Protein 2PV3 (pdb70)

Secondary structure (DSSP, 8-state):
---EEEEETTEEEEHHHHHHHHHHHHHHHHTSS-----HHHHHHHHHHHHHHHHHHHHHHHHTT----HHHHHHHHHHHHHHTT--HHHHHHHHTTTT--STTTHHHHHHHHHHHHHHHHHHHTT----HHHHHHHHHHHHHT--SS--EEEEEEEEE--SS--HHHHHHHHHHHHHHHHHH---HHHHHHTT--STTTTTTSEEEEE-TTTSBHHHHHHHTT--TT-EEEEEEETTEEEEEEE-----HHHHHHHHHHHHHHHHHHHHHHHHHHHTS-EEE--/---EEEEESSSEEEHHHHHHHHHHHHHHIIIII-----HHHHHHHHHHHHHHHHHHHHHHHHS-----HHHHHHHHHHHHHTTT--HHHHHHHHHHHT--HHHHHHHHHHHHHHHHHHHHHHHHH----HHHHHHHHHHHGGG--SS-EEEE--EEEE--SS--HHHHHHHHHHHHHHHHHHT---HHHHHHH--SSGGGGTS--EEEETTTSBHHHHTTTTT--TT-EEEEEE-SSEEEEEEEEE---HHHHHHHHHHHHHHHHHHHHHHHHHTTSS-EEE--/--HHHHHTT-

GO terms:
  GO:0050821 protein stabilization (P, IMP)
  GO:0005515 protein binding (F, IPI)
  GO:0030288 outer membrane-bounded periplasmic space (C, IDA)
  GO:0003755 peptidyl-prolyl cis-trans isomerase activity (F, IDA)
  GO:0043165 Gram-negative-bacterium-type cell outer membrane assembly (P, IGI)
  GO:0043165 Gram-negative-bacterium-type cell outer membrane assembly (P, IMP)
  GO:0006457 protein folding (P, IMP)

B-factor: mean 177.12, std 55.41, range [26.23, 265.48]

Structure (mmCIF, N/CA/C/O backbone):
data_2PV3
#
_entry.id   2PV3
#
_cell.length_a   148.33
_cell.length_b   148.33
_cell.length_c   188.68
_cell.angle_alpha   90.000
_cell.angle_beta   90.000
_cell.angle_gamma   120.000
#
_symmetry.space_group_name_H-M   'P 32 2 1'
#
loop_
_entity.id
_entity.type
_entity.pdbx_description
1 polymer 'Chaperone surA'
2 polymer C-peptide
#
loop_
_atom_site.group_PDB
_atom_site.id
_atom_site.type_symbol
_atom_site.label_atom_id
_atom_site.label_alt_id
_atom_site.label_comp_id
_atom_site.label_asym_id
_atom_site.label_entity_id
_atom_site.label_seq_id
_atom_site.pdbx_PDB_ins_code
_atom_site.Cartn_x
_atom_site.Cartn_y
_atom_site.Cartn_z
_atom_site.occupancy
_atom_site.B_iso_or_equiv
_atom_site.auth_seq_id
_atom_site.auth_comp_id
_atom_site.auth_asym_id
_atom_site.auth_atom_id
_atom_site.pdbx_PDB_model_num
ATOM 1 N N . VAL A 1 5 ? 127.213 77.858 -10.032 1.00 114.52 25 VAL A N 1
ATOM 2 C CA . VAL A 1 5 ? 125.815 78.240 -9.635 1.00 114.52 25 VAL A CA 1
ATOM 3 C C . VAL A 1 5 ? 124.904 77.065 -10.012 1.00 114.52 25 VAL A C 1
ATOM 4 O O . VAL A 1 5 ? 124.564 76.882 -11.185 1.00 149.53 25 VAL A O 1
ATOM 8 N N . ASP A 1 6 ? 124.562 76.228 -9.027 1.00 121.24 26 ASP A N 1
ATOM 9 C CA . ASP A 1 6 ? 123.509 75.217 -9.210 1.00 121.24 26 ASP A CA 1
ATOM 10 C C . ASP A 1 6 ? 122.197 75.923 -8.996 1.00 121.24 26 ASP A C 1
ATOM 11 O O . ASP A 1 6 ? 121.591 75.828 -7.930 1.00 121.24 26 ASP A O 1
ATOM 16 N N . LYS A 1 7 ? 121.786 76.663 -10.022 1.00 120.23 27 LYS A N 1
ATOM 17 C CA . LYS A 1 7 ? 120.631 77.514 -9.917 1.00 120.23 27 LYS A CA 1
ATOM 18 C C . LYS A 1 7 ? 119.544 76.629 -9.405 1.00 120.23 27 LYS A C 1
ATOM 19 O O . LYS A 1 7 ? 119.372 75.519 -9.896 1.00 120.23 27 LYS A O 1
ATOM 25 N N . VAL A 1 8 ? 118.834 77.115 -8.398 1.00 110.59 28 VAL A N 1
ATOM 26 C CA . VAL A 1 8 ? 117.824 76.337 -7.711 1.00 110.59 28 VAL A CA 1
ATOM 27 C C . VAL A 1 8 ? 116.426 76.716 -8.191 1.00 110.59 28 VAL A C 1
ATOM 28 O O . VAL A 1 8 ? 116.000 77.861 -8.070 1.00 110.59 28 VAL A O 1
ATOM 32 N N . ALA A 1 9 ? 115.729 75.736 -8.757 1.00 119.82 29 ALA A N 1
ATOM 33 C CA . ALA A 1 9 ? 114.374 75.927 -9.221 1.00 119.82 29 ALA A CA 1
ATOM 34 C C . ALA A 1 9 ? 113.476 76.036 -8.011 1.00 119.82 29 ALA A C 1
ATOM 35 O O . ALA A 1 9 ? 112.587 76.892 -7.968 1.00 119.82 29 ALA A O 1
ATOM 37 N N . ALA A 1 10 ? 113.713 75.171 -7.025 1.00 89.48 30 ALA A N 1
ATOM 38 C CA . ALA A 1 10 ? 112.971 75.242 -5.759 1.00 89.48 30 ALA A CA 1
ATOM 39 C C . ALA A 1 10 ? 113.512 74.377 -4.589 1.00 89.48 30 ALA A C 1
ATOM 40 O O . ALA A 1 10 ? 114.437 73.554 -4.726 1.00 89.48 30 ALA A O 1
ATOM 42 N N . VAL A 1 11 ? 112.892 74.587 -3.434 1.00 132.91 31 VAL A N 1
ATOM 43 C CA . VAL A 1 11 ? 113.307 73.960 -2.205 1.00 132.91 31 VAL A CA 1
ATOM 44 C C . VAL A 1 11 ? 112.184 73.072 -1.737 1.00 132.91 31 VAL A C 1
ATOM 45 O O . VAL A 1 11 ? 111.050 73.537 -1.599 1.00 132.91 31 VAL A O 1
ATOM 49 N N . VAL A 1 12 ? 112.487 71.800 -1.496 1.00 108.91 32 VAL A N 1
ATOM 50 C CA . VAL A 1 12 ? 111.495 70.895 -0.947 1.00 108.91 32 VAL A CA 1
ATOM 51 C C . VAL A 1 12 ? 112.052 70.348 0.352 1.00 108.91 32 VAL A C 1
ATOM 52 O O . VAL A 1 12 ? 113.107 69.714 0.371 1.00 108.91 32 VAL A O 1
ATOM 56 N N . ASN A 1 13 ? 111.335 70.627 1.437 1.00 135.92 33 ASN A N 1
ATOM 57 C CA . ASN A 1 13 ? 111.748 70.221 2.777 1.00 135.92 33 ASN A CA 1
ATOM 58 C C . ASN A 1 13 ? 113.266 70.397 2.929 1.00 135.92 33 ASN A C 1
ATOM 59 O O . ASN A 1 13 ? 113.759 71.4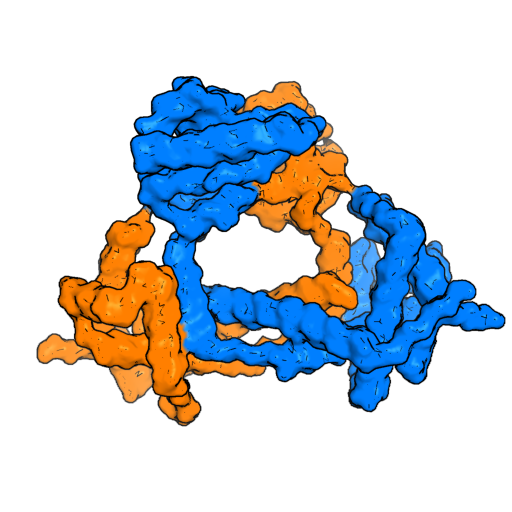91 2.667 1.00 135.92 33 ASN A O 1
ATOM 64 N N . ASN A 1 14 ? 114.013 69.357 3.309 1.00 124.16 34 ASN A N 1
ATOM 65 C CA . ASN A 1 14 ? 115.444 69.518 3.538 1.00 124.16 34 ASN A CA 1
ATOM 66 C C . ASN A 1 14 ? 116.242 69.096 2.298 1.00 124.16 34 ASN A C 1
ATOM 67 O O . ASN A 1 14 ? 117.176 68.288 2.384 1.00 124.16 34 ASN A O 1
ATOM 72 N N . GLY A 1 15 ? 115.864 69.685 1.152 1.00 114.37 35 GLY A N 1
ATOM 73 C CA . GLY A 1 15 ? 116.529 69.471 -0.152 1.00 114.37 35 GLY A CA 1
ATOM 74 C C . GLY A 1 15 ? 115.974 70.384 -1.251 1.00 114.37 35 GLY A C 1
ATOM 75 O O . GLY A 1 15 ? 115.131 71.258 -0.981 1.00 114.37 35 GLY A O 1
ATOM 76 N N . VAL A 1 16 ? 116.430 70.171 -2.492 1.00 107.04 36 VAL A N 1
ATOM 77 C CA . VAL A 1 16 ? 116.099 71.082 -3.609 1.00 107.04 36 VAL A CA 1
ATOM 78 C C . VAL A 1 16 ? 115.841 70.479 -4.977 1.00 107.04 36 VAL A C 1
ATOM 79 O O . VAL A 1 16 ? 116.340 69.413 -5.325 1.00 107.04 36 VAL A O 1
ATOM 83 N N . VAL A 1 17 ? 115.107 71.248 -5.770 1.00 96.74 37 VAL A N 1
ATOM 84 C CA . VAL A 1 17 ? 114.957 71.028 -7.204 1.00 96.74 37 VAL A CA 1
ATOM 85 C C . VAL A 1 17 ? 115.816 72.055 -7.969 1.00 96.74 37 VAL A C 1
ATOM 86 O O . VAL A 1 17 ? 115.649 73.277 -7.778 1.00 96.74 37 VAL A O 1
ATOM 90 N N . LEU A 1 18 ? 116.687 71.585 -8.859 1.00 136.41 38 LEU A N 1
ATOM 91 C CA . LEU A 1 18 ? 117.542 72.494 -9.624 1.00 136.41 38 LEU A CA 1
ATOM 92 C C . LEU A 1 18 ? 116.893 72.886 -10.943 1.00 136.41 38 LEU A C 1
ATOM 93 O O . LEU A 1 18 ? 115.883 72.314 -11.337 1.00 136.41 38 LEU A O 1
ATOM 98 N N . GLU A 1 19 ? 117.458 73.886 -11.608 1.00 126.94 39 GLU A N 1
ATOM 99 C CA . GLU A 1 19 ? 117.056 74.209 -12.964 1.00 126.94 39 GLU A CA 1
ATOM 100 C C . GLU A 1 19 ? 117.565 73.109 -13.871 1.00 126.94 39 GLU A C 1
ATOM 101 O O . GLU A 1 19 ? 116.871 72.697 -14.795 1.00 126.94 39 GLU A O 1
ATOM 107 N N . SER A 1 20 ? 118.779 72.633 -13.600 1.00 121.70 40 SER A N 1
ATOM 108 C CA . SER A 1 20 ? 119.282 71.386 -14.188 1.00 121.70 40 SER A CA 1
ATOM 109 C C . SER A 1 20 ? 118.196 70.278 -14.251 1.00 121.70 40 SER A C 1
ATOM 110 O O . SER A 1 20 ? 117.886 69.747 -15.327 1.00 121.70 40 SER A O 1
ATOM 113 N N . ASP A 1 21 ? 117.623 69.958 -13.089 1.00 130.37 41 ASP A N 1
ATOM 114 C CA . ASP A 1 21 ? 116.575 68.936 -12.949 1.00 130.37 41 ASP A CA 1
ATOM 115 C C . ASP A 1 21 ? 115.416 69.251 -13.870 1.00 130.37 41 ASP A C 1
ATOM 116 O O . ASP A 1 21 ? 115.005 68.419 -14.673 1.00 130.37 41 ASP A O 1
ATOM 121 N N . VAL A 1 22 ? 114.896 70.464 -13.749 1.00 76.77 42 VAL A N 1
ATOM 122 C CA . VAL A 1 22 ? 113.812 70.903 -14.608 1.00 76.77 42 VAL A CA 1
ATOM 123 C C . VAL A 1 22 ? 114.223 71.018 -16.077 1.00 76.77 42 VAL A C 1
ATOM 124 O O . VAL A 1 22 ? 113.707 70.283 -16.911 1.00 76.77 42 VAL A O 1
ATOM 128 N N . ASP A 1 23 ? 115.113 71.944 -16.414 1.00 185.73 43 ASP A N 1
ATOM 129 C CA . ASP A 1 23 ? 115.444 72.176 -17.823 1.00 185.73 43 ASP A CA 1
ATOM 130 C C . ASP A 1 23 ? 115.770 70.868 -18.562 1.00 185.73 43 ASP A C 1
ATOM 131 O O . ASP A 1 23 ? 115.588 70.782 -19.777 1.00 185.73 43 ASP A O 1
ATOM 136 N N . GLY A 1 24 ? 116.228 69.858 -17.817 1.00 138.55 44 GLY A N 1
ATOM 137 C CA . GLY A 1 24 ? 116.415 68.494 -18.336 1.00 138.55 44 GLY A CA 1
ATOM 138 C C . GLY A 1 24 ? 115.151 67.750 -18.761 1.00 138.55 44 GLY A C 1
ATOM 139 O O . GLY A 1 24 ? 114.848 67.664 -19.954 1.00 138.55 44 GLY A O 1
ATOM 140 N N . LEU A 1 25 ? 114.415 67.194 -17.802 1.00 142.81 45 LEU A N 1
ATOM 141 C CA . LEU A 1 25 ? 113.204 66.440 -18.142 1.00 142.81 45 LEU A CA 1
ATOM 142 C C . LEU A 1 25 ? 112.280 67.266 -19.036 1.00 142.81 45 LEU A C 1
ATOM 143 O O . LEU A 1 25 ? 111.727 66.746 -20.004 1.00 142.81 45 LEU A O 1
ATOM 148 N N . MET A 1 26 ? 112.122 68.547 -18.696 1.00 94.42 46 MET A N 1
ATOM 149 C CA . MET A 1 26 ? 111.379 69.520 -19.501 1.00 94.42 46 MET A CA 1
ATOM 150 C C . MET A 1 26 ? 111.621 69.326 -21.001 1.00 94.42 46 MET A C 1
ATOM 151 O O . MET A 1 26 ? 110.715 69.576 -21.803 1.00 94.42 46 MET A O 1
ATOM 156 N N . GLN A 1 27 ? 112.833 68.899 -21.384 1.00 142.27 47 GLN A N 1
ATOM 157 C CA . GLN A 1 27 ? 113.120 68.549 -22.780 1.00 142.27 47 GLN A CA 1
ATOM 158 C C . GLN A 1 27 ? 112.602 67.153 -23.120 1.00 142.27 47 GLN A C 1
ATOM 159 O O . GLN A 1 27 ? 111.778 67.007 -24.019 1.00 142.27 47 GLN A O 1
ATOM 165 N N . SER A 1 28 ? 113.062 66.133 -22.393 1.00 151.11 48 SER A N 1
ATOM 166 C CA . SER A 1 28 ? 112.650 64.742 -22.660 1.00 151.11 48 SER A CA 1
ATOM 167 C C . SER A 1 28 ? 111.141 64.616 -22.840 1.00 151.11 48 SER A C 1
ATOM 168 O O . SER A 1 28 ? 110.670 63.687 -23.478 1.00 151.11 48 SER A O 1
ATOM 171 N N . VAL A 1 29 ? 110.396 65.538 -22.241 1.00 139.59 49 VAL A N 1
ATOM 172 C CA . VAL A 1 29 ? 108.967 65.674 -22.481 1.00 139.59 49 VAL A CA 1
ATOM 173 C C . VAL A 1 29 ? 108.662 66.048 -23.917 1.00 139.59 49 VAL A C 1
ATOM 174 O O . VAL A 1 29 ? 108.040 65.271 -24.627 1.00 139.59 49 VAL A O 1
ATOM 178 N N . LYS A 1 30 ? 109.072 67.249 -24.331 1.00 132.45 50 LYS A N 1
ATOM 179 C CA . LYS A 1 30 ? 108.744 67.768 -25.668 1.00 132.45 50 LYS A CA 1
ATOM 180 C C . LYS A 1 30 ? 109.236 66.828 -26.783 1.00 132.45 50 LYS A C 1
ATOM 181 O O . LYS A 1 30 ? 108.659 66.793 -27.882 1.00 132.45 50 LYS A O 1
ATOM 187 N N . LEU A 1 31 ? 110.310 66.090 -26.485 1.00 125.92 51 LEU A N 1
ATOM 188 C CA . LEU A 1 31 ? 110.797 65.001 -27.327 1.00 125.92 51 LEU A CA 1
ATOM 189 C C . LEU A 1 31 ? 109.790 63.841 -27.338 1.00 125.92 51 LEU A C 1
ATOM 190 O O . LEU A 1 31 ? 109.062 63.682 -28.322 1.00 125.92 51 LEU A O 1
ATOM 195 N N . ASN A 1 32 ? 109.722 63.061 -26.245 1.00 158.17 52 ASN A N 1
ATOM 196 C CA . ASN A 1 32 ? 108.800 61.907 -26.134 1.00 158.17 52 ASN A CA 1
ATOM 197 C C . ASN A 1 32 ? 107.316 62.285 -26.228 1.00 158.17 52 ASN A C 1
ATOM 198 O O . ASN A 1 32 ? 106.458 61.483 -25.865 1.00 158.17 52 ASN A O 1
ATOM 203 N N . ALA A 1 33 ? 107.034 63.507 -26.693 1.00 163.18 53 ALA A N 1
ATOM 204 C CA . ALA A 1 33 ? 105.683 63.995 -26.977 1.00 163.18 53 ALA A CA 1
ATOM 205 C C . ALA A 1 33 ? 105.490 64.192 -28.481 1.00 163.18 53 ALA A C 1
ATOM 206 O O . ALA A 1 33 ? 104.520 63.699 -29.055 1.00 163.18 53 ALA A O 1
ATOM 208 N N . ALA A 1 34 ? 106.410 64.922 -29.110 1.00 158.68 54 ALA A N 1
ATOM 209 C CA . ALA A 1 34 ? 106.435 65.060 -30.570 1.00 158.68 54 ALA A CA 1
ATOM 210 C C . ALA A 1 34 ? 107.039 63.822 -31.260 1.00 158.68 54 ALA A C 1
ATOM 211 O O . ALA A 1 34 ? 107.033 63.722 -32.487 1.00 158.68 54 ALA A O 1
ATOM 213 N N . GLN A 1 35 ? 107.574 62.899 -30.462 1.00 136.71 55 GLN A N 1
ATOM 214 C CA . GLN A 1 35 ? 108.044 61.595 -30.937 1.00 136.71 55 GLN A CA 1
ATOM 215 C C . GLN A 1 35 ? 106.895 60.579 -30.926 1.00 136.71 55 GLN A C 1
ATOM 216 O O . GLN A 1 35 ? 107.045 59.464 -31.424 1.00 136.71 55 GLN A O 1
ATOM 222 N N . ALA A 1 36 ? 105.760 60.960 -30.336 1.00 166.90 56 ALA A N 1
ATOM 223 C CA . ALA A 1 36 ? 104.529 60.166 -30.398 1.00 166.90 56 ALA A CA 1
ATOM 224 C C . ALA A 1 36 ? 103.289 61.054 -30.615 1.00 166.90 56 ALA A C 1
ATOM 225 O O . ALA A 1 36 ? 102.209 60.743 -30.117 1.00 166.90 56 ALA A O 1
ATOM 227 N N . ARG A 1 37 ? 103.468 62.168 -31.336 1.00 158.91 57 ARG A N 1
ATOM 228 C CA . ARG A 1 37 ? 102.375 62.996 -31.912 1.00 158.91 57 ARG A CA 1
ATOM 229 C C . ARG A 1 37 ? 101.601 63.980 -30.991 1.00 158.91 57 ARG A C 1
ATOM 230 O O . ARG A 1 37 ? 101.166 65.034 -31.469 1.00 158.91 57 ARG A O 1
ATOM 238 N N . GLN A 1 38 ? 101.432 63.661 -29.702 1.00 179.58 58 GLN A N 1
ATOM 239 C CA . GLN A 1 38 ? 100.551 64.456 -28.812 1.00 179.58 58 GLN A CA 1
ATOM 240 C C . GLN A 1 38 ? 101.149 65.819 -28.436 1.00 179.58 58 GLN A C 1
ATOM 241 O O . GLN A 1 38 ? 102.237 65.891 -27.867 1.00 179.58 58 GLN A O 1
ATOM 247 N N . GLN A 1 39 ? 100.403 66.885 -28.742 1.00 214.66 59 GLN A N 1
ATOM 248 C CA . GLN A 1 39 ? 100.833 68.268 -28.503 1.00 214.66 59 GLN A CA 1
ATOM 249 C C . GLN A 1 39 ? 100.798 68.595 -27.007 1.00 214.66 59 GLN A C 1
ATOM 250 O O . GLN A 1 39 ? 100.245 67.825 -26.218 1.00 214.66 59 GLN A O 1
ATOM 256 N N . LEU A 1 40 ? 101.370 69.742 -26.631 1.00 166.37 60 LEU A N 1
ATOM 257 C CA . LEU A 1 40 ? 101.661 70.060 -25.221 1.00 166.37 60 LEU A CA 1
ATOM 258 C C . LEU A 1 40 ? 101.051 71.376 -24.734 1.00 166.37 60 LEU A C 1
ATOM 259 O O . LEU A 1 40 ? 100.676 72.223 -25.545 1.00 166.37 60 LEU A O 1
ATOM 264 N N . PRO A 1 41 ? 100.952 71.549 -23.399 1.00 186.53 61 PRO A N 1
ATOM 265 C CA . PRO A 1 41 ? 100.455 72.804 -22.839 1.00 186.53 61 PRO A CA 1
ATOM 266 C C . PRO A 1 41 ? 101.349 74.007 -23.157 1.00 186.53 61 PRO A C 1
ATOM 267 O O . PRO A 1 41 ? 102.305 73.890 -23.934 1.00 186.53 61 PRO A O 1
ATOM 271 N N . ASP A 1 42 ? 101.028 75.153 -22.558 1.00 234.12 62 ASP A N 1
ATOM 272 C CA . ASP A 1 42 ? 101.858 76.347 -22.678 1.00 234.12 62 ASP A CA 1
ATOM 273 C C . ASP A 1 42 ? 103.218 76.048 -22.079 1.00 234.12 62 ASP A C 1
ATOM 274 O O . ASP A 1 42 ? 103.300 75.500 -20.984 1.00 234.12 62 ASP A O 1
ATOM 279 N N . ASP A 1 43 ? 104.281 76.419 -22.786 1.00 214.80 63 ASP A N 1
ATOM 280 C CA . ASP A 1 43 ? 105.638 76.274 -22.260 1.00 214.80 63 ASP A CA 1
ATOM 281 C C . ASP A 1 43 ? 105.741 76.908 -20.877 1.00 214.80 63 ASP A C 1
ATOM 282 O O . ASP A 1 43 ? 106.611 76.543 -20.094 1.00 214.80 63 ASP A O 1
ATOM 287 N N . ALA A 1 44 ? 104.851 77.861 -20.595 1.00 211.38 64 ALA A N 1
ATOM 288 C CA . ALA A 1 44 ? 104.731 78.484 -19.277 1.00 211.38 64 ALA A CA 1
ATOM 289 C C . ALA A 1 44 ? 104.185 77.523 -18.221 1.00 211.38 64 ALA A C 1
ATOM 290 O O . ALA A 1 44 ? 104.826 77.291 -17.196 1.00 211.38 64 ALA A O 1
ATOM 292 N N . THR A 1 45 ? 102.996 76.979 -18.465 1.00 176.57 65 THR A N 1
ATOM 293 C CA . THR A 1 45 ? 102.354 76.062 -17.511 1.00 176.57 65 THR A CA 1
ATOM 294 C C . THR A 1 45 ? 102.985 74.666 -17.523 1.00 176.57 65 THR A C 1
ATOM 295 O O . THR A 1 45 ? 103.093 74.034 -16.474 1.00 176.57 65 THR A O 1
ATOM 299 N N . LEU A 1 46 ? 103.379 74.190 -18.709 1.00 121.16 66 LEU A N 1
ATOM 300 C CA . LEU A 1 46 ? 104.159 72.942 -18.863 1.00 121.16 66 LEU A CA 1
ATOM 301 C C . LEU A 1 46 ? 105.326 72.904 -17.873 1.00 121.16 66 LEU A C 1
ATOM 302 O O . LEU A 1 46 ? 105.580 71.895 -17.202 1.00 121.16 66 LEU A O 1
ATOM 307 N N . ARG A 1 47 ? 106.020 74.027 -17.771 1.00 143.11 67 ARG A N 1
ATOM 308 C CA . ARG A 1 47 ? 107.030 74.185 -16.749 1.00 143.11 67 ARG A CA 1
ATOM 309 C C . ARG A 1 47 ? 106.368 73.933 -15.404 1.00 143.11 67 ARG A C 1
ATOM 310 O O . ARG A 1 47 ? 106.720 72.974 -14.709 1.00 143.11 67 ARG A O 1
ATOM 318 N N . HIS A 1 48 ? 105.370 74.759 -15.080 1.00 140.18 68 HIS A N 1
ATOM 319 C CA . HIS A 1 48 ? 104.667 74.680 -13.789 1.00 140.18 68 HIS A CA 1
ATOM 320 C C . HIS A 1 48 ? 104.290 73.243 -13.421 1.00 140.18 68 HIS A C 1
ATOM 321 O O . HIS A 1 48 ? 104.339 72.856 -12.245 1.00 140.18 68 HIS A O 1
ATOM 328 N N . GLN A 1 49 ? 103.915 72.465 -14.439 1.00 128.09 69 GLN A N 1
ATOM 329 C CA . GLN A 1 49 ? 103.612 71.053 -14.263 1.00 128.09 69 GLN A CA 1
ATOM 330 C C . GLN A 1 49 ? 104.890 70.315 -13.911 1.00 128.09 69 GLN A C 1
ATOM 331 O O . GLN A 1 49 ? 105.015 69.792 -12.805 1.00 128.09 69 GLN A O 1
ATOM 337 N N . ILE A 1 50 ? 105.860 70.333 -14.820 1.00 92.47 70 ILE A N 1
ATOM 338 C CA . ILE A 1 50 ? 107.153 69.681 -14.572 1.00 92.47 70 ILE A CA 1
ATOM 339 C C . ILE A 1 50 ? 107.743 70.063 -13.201 1.00 92.47 70 ILE A C 1
ATOM 340 O O . ILE A 1 50 ? 108.496 69.278 -12.569 1.00 92.47 70 ILE A O 1
ATOM 345 N N . MET A 1 51 ? 107.410 71.278 -12.755 1.00 111.80 71 MET A N 1
ATOM 346 C CA . MET A 1 51 ? 107.763 71.733 -11.413 1.00 111.80 71 MET A CA 1
ATOM 347 C C . MET A 1 51 ? 107.086 70.816 -10.373 1.00 111.80 71 MET A C 1
ATOM 348 O O . MET A 1 51 ? 107.785 70.057 -9.666 1.00 111.80 71 MET A O 1
ATOM 353 N N . GLU A 1 52 ? 105.743 70.859 -10.327 1.00 122.78 72 GLU A N 1
ATOM 354 C CA . GLU A 1 52 ? 104.939 70.073 -9.368 1.00 122.78 72 GLU A CA 1
ATOM 355 C C . GLU A 1 52 ? 105.452 68.641 -9.287 1.00 122.78 72 GLU A C 1
ATOM 356 O O . GLU A 1 52 ? 105.649 68.089 -8.193 1.00 122.78 72 GLU A O 1
ATOM 362 N N . ARG A 1 53 ? 105.671 68.069 -10.472 1.00 104.31 73 ARG A N 1
ATOM 363 C CA . ARG A 1 53 ? 106.246 66.748 -10.631 1.00 104.31 73 ARG A CA 1
ATOM 364 C C . ARG A 1 53 ? 107.531 66.660 -9.822 1.00 104.31 73 ARG A C 1
ATOM 365 O O . ARG A 1 53 ? 107.636 65.876 -8.873 1.00 104.31 73 ARG A O 1
ATOM 373 N N . LEU A 1 54 ? 108.490 67.509 -10.173 1.00 115.55 74 LEU A N 1
ATOM 374 C CA . LEU A 1 54 ? 109.837 67.432 -9.617 1.00 115.55 74 LEU A CA 1
ATOM 375 C C . LEU A 1 54 ? 109.899 67.671 -8.127 1.00 115.55 74 LEU A C 1
ATOM 376 O O . LEU A 1 54 ? 110.746 67.103 -7.422 1.00 115.55 74 LEU A O 1
ATOM 381 N N . ILE A 1 55 ? 108.998 68.530 -7.668 1.00 108.17 75 ILE A N 1
ATOM 382 C CA . ILE A 1 55 ? 108.853 68.817 -6.252 1.00 108.17 75 ILE A CA 1
ATOM 383 C C . ILE A 1 55 ? 108.467 67.532 -5.532 1.00 108.17 75 ILE A C 1
ATOM 384 O O . ILE A 1 55 ? 109.151 67.091 -4.586 1.00 108.17 75 ILE A O 1
ATOM 389 N N . MET A 1 56 ? 107.362 66.947 -6.005 1.00 103.55 76 MET A N 1
ATOM 390 C CA . MET A 1 56 ? 106.794 65.762 -5.394 1.00 103.55 76 MET A CA 1
ATOM 391 C C . MET A 1 56 ? 107.864 64.693 -5.335 1.00 103.55 76 MET A C 1
ATOM 392 O O . MET A 1 56 ? 108.196 64.202 -4.260 1.00 103.55 76 MET A O 1
ATOM 397 N N . ASP A 1 57 ? 108.440 64.376 -6.495 1.00 98.45 77 ASP A N 1
ATOM 398 C CA . ASP A 1 57 ? 109.521 63.397 -6.579 1.00 98.45 77 ASP A CA 1
ATOM 399 C C . ASP A 1 57 ? 110.488 63.600 -5.427 1.00 98.45 77 ASP A C 1
ATOM 400 O O . ASP A 1 57 ? 111.035 62.645 -4.892 1.00 98.45 77 ASP A O 1
ATOM 405 N N . GLN A 1 58 ? 110.699 64.859 -5.052 1.00 128.19 78 GLN A N 1
ATOM 406 C CA . GLN A 1 58 ? 111.581 65.159 -3.948 1.00 128.19 78 GLN A CA 1
ATOM 407 C C . GLN A 1 58 ? 110.971 64.685 -2.630 1.00 128.19 78 GLN A C 1
ATOM 408 O O . GLN A 1 58 ? 111.517 63.772 -1.988 1.00 128.19 78 GLN A O 1
ATOM 414 N N . ILE A 1 59 ? 109.830 65.273 -2.250 1.00 92.30 79 ILE A N 1
ATOM 415 C CA . ILE A 1 59 ? 109.211 64.982 -0.942 1.00 92.30 79 ILE A CA 1
ATOM 416 C C . ILE A 1 59 ? 109.361 63.509 -0.617 1.00 92.30 79 ILE A C 1
ATOM 417 O O . ILE A 1 59 ? 109.888 63.128 0.437 1.00 92.30 79 ILE A O 1
ATOM 422 N N . ILE A 1 60 ? 108.893 62.710 -1.579 1.00 113.08 80 ILE A N 1
ATOM 423 C CA . ILE A 1 60 ? 108.628 61.293 -1.408 1.00 113.08 80 ILE A CA 1
ATOM 424 C C . ILE A 1 60 ? 109.944 60.537 -1.584 1.00 113.08 80 ILE A C 1
ATOM 425 O O . ILE A 1 60 ? 110.135 59.452 -1.068 1.00 113.08 80 ILE A O 1
ATOM 430 N N . LEU A 1 61 ? 110.862 61.152 -2.304 1.00 101.85 81 LEU A N 1
ATOM 431 C CA . LEU A 1 61 ? 112.201 60.621 -2.463 1.00 101.85 81 LEU A CA 1
ATOM 432 C C . LEU A 1 61 ? 113.042 60.864 -1.208 1.00 101.85 81 LEU A C 1
ATOM 433 O O . LEU A 1 61 ? 113.945 60.060 -0.875 1.00 101.85 81 LEU A O 1
ATOM 438 N N . GLN A 1 62 ? 112.753 61.982 -0.530 1.00 119.43 82 GLN A N 1
ATOM 439 C CA . GLN A 1 62 ? 113.317 62.251 0.794 1.00 119.43 82 GLN A CA 1
ATOM 440 C C . GLN A 1 62 ? 112.716 61.247 1.783 1.00 119.43 82 GLN A C 1
ATOM 441 O O . GLN A 1 62 ? 113.450 60.501 2.454 1.00 119.43 82 GLN A O 1
ATOM 447 N N . MET A 1 63 ? 111.378 61.219 1.841 1.00 116.43 83 MET A N 1
ATOM 448 C CA . MET A 1 63 ? 110.629 60.200 2.597 1.00 116.43 83 MET A CA 1
ATOM 449 C C . MET A 1 63 ? 111.317 58.857 2.451 1.00 116.43 83 MET A C 1
ATOM 450 O O . MET A 1 63 ? 111.456 58.109 3.411 1.00 116.43 83 MET A O 1
ATOM 455 N N . GLY A 1 64 ? 111.748 58.575 1.225 1.00 119.58 84 GLY A N 1
ATOM 456 C CA . GLY A 1 64 ? 112.558 57.408 0.928 1.00 119.58 84 GLY A CA 1
ATOM 457 C C . GLY A 1 64 ? 113.865 57.409 1.680 1.00 119.58 84 GLY A C 1
ATOM 458 O O . GLY A 1 64 ? 114.137 56.489 2.435 1.00 119.58 84 GLY A O 1
ATOM 459 N N . GLN A 1 65 ? 114.676 58.441 1.476 1.00 181.01 85 GLN A N 1
ATOM 460 C CA . GLN A 1 65 ? 115.941 58.556 2.190 1.00 181.01 85 GLN A CA 1
ATOM 461 C C . GLN A 1 65 ? 115.743 58.388 3.700 1.00 181.01 85 GLN A C 1
ATOM 462 O O . GLN A 1 65 ? 116.580 57.779 4.360 1.00 181.01 85 GLN A O 1
ATOM 468 N N . LYS A 1 66 ? 114.632 58.914 4.225 1.00 196.10 86 LYS A N 1
ATOM 469 C CA . LYS A 1 66 ? 114.322 58.865 5.661 1.00 196.10 86 LYS A CA 1
ATOM 470 C C . LYS A 1 66 ? 114.092 57.446 6.160 1.00 196.10 86 LYS A C 1
ATOM 471 O O . LYS A 1 66 ? 114.675 57.035 7.160 1.00 196.10 86 LYS A O 1
ATOM 477 N N . MET A 1 67 ? 113.223 56.716 5.467 1.00 169.71 87 MET A N 1
ATOM 478 C CA . MET A 1 67 ? 112.958 55.306 5.766 1.00 169.71 87 MET A CA 1
ATOM 479 C C . MET A 1 67 ? 114.110 54.510 5.155 1.00 169.71 87 MET A C 1
ATOM 480 O O . MET A 1 67 ? 114.832 55.027 4.307 1.00 169.71 87 MET A O 1
ATOM 485 N N . GLY A 1 68 ? 114.314 53.268 5.573 1.00 186.04 88 GLY A N 1
ATOM 486 C CA . GLY A 1 68 ? 115.503 52.528 5.133 1.00 186.04 88 GLY A CA 1
ATOM 487 C C . GLY A 1 68 ? 115.442 51.975 3.715 1.00 186.04 88 GLY A C 1
ATOM 488 O O . GLY A 1 68 ? 115.747 50.800 3.507 1.00 265.48 88 GLY A O 1
ATOM 489 N N . VAL A 1 69 ? 115.081 52.809 2.735 1.00 123.46 89 VAL A N 1
ATOM 490 C CA . VAL A 1 69 ? 114.775 52.327 1.365 1.00 123.46 89 VAL A CA 1
ATOM 491 C C . VAL A 1 69 ? 115.994 52.336 0.460 1.00 123.46 89 VAL A C 1
ATOM 492 O O . VAL A 1 69 ? 116.373 53.383 -0.077 1.00 155.40 89 VAL A O 1
ATOM 496 N N . LYS A 1 70 ? 116.607 51.171 0.295 1.00 148.52 90 LYS A N 1
ATOM 497 C CA . LYS A 1 70 ? 117.554 50.967 -0.783 1.00 148.52 90 LYS A CA 1
ATOM 498 C C . LYS A 1 70 ? 116.833 50.145 -1.833 1.00 148.52 90 LYS A C 1
ATOM 499 O O . LYS A 1 70 ? 115.712 49.681 -1.604 1.00 148.52 90 LYS A O 1
ATOM 505 N N . ILE A 1 71 ? 117.464 50.007 -2.993 1.00 124.47 91 ILE A N 1
ATOM 506 C CA . ILE A 1 71 ? 116.966 49.146 -4.065 1.00 124.47 91 ILE A CA 1
ATOM 507 C C . ILE A 1 71 ? 118.116 48.296 -4.546 1.00 124.47 91 ILE A C 1
ATOM 508 O O . ILE A 1 71 ? 119.150 48.839 -4.921 1.00 124.47 91 ILE A O 1
ATOM 513 N N . SER A 1 72 ? 117.947 46.977 -4.546 1.00 157.22 92 SER A N 1
ATOM 514 C CA . SER A 1 72 ? 119.090 46.098 -4.777 1.00 157.22 92 SER A CA 1
ATOM 515 C C . SER A 1 72 ? 119.683 46.314 -6.167 1.00 157.22 92 SER A C 1
ATOM 516 O O . SER A 1 72 ? 119.047 46.877 -7.066 1.00 157.22 92 SER A O 1
ATOM 519 N N . ASP A 1 73 ? 120.923 45.870 -6.318 1.00 175.46 93 ASP A N 1
ATOM 520 C CA . ASP A 1 73 ? 121.701 46.144 -7.517 1.00 175.46 93 ASP A CA 1
ATOM 521 C C . ASP A 1 73 ? 121.154 45.284 -8.652 1.00 175.46 93 ASP A C 1
ATOM 522 O O . ASP A 1 73 ? 120.758 45.808 -9.699 1.00 175.46 93 ASP A O 1
ATOM 527 N N . GLU A 1 74 ? 121.114 43.969 -8.408 1.00 197.51 94 GLU A N 1
ATOM 528 C CA . GLU A 1 74 ? 120.488 42.983 -9.308 1.00 197.51 94 GLU A CA 1
ATOM 529 C C . GLU A 1 74 ? 119.136 43.465 -9.802 1.00 197.51 94 GLU A C 1
ATOM 530 O O . GLU A 1 74 ? 118.747 43.225 -10.948 1.00 197.51 94 GLU A O 1
ATOM 536 N N . GLN A 1 75 ? 118.438 44.157 -8.910 1.00 140.37 95 GLN A N 1
ATOM 537 C CA . GLN A 1 75 ? 117.094 44.629 -9.147 1.00 140.37 95 GLN A CA 1
ATOM 538 C C . GLN A 1 75 ? 117.092 45.762 -10.166 1.00 140.37 95 GLN A C 1
ATOM 539 O O . GLN A 1 75 ? 116.509 45.635 -11.244 1.00 140.37 95 GLN A O 1
ATOM 545 N N . LEU A 1 76 ? 117.766 46.861 -9.837 1.00 157.18 96 LEU A N 1
ATOM 546 C CA . LEU A 1 76 ? 117.929 47.958 -10.787 1.00 157.18 96 LEU A CA 1
ATOM 547 C C . LEU A 1 76 ? 118.491 47.409 -12.099 1.00 157.18 96 LEU A C 1
ATOM 548 O O . LEU A 1 76 ? 117.948 47.691 -13.166 1.00 157.18 96 LEU A O 1
ATOM 553 N N . ASP A 1 77 ? 119.563 46.612 -12.003 1.00 152.10 97 ASP A N 1
ATOM 554 C CA . ASP A 1 77 ? 120.173 45.947 -13.168 1.00 152.10 97 ASP A CA 1
ATOM 555 C C . ASP A 1 77 ? 119.122 45.325 -14.094 1.00 152.10 97 ASP A C 1
ATOM 556 O O . ASP A 1 77 ? 119.026 45.674 -15.284 1.00 152.10 97 ASP A O 1
ATOM 561 N N . GLN A 1 78 ? 118.335 44.403 -13.543 1.00 135.81 98 GLN A N 1
ATOM 562 C CA . GLN A 1 78 ? 117.271 43.767 -14.311 1.00 135.81 98 GLN A CA 1
ATOM 563 C C . GLN A 1 78 ? 116.432 44.867 -14.952 1.00 135.81 98 GLN A C 1
ATOM 564 O O . GLN A 1 78 ? 116.239 44.898 -16.169 1.00 135.81 98 GLN A O 1
ATOM 570 N N . ALA A 1 79 ? 116.000 45.800 -14.112 1.00 112.34 99 ALA A N 1
ATOM 571 C CA . ALA A 1 79 ? 115.004 46.794 -14.488 1.00 112.34 99 ALA A CA 1
ATOM 572 C C . ALA A 1 79 ? 115.329 47.509 -15.791 1.00 112.34 99 ALA A C 1
ATOM 573 O O . ALA A 1 79 ? 114.432 47.756 -16.600 1.00 112.34 99 ALA A O 1
ATOM 575 N N . ILE A 1 80 ? 116.607 47.840 -15.985 1.00 131.13 100 ILE A N 1
ATOM 576 C CA . ILE A 1 80 ? 117.032 48.654 -17.144 1.00 131.13 100 ILE A CA 1
ATOM 577 C C . ILE A 1 80 ? 117.007 47.802 -18.408 1.00 131.13 100 ILE A C 1
ATOM 578 O O . ILE A 1 80 ? 116.354 48.141 -19.412 1.00 131.13 100 ILE A O 1
ATOM 583 N N . ALA A 1 81 ? 117.653 46.647 -18.293 1.00 164.30 101 ALA A N 1
ATOM 584 C CA . ALA A 1 81 ? 117.819 45.711 -19.387 1.00 164.30 101 ALA A CA 1
ATOM 585 C C . ALA A 1 81 ? 116.471 45.340 -20.011 1.00 164.30 101 ALA A C 1
ATOM 586 O O . ALA A 1 81 ? 116.389 45.005 -21.201 1.00 164.30 101 ALA A O 1
ATOM 588 N N . ASN A 1 82 ? 115.426 45.418 -19.187 1.00 130.06 102 ASN A N 1
ATOM 589 C CA . ASN A 1 82 ? 114.059 45.100 -19.586 1.00 130.06 102 ASN A CA 1
ATOM 590 C C . ASN A 1 82 ? 113.322 46.253 -20.296 1.00 130.06 102 ASN A C 1
ATOM 591 O O . ASN A 1 82 ? 112.305 46.016 -20.950 1.00 130.06 102 ASN A O 1
ATOM 596 N N . ILE A 1 83 ? 113.791 47.494 -20.154 1.00 181.38 103 ILE A N 1
ATOM 597 C CA . ILE A 1 83 ? 113.244 48.574 -20.990 1.00 181.38 103 ILE A CA 1
ATOM 598 C C . ILE A 1 83 ? 114.190 48.802 -22.159 1.00 181.38 103 ILE A C 1
ATOM 599 O O . ILE A 1 83 ? 113.805 49.348 -23.197 1.00 181.38 103 ILE A O 1
ATOM 604 N N . ALA A 1 84 ? 115.439 48.391 -21.974 1.00 169.89 104 ALA A N 1
ATOM 605 C CA . ALA A 1 84 ? 116.366 48.277 -23.081 1.00 169.89 104 ALA A CA 1
ATOM 606 C C . ALA A 1 84 ? 115.682 47.458 -24.163 1.00 169.89 104 ALA A C 1
ATOM 607 O O . ALA A 1 84 ? 115.327 47.986 -25.225 1.00 169.89 104 ALA A O 1
ATOM 609 N N . LYS A 1 85 ? 115.464 46.178 -23.862 1.00 133.46 105 LYS A N 1
ATOM 610 C CA . LYS A 1 85 ? 114.719 45.312 -24.738 1.00 133.46 105 LYS A CA 1
ATOM 611 C C . LYS A 1 85 ? 113.433 46.011 -25.164 1.00 133.46 105 LYS A C 1
ATOM 612 O O . LYS A 1 85 ? 113.240 46.238 -26.341 1.00 133.46 105 LYS A O 1
ATOM 618 N N . GLN A 1 86 ? 112.592 46.417 -24.219 1.00 156.64 106 GLN A N 1
ATOM 619 C CA . GLN A 1 86 ? 111.236 46.918 -24.553 1.00 156.64 106 GLN A CA 1
ATOM 620 C C . GLN A 1 86 ? 111.086 47.893 -25.750 1.00 156.64 106 GLN A C 1
ATOM 621 O O . GLN A 1 86 ? 110.217 47.684 -26.606 1.00 156.64 106 GLN A O 1
ATOM 627 N N . ASN A 1 87 ? 111.895 48.955 -25.797 1.00 179.96 107 ASN A N 1
ATOM 628 C CA . ASN A 1 87 ? 111.802 49.950 -26.881 1.00 179.96 107 ASN A CA 1
ATOM 629 C C . ASN A 1 87 ? 112.652 49.582 -28.108 1.00 179.96 107 ASN A C 1
ATOM 630 O O . ASN A 1 87 ? 112.849 50.396 -29.014 1.00 179.96 107 ASN A O 1
ATOM 635 N N . ASN A 1 88 ? 113.141 48.342 -28.115 1.00 234.30 108 ASN A N 1
ATOM 636 C CA . ASN A 1 88 ? 113.795 47.719 -29.262 1.00 234.30 108 ASN A CA 1
ATOM 637 C C . ASN A 1 88 ? 115.283 48.017 -29.289 1.00 234.30 108 ASN A C 1
ATOM 638 O O . ASN A 1 88 ? 115.816 48.451 -30.307 1.00 234.30 108 ASN A O 1
ATOM 643 N N . MET A 1 89 ? 115.954 47.773 -28.165 1.00 119.64 109 MET A N 1
ATOM 644 C CA . MET A 1 89 ? 117.376 48.120 -28.024 1.00 119.64 109 MET A CA 1
ATOM 645 C C . MET A 1 89 ? 118.193 46.960 -27.417 1.00 119.64 109 MET A C 1
ATOM 646 O O . MET A 1 89 ? 117.790 45.815 -27.586 1.00 119.64 109 MET A O 1
ATOM 651 N N . THR A 1 90 ? 119.333 47.230 -26.766 1.00 138.49 110 THR A N 1
ATOM 652 C CA . THR A 1 90 ? 120.178 46.160 -26.176 1.00 138.49 110 THR A CA 1
ATOM 653 C C . THR A 1 90 ? 121.223 46.622 -25.133 1.00 138.49 110 THR A C 1
ATOM 654 O O . THR A 1 90 ? 121.452 47.827 -24.946 1.00 138.49 110 THR A O 1
ATOM 658 N N . LEU A 1 91 ? 121.860 45.631 -24.497 1.00 264.60 111 LEU A N 1
ATOM 659 C CA . LEU A 1 91 ? 122.694 45.799 -23.290 1.00 264.60 111 LEU A CA 1
ATOM 660 C C . LEU A 1 91 ? 123.732 46.934 -23.356 1.00 264.60 111 LEU A C 1
ATOM 661 O O . LEU A 1 91 ? 123.458 48.039 -22.886 1.00 264.60 111 LEU A O 1
ATOM 666 N N . ASP A 1 92 ? 124.913 46.665 -23.915 1.00 232.65 112 ASP A N 1
ATOM 667 C CA . ASP A 1 92 ? 125.977 47.673 -24.005 1.00 232.65 112 ASP A CA 1
ATOM 668 C C . ASP A 1 92 ? 125.595 48.736 -25.017 1.00 232.65 112 ASP A C 1
ATOM 669 O O . ASP A 1 92 ? 125.927 49.906 -24.856 1.00 232.65 112 ASP A O 1
ATOM 674 N N . GLN A 1 93 ? 124.899 48.302 -26.064 1.00 137.18 113 GLN A N 1
ATOM 675 C CA . GLN A 1 93 ? 124.435 49.174 -27.133 1.00 137.18 113 GLN A CA 1
ATOM 676 C C . GLN A 1 93 ? 123.461 50.235 -26.630 1.00 137.18 113 GLN A C 1
ATOM 677 O O . GLN A 1 93 ? 123.353 51.300 -27.236 1.00 223.17 113 GLN A O 1
ATOM 683 N N . MET A 1 94 ? 122.747 49.952 -25.539 1.00 258.82 114 MET A N 1
ATOM 684 C CA . MET A 1 94 ? 121.954 50.982 -24.873 1.00 258.82 114 MET A CA 1
ATOM 685 C C . MET A 1 94 ? 122.873 52.162 -24.578 1.00 258.82 114 MET A C 1
ATOM 686 O O . MET A 1 94 ? 122.617 53.273 -25.046 1.00 258.82 114 MET A O 1
ATOM 691 N N . ARG A 1 95 ? 123.956 51.907 -23.835 1.00 206.78 115 ARG A N 1
ATOM 692 C CA . ARG A 1 95 ? 124.897 52.967 -23.433 1.00 206.78 115 ARG A CA 1
ATOM 693 C C . ARG A 1 95 ? 125.056 53.998 -24.544 1.00 206.78 115 ARG A C 1
ATOM 694 O O . ARG A 1 95 ? 124.689 55.159 -24.382 1.00 206.78 115 ARG A O 1
ATOM 702 N N . SER A 1 96 ? 125.538 53.544 -25.694 1.00 265.48 116 SER A N 1
ATOM 703 C CA . SER A 1 96 ? 125.863 54.437 -26.798 1.00 265.48 116 SER A CA 1
ATOM 704 C C . SER A 1 96 ? 124.647 54.923 -27.610 1.00 265.48 116 SER A C 1
ATOM 705 O O . SER A 1 96 ? 124.783 55.200 -28.799 1.00 265.48 116 SER A O 1
ATOM 708 N N . ARG A 1 97 ? 123.474 55.036 -26.982 1.00 174.26 117 ARG A N 1
ATOM 709 C CA . ARG A 1 97 ? 122.290 55.631 -27.646 1.00 174.26 117 ARG A CA 1
ATOM 710 C C . ARG A 1 97 ? 121.726 56.858 -26.932 1.00 174.26 117 ARG A C 1
ATOM 711 O O . ARG A 1 97 ? 121.097 57.714 -27.555 1.00 216.37 117 ARG A O 1
ATOM 719 N N . LEU A 1 98 ? 121.904 56.900 -25.618 1.00 264.79 118 LEU A N 1
ATOM 720 C CA . LEU A 1 98 ? 121.620 58.091 -24.840 1.00 264.79 118 LEU A CA 1
ATOM 721 C C . LEU A 1 98 ? 122.938 58.792 -24.519 1.00 264.79 118 LEU A C 1
ATOM 722 O O . LEU A 1 98 ? 122.990 60.021 -24.482 1.00 264.79 118 LEU A O 1
ATOM 727 N N . ALA A 1 99 ? 124.009 58.018 -24.336 1.00 265.48 119 ALA A N 1
ATOM 728 C CA . ALA A 1 99 ? 125.369 58.575 -24.331 1.00 265.48 119 ALA A CA 1
ATOM 729 C C . ALA A 1 99 ? 125.681 59.249 -25.671 1.00 265.48 119 ALA A C 1
ATOM 730 O O . ALA A 1 99 ? 126.597 60.062 -25.774 1.00 265.48 119 ALA A O 1
ATOM 732 N N . TYR A 1 100 ? 124.898 58.891 -26.685 1.00 205.51 120 TYR A N 1
ATOM 733 C CA . TYR A 1 100 ? 124.955 59.484 -28.013 1.00 205.51 120 TYR A CA 1
ATOM 734 C C . TYR A 1 100 ? 123.771 60.450 -28.197 1.00 205.51 120 TYR A C 1
ATOM 735 O O . TYR A 1 100 ? 123.527 60.947 -29.299 1.00 205.51 120 TYR A O 1
ATOM 744 N N . ASP A 1 101 ? 123.053 60.732 -27.108 1.00 216.31 121 ASP A N 1
ATOM 745 C CA . ASP A 1 101 ? 121.940 61.685 -27.133 1.00 216.31 121 ASP A CA 1
ATOM 746 C C . ASP A 1 101 ? 122.022 62.751 -26.024 1.00 216.31 121 ASP A C 1
ATOM 747 O O . ASP A 1 101 ? 121.084 63.531 -25.839 1.00 216.31 121 ASP A O 1
ATOM 752 N N . GLY A 1 102 ? 123.142 62.790 -25.300 1.00 214.66 122 GLY A N 1
ATOM 753 C CA . GLY A 1 102 ? 123.390 63.826 -24.294 1.00 214.66 122 GLY A CA 1
ATOM 754 C C . GLY A 1 102 ? 123.760 63.332 -22.905 1.00 214.66 122 GLY A C 1
ATOM 755 O O . GLY A 1 102 ? 124.222 64.122 -22.077 1.00 214.66 122 GLY A O 1
ATOM 756 N N . LEU A 1 103 ? 123.584 62.031 -22.658 1.00 149.19 123 LEU A N 1
ATOM 757 C CA . LEU A 1 103 ? 123.584 61.471 -21.294 1.00 149.19 123 LEU A CA 1
ATOM 758 C C . LEU A 1 103 ? 124.751 60.531 -21.024 1.00 149.19 123 LEU A C 1
ATOM 759 O O . LEU A 1 103 ? 125.620 60.362 -21.871 1.00 149.19 123 LEU A O 1
ATOM 764 N N . ASN A 1 104 ? 124.788 59.975 -19.814 1.00 190.55 124 ASN A N 1
ATOM 765 C CA . ASN A 1 104 ? 125.755 58.952 -19.441 1.00 190.55 124 ASN A CA 1
ATOM 766 C C . ASN A 1 104 ? 125.004 57.696 -19.043 1.00 190.55 124 ASN A C 1
ATOM 767 O O . ASN A 1 104 ? 123.776 57.646 -19.119 1.00 190.55 124 ASN A O 1
ATOM 772 N N . TYR A 1 105 ? 125.755 56.679 -18.633 1.00 217.70 125 TYR A N 1
ATOM 773 C CA . TYR A 1 105 ? 125.189 55.500 -17.987 1.00 217.70 125 TYR A CA 1
ATOM 774 C C . TYR A 1 105 ? 124.625 55.911 -16.631 1.00 217.70 125 TYR A C 1
ATOM 775 O O . TYR A 1 105 ? 123.508 55.532 -16.287 1.00 217.70 125 TYR A O 1
ATOM 784 N N . ASN A 1 106 ? 125.395 56.704 -15.881 1.00 134.99 126 ASN A N 1
ATOM 785 C CA . ASN A 1 106 ? 124.985 57.173 -14.543 1.00 134.99 126 ASN A CA 1
ATOM 786 C C . ASN A 1 106 ? 124.028 58.377 -14.518 1.00 134.99 126 ASN A C 1
ATOM 787 O O . ASN A 1 106 ? 123.450 58.687 -13.484 1.00 134.99 126 ASN A O 1
ATOM 792 N N . THR A 1 107 ? 123.834 59.041 -15.650 1.00 217.96 127 THR A N 1
ATOM 793 C CA . THR A 1 107 ? 122.737 59.992 -15.760 1.00 217.96 127 THR A CA 1
ATOM 794 C C . THR A 1 107 ? 121.420 59.222 -15.869 1.00 217.96 127 THR A C 1
ATOM 795 O O . THR A 1 107 ? 120.349 59.820 -15.849 1.00 217.96 127 THR A O 1
ATOM 799 N N . TYR A 1 108 ? 121.521 57.896 -16.003 1.00 134.52 128 TYR A N 1
ATOM 800 C CA . TYR A 1 108 ? 120.370 57.008 -16.135 1.00 134.52 128 TYR A CA 1
ATOM 801 C C . TYR A 1 108 ? 120.285 56.065 -14.943 1.00 134.52 128 TYR A C 1
ATOM 802 O O . TYR A 1 108 ? 119.273 56.028 -14.257 1.00 134.52 128 TYR A O 1
ATOM 811 N N . ARG A 1 109 ? 121.356 55.315 -14.697 1.00 123.92 129 ARG A N 1
ATOM 812 C CA . ARG A 1 109 ? 121.385 54.343 -13.610 1.00 123.92 129 ARG A CA 1
ATOM 813 C C . ARG A 1 109 ? 120.927 54.994 -12.311 1.00 123.92 129 ARG A C 1
ATOM 814 O O . ARG A 1 109 ? 119.806 54.752 -11.876 1.00 123.92 129 ARG A O 1
ATOM 822 N N . ASN A 1 110 ? 121.746 55.856 -11.711 1.00 166.30 130 ASN A N 1
ATOM 823 C CA . ASN A 1 110 ? 121.310 56.576 -10.509 1.00 166.30 130 ASN A CA 1
ATOM 824 C C . ASN A 1 110 ? 119.949 57.247 -10.708 1.00 166.30 130 ASN A C 1
ATOM 825 O O . ASN A 1 110 ? 119.160 57.340 -9.772 1.00 166.30 130 ASN A O 1
ATOM 830 N N . GLN A 1 111 ? 119.674 57.685 -11.936 1.00 101.15 131 GLN A N 1
AT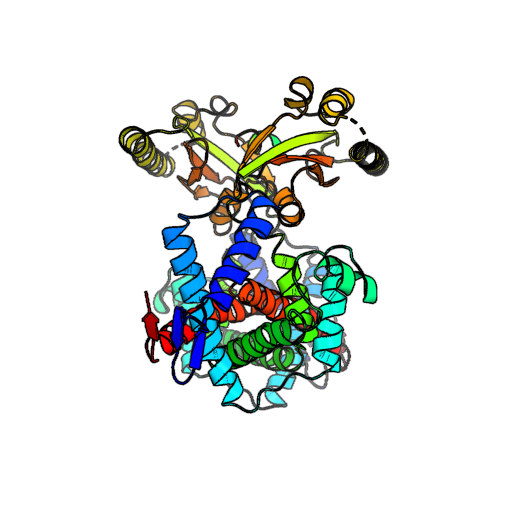OM 831 C CA . GLN A 1 111 ? 118.427 58.380 -12.262 1.00 101.15 131 GLN A CA 1
ATOM 832 C C . GLN A 1 111 ? 117.197 57.477 -12.239 1.00 101.15 131 GLN A C 1
ATOM 833 O O . GLN A 1 111 ? 116.089 57.974 -12.019 1.00 101.15 131 GLN A O 1
ATOM 839 N N . ILE A 1 112 ? 117.382 56.173 -12.477 1.00 123.06 132 ILE A N 1
ATOM 840 C CA . ILE A 1 112 ? 116.261 55.208 -12.551 1.00 123.06 132 ILE A CA 1
ATOM 841 C C . ILE A 1 112 ? 115.903 54.750 -11.154 1.00 123.06 132 ILE A C 1
ATOM 842 O O . ILE A 1 112 ? 114.732 54.711 -10.791 1.00 123.06 132 ILE A O 1
ATOM 847 N N . ARG A 1 113 ? 116.932 54.422 -10.373 1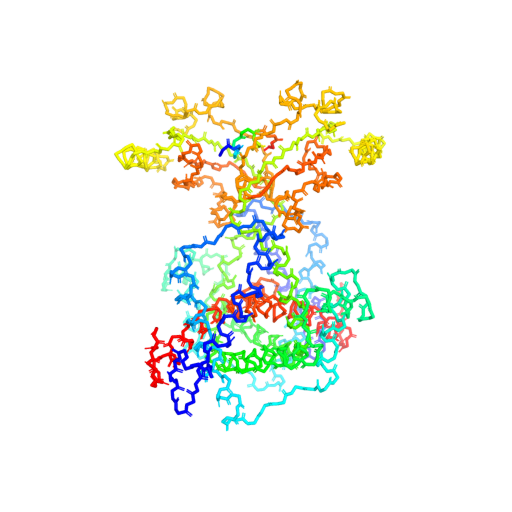.00 93.11 133 ARG A N 1
ATOM 848 C CA . ARG A 1 113 ? 116.771 54.105 -8.957 1.00 93.11 133 ARG A CA 1
ATOM 849 C C . ARG A 1 113 ? 115.926 55.166 -8.250 1.00 93.11 133 ARG A C 1
ATOM 850 O O . ARG A 1 113 ? 115.147 54.844 -7.354 1.00 93.11 133 ARG A O 1
ATOM 858 N N . LYS A 1 114 ? 116.111 56.432 -8.626 1.00 116.40 134 LYS A N 1
ATOM 859 C CA . LYS A 1 114 ? 115.299 57.498 -8.067 1.00 116.40 134 LYS A CA 1
ATOM 860 C C . LYS A 1 114 ? 113.847 57.200 -8.403 1.00 116.40 134 LYS A C 1
ATOM 861 O O . LYS A 1 114 ? 112.997 57.236 -7.521 1.00 116.40 134 LYS A O 1
ATOM 867 N N . GLU A 1 115 ? 113.575 56.851 -9.661 1.00 123.79 135 GLU A N 1
ATOM 868 C CA . GLU A 1 115 ? 112.224 56.463 -10.065 1.00 123.79 135 GLU A CA 1
ATOM 869 C C . GLU A 1 115 ? 111.741 55.282 -9.237 1.00 123.79 135 GLU A C 1
ATOM 870 O O . GLU A 1 115 ? 110.611 55.287 -8.748 1.00 123.79 135 GLU A O 1
ATOM 876 N N . MET A 1 116 ? 112.607 54.279 -9.075 1.00 117.98 136 MET A N 1
ATOM 877 C CA . MET A 1 116 ? 112.210 53.021 -8.435 1.00 117.98 136 MET A CA 1
ATOM 878 C C . MET A 1 116 ? 111.869 53.193 -6.951 1.00 117.98 136 MET A C 1
ATOM 879 O O . MET A 1 116 ? 110.806 52.757 -6.509 1.00 117.98 136 MET A O 1
ATOM 884 N N . ILE A 1 117 ? 112.747 53.840 -6.188 1.00 103.07 137 ILE A N 1
ATOM 885 C CA . ILE A 1 117 ? 112.494 54.051 -4.763 1.00 103.07 137 ILE A CA 1
ATOM 886 C C . ILE A 1 117 ? 111.310 55.001 -4.593 1.00 103.07 137 ILE A C 1
ATOM 887 O O . ILE A 1 117 ? 110.611 54.948 -3.597 1.00 103.07 137 ILE A O 1
ATOM 892 N N . ILE A 1 118 ? 111.087 55.881 -5.555 1.00 95.22 138 ILE A N 1
ATOM 893 C CA . ILE A 1 118 ? 109.920 56.724 -5.492 1.00 95.22 138 ILE A CA 1
ATOM 894 C C . ILE A 1 118 ? 108.704 55.847 -5.647 1.00 95.22 138 ILE A C 1
ATOM 895 O O . ILE A 1 118 ? 107.824 55.912 -4.820 1.00 95.22 138 ILE A O 1
ATOM 900 N N . SER A 1 119 ? 108.650 55.029 -6.699 1.00 150.71 139 SER A N 1
ATOM 901 C CA . SER A 1 119 ? 107.513 54.118 -6.910 1.00 150.71 139 SER A CA 1
ATOM 902 C C . SER A 1 119 ? 107.227 53.323 -5.645 1.00 150.71 139 SER A C 1
ATOM 903 O O . SER A 1 119 ? 106.085 53.252 -5.203 1.00 150.71 139 SER A O 1
ATOM 906 N N . GLU A 1 120 ? 108.290 52.735 -5.087 1.00 93.99 140 GLU A N 1
ATOM 907 C CA . GLU A 1 120 ? 108.289 52.007 -3.788 1.00 93.99 140 GLU A CA 1
ATOM 908 C C . GLU A 1 120 ? 107.576 52.751 -2.632 1.00 93.99 140 GLU A C 1
ATOM 909 O O . GLU A 1 120 ? 106.403 52.497 -2.321 1.00 93.99 140 GLU A O 1
ATOM 915 N N . VAL A 1 121 ? 108.251 53.711 -2.022 1.00 106.35 141 VAL A N 1
ATOM 916 C CA . VAL A 1 121 ? 107.655 54.413 -0.898 1.00 106.35 141 VAL A CA 1
ATOM 917 C C . VAL A 1 121 ? 106.321 55.099 -1.240 1.00 106.35 141 VAL A C 1
ATOM 918 O O . VAL A 1 121 ? 105.670 55.599 -0.355 1.00 106.35 141 VAL A O 1
ATOM 922 N N . ARG A 1 122 ? 105.917 55.142 -2.507 1.00 99.98 142 ARG A N 1
ATOM 923 C CA . ARG A 1 122 ? 104.658 55.799 -2.882 1.00 99.98 142 ARG A CA 1
ATOM 924 C C . ARG A 1 122 ? 103.524 54.815 -2.830 1.00 99.98 142 ARG A C 1
ATOM 925 O O . ARG A 1 122 ? 102.424 55.184 -2.419 1.00 99.98 142 ARG A O 1
ATOM 933 N N . ASN A 1 123 ? 103.794 53.584 -3.293 1.00 120.03 143 ASN A N 1
ATOM 934 C CA . ASN A 1 123 ? 102.847 52.457 -3.215 1.00 120.03 143 ASN A CA 1
ATOM 935 C C . ASN A 1 123 ? 102.839 51.942 -1.795 1.00 120.03 143 ASN A C 1
ATOM 936 O O . ASN A 1 123 ? 101.857 52.091 -1.066 1.00 120.03 143 ASN A O 1
ATOM 941 N N . ASN A 1 124 ? 103.973 51.362 -1.411 1.00 129.09 144 ASN A N 1
ATOM 942 C CA . ASN A 1 124 ? 104.225 50.936 -0.057 1.00 129.09 144 ASN A CA 1
ATOM 943 C C . ASN A 1 124 ? 103.452 51.776 0.958 1.00 129.09 144 ASN A C 1
ATOM 944 O O . ASN A 1 124 ? 103.018 51.254 1.972 1.00 129.09 144 ASN A O 1
ATOM 949 N N . GLU A 1 125 ? 103.273 53.068 0.682 1.00 109.69 145 GLU A N 1
ATOM 950 C CA . GLU A 1 125 ? 102.551 53.958 1.598 1.00 109.69 145 GLU A CA 1
ATOM 951 C C . GLU A 1 125 ? 101.054 54.085 1.353 1.00 109.69 145 GLU A C 1
ATOM 952 O O . GLU A 1 125 ? 100.298 54.248 2.308 1.00 109.69 145 GLU A O 1
ATOM 958 N N . VAL A 1 126 ? 100.610 54.061 0.105 1.00 123.35 146 VAL A N 1
ATOM 959 C CA . VAL A 1 126 ? 99.169 54.084 -0.122 1.00 123.35 146 VAL A CA 1
ATOM 960 C C . VAL A 1 126 ? 98.646 52.674 0.017 1.00 123.35 146 VAL A C 1
ATOM 961 O O . VAL A 1 126 ? 97.441 52.481 0.162 1.00 123.35 146 VAL A O 1
ATOM 965 N N . ARG A 1 127 ? 99.552 51.692 -0.040 1.00 121.07 147 ARG A N 1
ATOM 966 C CA . ARG A 1 127 ? 99.196 50.297 0.236 1.00 121.07 147 ARG A CA 1
ATOM 967 C C . ARG A 1 127 ? 98.648 50.248 1.676 1.00 121.07 147 ARG A C 1
ATOM 968 O O . ARG A 1 127 ? 97.473 49.924 1.877 1.00 121.07 147 ARG A O 1
ATOM 976 N N . ARG A 1 128 ? 99.469 50.641 2.658 1.00 128.08 148 ARG A N 1
ATOM 977 C CA . ARG A 1 128 ? 99.064 50.677 4.077 1.00 128.08 148 ARG A CA 1
ATOM 978 C C . ARG A 1 128 ? 97.838 51.564 4.369 1.00 128.08 148 ARG A C 1
ATOM 979 O O . ARG A 1 128 ? 97.421 51.713 5.518 1.00 128.08 148 ARG A O 1
ATOM 987 N N . ARG A 1 129 ? 97.253 52.141 3.335 1.00 116.86 149 ARG A N 1
ATOM 988 C CA . ARG A 1 129 ? 96.257 53.164 3.516 1.00 116.86 149 ARG A CA 1
ATOM 989 C C . ARG A 1 129 ? 94.855 52.692 3.142 1.00 116.86 149 ARG A C 1
ATOM 990 O O . ARG A 1 129 ? 93.877 53.255 3.644 1.00 116.86 149 ARG A O 1
ATOM 998 N N . ILE A 1 130 ? 94.764 51.670 2.273 1.00 133.28 150 ILE A N 1
ATOM 999 C CA . ILE A 1 130 ? 93.474 51.143 1.758 1.00 133.28 150 ILE A CA 1
ATOM 1000 C C . ILE A 1 130 ? 92.927 50.020 2.637 1.00 133.28 150 ILE A C 1
ATOM 1001 O O . ILE A 1 130 ? 93.679 49.137 3.059 1.00 159.79 150 ILE A O 1
ATOM 1006 N N . THR A 1 131 ? 91.621 50.066 2.912 1.00 138.47 151 THR A N 1
ATOM 1007 C CA . THR A 1 131 ? 90.932 48.991 3.641 1.00 138.47 151 THR A CA 1
ATOM 1008 C C . THR A 1 131 ? 89.504 48.770 3.117 1.00 138.47 151 THR A C 1
ATOM 1009 O O . THR A 1 131 ? 88.617 49.620 3.251 1.00 176.25 151 THR A O 1
ATOM 1013 N N . ILE A 1 132 ? 89.322 47.595 2.519 1.00 111.98 152 ILE A N 1
ATOM 1014 C CA . ILE A 1 132 ? 88.067 47.185 1.893 1.00 111.98 152 ILE A CA 1
ATOM 1015 C C . ILE A 1 132 ? 87.268 46.391 2.912 1.00 111.98 152 ILE A C 1
ATOM 1016 O O . ILE A 1 132 ? 87.772 45.426 3.504 1.00 111.98 152 ILE A O 1
ATOM 1021 N N . LEU A 1 133 ? 86.019 46.791 3.109 1.00 139.63 153 LEU A N 1
ATOM 1022 C CA . LEU A 1 133 ? 85.156 46.128 4.069 1.00 139.63 153 LEU A CA 1
ATOM 1023 C C . LEU A 1 133 ? 84.267 45.111 3.380 1.00 139.63 153 LEU A C 1
ATOM 1024 O O . LEU A 1 133 ? 83.742 45.396 2.305 1.00 139.63 153 LEU A O 1
ATOM 1029 N N . PRO A 1 134 ? 84.109 43.914 3.984 1.00 118.44 154 PRO A N 1
ATOM 1030 C CA . PRO A 1 134 ? 83.273 42.842 3.438 1.00 118.44 154 PRO A CA 1
ATOM 1031 C C . PRO A 1 134 ? 81.965 43.352 2.861 1.00 118.44 154 PRO A C 1
ATOM 1032 O O . PRO A 1 134 ? 81.548 42.930 1.772 1.00 118.44 154 PRO A O 1
ATOM 1036 N N . GLN A 1 135 ? 81.346 44.264 3.603 1.00 80.43 155 GLN A N 1
ATOM 1037 C CA . GLN A 1 135 ? 80.133 44.960 3.186 1.00 80.43 155 GLN A CA 1
ATOM 1038 C C . GLN A 1 135 ? 80.262 45.582 1.767 1.00 80.43 155 GLN A C 1
ATOM 1039 O O . GLN A 1 135 ? 79.428 45.318 0.881 1.00 80.43 155 GLN A O 1
ATOM 1045 N N . GLU A 1 136 ? 81.321 46.388 1.579 1.00 117.78 156 GLU A N 1
ATOM 1046 C CA . GLU A 1 136 ? 81.647 47.049 0.299 1.00 117.78 156 GLU A CA 1
ATOM 1047 C C . GLU A 1 136 ? 81.740 46.018 -0.802 1.00 117.78 156 GLU A C 1
ATOM 1048 O O . GLU A 1 136 ? 81.059 46.125 -1.814 1.00 117.78 156 GLU A O 1
ATOM 1054 N N . VAL A 1 137 ? 82.593 45.019 -0.583 1.00 85.45 157 VAL A N 1
ATOM 1055 C CA . VAL A 1 137 ? 82.786 43.904 -1.537 1.00 85.45 157 VAL A CA 1
ATOM 1056 C C . VAL A 1 137 ? 81.472 43.213 -1.850 1.00 85.45 157 VAL A C 1
ATOM 1057 O O . VAL A 1 137 ? 81.120 43.068 -3.034 1.00 85.45 157 VAL A O 1
ATOM 1061 N N . GLU A 1 138 ? 80.760 42.780 -0.800 1.00 101.99 158 GLU A N 1
ATOM 1062 C CA . GLU A 1 138 ? 79.480 42.102 -0.993 1.00 101.99 158 GLU A CA 1
ATOM 1063 C C . GLU A 1 138 ? 78.560 43.022 -1.787 1.00 101.99 158 GLU A C 1
ATOM 1064 O O . GLU A 1 138 ? 78.148 42.685 -2.904 1.00 101.99 158 GLU A O 1
ATOM 1070 N N . SER A 1 139 ? 78.282 44.197 -1.230 1.00 99.94 159 SER A N 1
ATOM 1071 C CA . SER A 1 139 ? 77.410 45.165 -1.894 1.00 99.94 159 SER A CA 1
ATOM 1072 C C . SER A 1 139 ? 77.765 45.311 -3.392 1.00 99.94 159 SER A C 1
ATOM 1073 O O . SER A 1 139 ? 76.903 45.150 -4.262 1.00 99.94 159 SER A O 1
ATOM 1076 N N . LEU A 1 140 ? 79.031 45.594 -3.690 1.00 143.45 160 LEU A N 1
ATOM 1077 C CA . LEU A 1 140 ? 79.453 45.837 -5.070 1.00 143.45 160 LEU A CA 1
ATOM 1078 C C . LEU A 1 140 ? 79.186 44.637 -5.956 1.00 143.45 160 LEU A C 1
ATOM 1079 O O . LEU A 1 140 ? 78.628 44.771 -7.043 1.00 143.45 160 LEU A O 1
ATOM 1084 N N . ALA A 1 141 ? 79.603 43.468 -5.485 1.00 111.23 161 ALA A N 1
ATOM 1085 C CA . ALA A 1 141 ? 79.449 42.223 -6.238 1.00 111.23 161 ALA A CA 1
ATOM 1086 C C . ALA A 1 141 ? 77.979 41.943 -6.612 1.00 111.23 161 ALA A C 1
ATOM 1087 O O . ALA A 1 141 ? 77.686 41.399 -7.689 1.00 111.23 161 ALA A O 1
ATOM 1089 N N . GLN A 1 142 ? 77.061 42.309 -5.718 1.00 133.56 162 GLN A N 1
ATOM 1090 C CA . GLN A 1 142 ? 75.642 42.124 -5.972 1.00 133.56 162 GLN A CA 1
ATOM 1091 C C . GLN A 1 142 ? 75.223 43.055 -7.097 1.00 133.56 162 GLN A C 1
ATOM 1092 O O . GLN A 1 142 ? 74.354 42.712 -7.882 1.00 133.56 162 GLN A O 1
ATOM 1098 N N . GLN A 1 143 ? 75.860 44.219 -7.191 1.00 134.51 163 GLN A N 1
ATOM 1099 C CA . GLN A 1 143 ? 75.536 45.180 -8.244 1.00 134.51 163 GLN A CA 1
ATOM 1100 C C . GLN A 1 143 ? 76.178 44.842 -9.581 1.00 134.51 163 GLN A C 1
ATOM 1101 O O . GLN A 1 143 ? 75.531 44.969 -10.615 1.00 134.51 163 GLN A O 1
ATOM 1107 N N . VAL A 1 144 ? 77.447 44.438 -9.566 1.00 131.44 164 VAL A N 1
ATOM 1108 C CA . VAL A 1 144 ? 78.118 44.009 -10.795 1.00 131.44 164 VAL A CA 1
ATOM 1109 C C . VAL A 1 144 ? 77.390 42.803 -11.399 1.00 131.44 164 VAL A C 1
ATOM 1110 O O . VAL A 1 144 ? 77.550 42.498 -12.582 1.00 131.44 164 VAL A O 1
ATOM 1114 N N . GLY A 1 145 ? 76.591 42.121 -10.581 1.00 123.48 165 GLY A N 1
ATOM 1115 C CA . GLY A 1 145 ? 75.690 41.078 -11.068 1.00 123.48 165 GLY A CA 1
ATOM 1116 C C . GLY A 1 145 ? 74.529 41.626 -11.886 1.00 123.48 165 GLY A C 1
ATOM 1117 O O . GLY A 1 145 ? 74.223 41.097 -12.959 1.00 123.48 165 GLY A O 1
ATOM 1118 N N . ASN A 1 146 ? 73.882 42.684 -11.383 1.00 199.91 166 ASN A N 1
ATOM 1119 C CA . ASN A 1 146 ? 72.790 43.355 -12.107 1.00 199.91 166 ASN A CA 1
ATOM 1120 C C . ASN A 1 146 ? 73.234 43.815 -13.493 1.00 199.91 166 ASN A C 1
ATOM 1121 O O . ASN A 1 146 ? 72.431 43.867 -14.421 1.00 199.91 166 ASN A O 1
ATOM 1126 N N . GLN A 1 147 ? 74.518 44.140 -13.616 1.00 199.22 167 GLN A N 1
ATOM 1127 C CA . GLN A 1 147 ? 75.099 44.586 -14.874 1.00 199.22 167 GLN A CA 1
ATOM 1128 C C . GLN A 1 147 ? 75.425 43.458 -15.827 1.00 199.22 167 GLN A C 1
ATOM 1129 O O . GLN A 1 147 ? 75.612 43.719 -17.006 1.00 199.22 167 GLN A O 1
ATOM 1135 N N . ASN A 1 148 ? 75.525 42.227 -15.320 1.00 265.48 168 ASN A N 1
ATOM 1136 C CA . ASN A 1 148 ? 75.999 41.076 -16.108 1.00 265.48 168 ASN A CA 1
ATOM 1137 C C . ASN A 1 148 ? 75.634 41.175 -17.589 1.00 265.48 168 ASN A C 1
ATOM 1138 O O . ASN A 1 148 ? 74.741 40.477 -18.078 1.00 265.48 168 ASN A O 1
ATOM 1143 N N . ASP A 1 149 ? 76.342 42.059 -18.288 1.00 165.11 169 ASP A N 1
ATOM 1144 C CA . ASP A 1 149 ? 76.152 42.268 -19.710 1.00 165.11 169 ASP A CA 1
ATOM 1145 C C . ASP A 1 149 ? 77.513 42.033 -20.390 1.00 165.11 169 ASP A C 1
ATOM 1146 O O . ASP A 1 149 ? 78.226 42.985 -20.708 1.00 165.11 169 ASP A O 1
ATOM 1151 N N . ALA A 1 150 ? 77.873 40.761 -20.592 1.00 169.07 170 ALA A N 1
ATOM 1152 C CA . ALA A 1 150 ? 79.193 40.395 -21.146 1.00 169.07 170 ALA A CA 1
ATOM 1153 C C . ALA A 1 150 ? 79.248 40.487 -22.688 1.00 169.07 170 ALA A C 1
ATOM 1154 O O . ALA A 1 150 ? 79.565 41.543 -23.242 1.00 169.07 170 ALA A O 1
ATOM 1156 N N . SER A 1 151 ? 78.962 39.383 -23.375 1.00 185.95 171 SER A N 1
ATOM 1157 C CA . SER A 1 151 ? 78.753 39.400 -24.818 1.00 185.95 171 SER A CA 1
ATOM 1158 C C . SER A 1 151 ? 77.245 39.367 -25.038 1.00 185.95 171 SER A C 1
ATOM 1159 O O . SER A 1 151 ? 76.728 38.540 -25.791 1.00 185.95 171 SER A O 1
ATOM 1162 N N . THR A 1 152 ? 76.555 40.295 -24.376 1.00 155.23 172 THR A N 1
ATOM 1163 C CA . THR A 1 152 ? 75.100 40.264 -24.232 1.00 153.52 172 THR A CA 1
ATOM 1164 C C . THR A 1 152 ? 74.383 40.748 -25.486 1.00 150.75 172 THR A C 1
ATOM 1165 O O . THR A 1 152 ? 74.136 41.952 -25.636 1.00 154.13 172 THR A O 1
ATOM 1169 N N . GLU A 1 153 ? 74.045 39.801 -26.371 1.00 143.01 173 GLU A N 1
ATOM 1170 C CA . GLU A 1 153 ? 73.254 40.081 -27.581 1.00 138.62 173 GLU A CA 1
ATOM 1171 C C . GLU A 1 153 ? 72.135 41.066 -27.260 1.00 137.27 173 GLU A C 1
ATOM 1172 O O . GLU A 1 153 ? 71.457 40.954 -26.239 1.00 139.78 173 GLU A O 1
ATOM 1178 N N . LEU A 1 154 ? 71.961 42.046 -28.132 1.00 145.42 174 LEU A N 1
ATOM 1179 C CA . LEU A 1 154 ? 71.142 43.193 -27.802 1.00 145.12 174 LEU A CA 1
ATOM 1180 C C . LEU A 1 154 ? 70.637 43.909 -29.062 1.00 142.98 174 LEU A C 1
ATOM 1181 O O . LEU A 1 154 ? 71.427 44.430 -29.861 1.00 143.08 174 LEU A O 1
ATOM 1186 N N . ASN A 1 155 ? 69.316 43.900 -29.241 1.00 145.91 175 ASN A N 1
ATOM 1187 C CA . ASN A 1 155 ? 68.653 44.676 -30.286 1.00 145.87 175 ASN A CA 1
ATOM 1188 C C . ASN A 1 155 ? 68.331 46.061 -29.725 1.00 146.65 175 ASN A C 1
ATOM 1189 O O . ASN A 1 155 ? 68.034 46.205 -28.536 1.00 145.61 175 ASN A O 1
ATOM 1194 N N . LEU A 1 156 ? 68.406 47.081 -30.570 1.00 133.80 176 LEU A N 1
ATOM 1195 C CA . LEU A 1 156 ? 68.041 48.427 -30.144 1.00 132.49 176 LEU A CA 1
ATOM 1196 C C . LEU A 1 156 ? 67.730 49.355 -31.323 1.00 132.35 176 LEU A C 1
ATOM 1197 O O . LEU A 1 156 ? 68.101 49.084 -32.467 1.00 133.83 176 LEU A O 1
ATOM 1202 N N . SER A 1 157 ? 67.015 50.433 -31.024 1.00 160.33 177 SER A N 1
ATOM 1203 C CA . SER A 1 157 ? 66.678 51.444 -32.010 1.00 160.01 177 SER A CA 1
ATOM 1204 C C . SER A 1 157 ? 67.557 52.658 -31.767 1.00 160.64 177 SER A C 1
ATOM 1205 O O . SER A 1 157 ? 68.278 52.710 -30.772 1.00 160.93 177 SER A O 1
ATOM 1208 N N . HIS A 1 158 ? 67.483 53.637 -32.663 1.00 160.95 178 HIS A N 1
ATOM 1209 C CA . HIS A 1 158 ? 68.377 54.796 -32.620 1.00 160.73 178 HIS A CA 1
ATOM 1210 C C . HIS A 1 158 ? 67.702 56.088 -33.073 1.00 160.80 178 HIS A C 1
ATOM 1211 O O . HIS A 1 158 ? 67.021 56.125 -34.103 1.00 161.75 178 HIS A O 1
ATOM 1218 N N . ILE A 1 159 ? 67.910 57.148 -32.298 1.00 160.80 179 ILE A N 1
ATOM 1219 C CA . ILE A 1 159 ? 67.517 58.499 -32.691 1.00 161.34 179 ILE A CA 1
ATOM 1220 C C . ILE A 1 159 ? 68.738 59.399 -32.622 1.00 161.90 179 ILE A C 1
ATOM 1221 O O . ILE A 1 159 ? 69.379 59.497 -31.574 1.00 162.48 179 ILE A O 1
ATOM 1226 N N . LEU A 1 160 ? 69.056 60.049 -33.737 1.00 213.72 180 LEU A N 1
ATOM 1227 C CA . LEU A 1 160 ? 70.132 61.025 -33.768 1.00 213.90 180 LEU A CA 1
ATOM 1228 C C . LEU A 1 160 ? 69.567 62.428 -33.857 1.00 212.73 180 LEU A C 1
ATOM 1229 O O . LEU A 1 160 ? 68.789 62.736 -34.758 1.00 213.33 180 LEU A O 1
ATOM 1234 N N . ILE A 1 161 ? 69.956 63.265 -32.902 1.00 190.32 181 ILE A N 1
ATOM 1235 C CA . ILE A 1 161 ? 69.763 64.703 -33.001 1.00 190.62 181 ILE A CA 1
ATOM 1236 C C . ILE A 1 161 ? 71.144 65.307 -33.273 1.00 192.35 181 ILE A C 1
ATOM 1237 O O . ILE A 1 161 ? 71.908 65.561 -32.331 1.00 191.98 181 ILE A O 1
ATOM 1242 N N . PRO A 1 162 ? 71.477 65.516 -34.569 1.00 172.67 182 PRO A N 1
ATOM 1243 C CA . PRO A 1 162 ?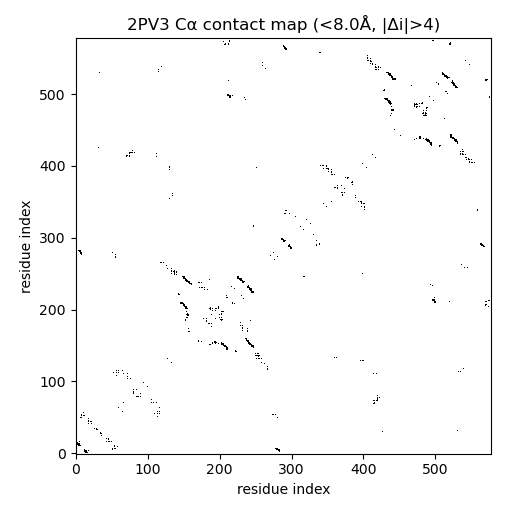 72.832 65.909 -34.964 1.00 172.83 182 PRO A CA 1
ATOM 1244 C C . PRO A 1 162 ? 73.136 67.400 -34.795 1.00 173.57 182 PRO A C 1
ATOM 1245 O O . PRO A 1 162 ? 72.253 68.246 -34.971 1.00 175.48 182 PRO A O 1
ATOM 1249 N N . LEU A 1 163 ? 74.386 67.695 -34.443 1.00 203.23 183 LEU A N 1
ATOM 1250 C CA . LEU A 1 163 ? 74.900 69.059 -34.395 1.00 203.30 183 LEU A CA 1
ATOM 1251 C C . LEU A 1 163 ? 75.870 69.252 -35.558 1.00 205.77 183 LEU A C 1
ATOM 1252 O O . LEU A 1 163 ? 76.312 68.269 -36.164 1.00 204.99 183 LEU A O 1
ATOM 1257 N N . PRO A 1 164 ? 76.196 70.517 -35.888 1.00 219.64 184 PRO A N 1
ATOM 1258 C CA . PRO A 1 164 ? 77.314 70.778 -36.801 1.00 220.59 184 PRO A CA 1
ATOM 1259 C C . PRO A 1 164 ? 78.654 70.305 -36.222 1.00 219.72 184 PRO A C 1
ATOM 1260 O O . PRO A 1 164 ? 78.689 69.732 -35.130 1.00 220.59 184 PRO A O 1
ATOM 1264 N N . GLU A 1 165 ? 79.743 70.549 -36.944 1.00 260.73 185 GLU A N 1
ATOM 1265 C CA . GLU A 1 165 ? 81.060 70.086 -36.513 1.00 260.73 185 GLU A CA 1
ATOM 1266 C C . GLU A 1 165 ? 81.542 70.801 -35.242 1.00 260.73 185 GLU A C 1
ATOM 1267 O O . GLU A 1 165 ? 81.908 70.150 -34.263 1.00 265.48 185 GLU A O 1
ATOM 1273 N N . ASN A 1 166 ? 81.544 72.133 -35.265 1.00 250.23 186 ASN A N 1
ATOM 1274 C CA . ASN A 1 166 ? 81.944 72.933 -34.104 1.00 250.23 186 ASN A CA 1
ATOM 1275 C C . ASN A 1 166 ? 80.934 74.041 -33.821 1.00 250.23 186 ASN A C 1
ATOM 1276 O O . ASN A 1 166 ? 81.137 75.186 -34.222 1.00 250.23 186 ASN A O 1
ATOM 1281 N N . PRO A 1 167 ? 79.829 73.696 -33.136 1.00 248.73 187 PRO A N 1
ATOM 1282 C CA . PRO A 1 167 ? 78.796 74.659 -32.779 1.00 248.73 187 PRO A CA 1
ATOM 1283 C C . PRO A 1 167 ? 79.082 75.376 -31.461 1.00 248.73 187 PRO A C 1
ATOM 1284 O O . PRO A 1 167 ? 79.893 74.905 -30.656 1.00 248.73 187 PRO A O 1
ATOM 1288 N N . THR A 1 168 ? 78.416 76.511 -31.258 1.00 257.78 188 THR A N 1
ATOM 1289 C CA . THR A 1 168 ? 78.410 77.194 -29.965 1.00 256.18 188 THR A CA 1
ATOM 1290 C C . THR A 1 168 ? 77.456 76.447 -29.041 1.00 257.11 188 THR A C 1
ATOM 1291 O O . THR A 1 168 ? 76.746 75.540 -29.485 1.00 256.63 188 THR A O 1
ATOM 1295 N N . SER A 1 169 ? 77.427 76.838 -27.767 1.00 265.48 189 SER A N 1
ATOM 1296 C CA . SER A 1 169 ? 76.461 76.282 -26.807 1.00 265.48 189 SER A CA 1
ATOM 1297 C C . SER A 1 169 ? 75.009 76.716 -27.105 1.00 265.48 189 SER A C 1
ATOM 1298 O O . SER A 1 169 ? 74.061 76.143 -26.560 1.00 265.48 189 SER A O 1
ATOM 1301 N N . ASP A 1 170 ? 74.846 77.724 -27.965 1.00 265.48 190 ASP A N 1
ATOM 1302 C CA . ASP A 1 170 ? 73.527 78.139 -28.463 1.00 265.48 190 ASP A CA 1
ATOM 1303 C C . ASP A 1 170 ? 72.938 77.121 -29.445 1.00 265.48 190 ASP A C 1
ATOM 1304 O O . ASP A 1 170 ? 71.732 76.890 -29.446 1.00 265.48 190 ASP A O 1
ATOM 1309 N N . GLN A 1 171 ? 73.784 76.535 -30.289 1.00 265.48 191 GLN A N 1
ATOM 1310 C CA . GLN A 1 171 ? 73.358 75.458 -31.190 1.00 265.48 191 GLN A CA 1
ATOM 1311 C C . GLN A 1 171 ? 73.232 74.105 -30.470 1.00 265.48 191 GLN A C 1
ATOM 1312 O O . GLN A 1 171 ? 72.458 73.241 -30.895 1.00 265.48 191 GLN A O 1
ATOM 1318 N N . VAL A 1 172 ? 73.992 73.934 -29.386 1.00 226.06 192 VAL A N 1
ATOM 1319 C CA . VAL A 1 172 ? 74.017 72.683 -28.612 1.00 226.06 192 VAL A CA 1
ATOM 1320 C C . VAL A 1 172 ? 72.798 72.535 -27.697 1.00 224.90 192 VAL A C 1
ATOM 1321 O O . VAL A 1 172 ? 72.130 71.498 -27.710 1.00 225.55 192 VAL A O 1
ATOM 1325 N N . ASN A 1 173 ? 72.522 73.566 -26.901 1.00 242.47 193 ASN A N 1
ATOM 1326 C CA . ASN A 1 173 ? 71.438 73.518 -25.913 1.00 242.47 193 ASN A CA 1
ATOM 1327 C C . ASN A 1 173 ? 70.065 73.188 -26.500 1.00 242.47 193 ASN A C 1
ATOM 1328 O O . ASN A 1 173 ? 69.203 72.663 -25.793 1.00 242.47 193 ASN A O 1
ATOM 1333 N N . GLU A 1 174 ? 69.869 73.490 -27.783 1.00 265.48 194 GLU A N 1
ATOM 1334 C CA . GLU A 1 174 ? 68.604 73.202 -28.468 1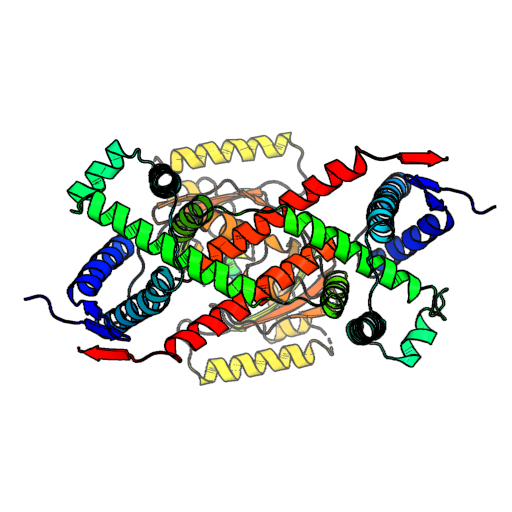.00 265.48 194 GLU A CA 1
ATOM 1335 C C . GLU A 1 174 ? 68.437 71.699 -28.656 1.00 265.48 194 GLU A C 1
ATOM 1336 O O . GLU A 1 174 ? 67.409 71.129 -28.290 1.00 265.48 194 GLU A O 1
ATOM 1342 N N . ALA A 1 175 ? 69.460 71.067 -29.225 1.00 211.98 195 ALA A N 1
ATOM 1343 C CA . ALA A 1 175 ? 69.496 69.613 -29.367 1.00 211.85 195 ALA A CA 1
ATOM 1344 C C . ALA A 1 175 ? 69.507 68.914 -28.000 1.00 210.80 195 ALA A C 1
ATOM 1345 O O . ALA A 1 175 ? 68.824 67.905 -27.806 1.00 211.39 195 ALA A O 1
ATOM 1347 N N . GLU A 1 176 ? 70.280 69.458 -27.063 1.00 206.35 196 GLU A N 1
ATOM 1348 C CA . GLU A 1 176 ? 70.405 68.891 -25.717 1.00 207.10 196 GLU A CA 1
ATOM 1349 C C . GLU A 1 176 ? 69.042 68.710 -25.041 1.00 205.67 196 GLU A C 1
ATOM 1350 O O . GLU A 1 176 ? 68.720 67.627 -24.541 1.00 206.79 196 GLU A O 1
ATOM 1356 N N . SER A 1 177 ? 68.249 69.777 -25.042 1.00 264.24 197 SER A N 1
ATOM 1357 C CA . SER A 1 177 ? 66.931 69.766 -24.410 1.00 264.24 197 SER A CA 1
ATOM 1358 C C . SER A 1 177 ? 65.885 69.069 -25.281 1.00 264.24 197 SER A C 1
ATOM 1359 O O . SER A 1 177 ? 65.023 68.358 -24.760 1.00 264.24 197 SER A O 1
ATOM 1362 N N . GLN A 1 178 ? 65.967 69.276 -26.597 1.00 197.14 198 GLN A N 1
ATOM 1363 C CA . GLN A 1 178 ? 65.050 68.642 -27.561 1.00 196.82 198 GLN A CA 1
ATOM 1364 C C . GLN A 1 178 ? 65.053 67.114 -27.444 1.00 196.54 198 GLN A C 1
ATOM 1365 O O . GLN A 1 178 ? 64.034 66.460 -27.695 1.00 197.33 198 GLN A O 1
ATOM 1371 N N . ALA A 1 179 ? 66.204 66.557 -27.075 1.00 188.12 199 ALA A N 1
ATOM 1372 C CA . ALA A 1 179 ? 66.349 65.118 -26.880 1.00 186.63 199 ALA A CA 1
ATOM 1373 C C . ALA A 1 179 ? 65.515 64.635 -25.695 1.00 186.09 199 ALA A C 1
ATOM 1374 O O . ALA A 1 179 ? 64.663 63.755 -25.850 1.00 187.29 199 ALA A O 1
ATOM 1376 N N . ARG A 1 180 ? 65.757 65.234 -24.527 1.00 247.55 200 ARG A N 1
ATOM 1377 C CA . ARG A 1 180 ? 65.068 64.869 -23.281 1.00 247.83 200 ARG A CA 1
ATOM 1378 C C . ARG A 1 180 ? 63.543 64.918 -23.387 1.00 250.03 200 ARG A C 1
ATOM 1379 O O . ARG A 1 180 ? 62.847 64.209 -22.662 1.00 249.55 200 ARG A O 1
ATOM 1387 N N . ALA A 1 181 ? 63.034 65.765 -24.280 1.00 241.33 201 ALA A N 1
ATOM 1388 C CA . ALA A 1 181 ? 61.608 65.789 -24.608 1.00 241.33 201 ALA A CA 1
ATOM 1389 C C . ALA A 1 181 ? 61.194 64.500 -25.314 1.00 241.33 201 ALA A C 1
ATOM 1390 O O . ALA A 1 181 ? 60.174 63.897 -24.970 1.00 241.33 201 ALA A O 1
ATOM 1392 N N . ILE A 1 182 ? 61.993 64.087 -26.299 1.00 264.23 202 ILE A N 1
ATOM 1393 C CA . ILE A 1 182 ? 61.759 62.831 -27.016 1.00 265.17 202 ILE A CA 1
ATOM 1394 C C . ILE A 1 182 ? 62.014 61.648 -26.080 1.00 265.17 202 ILE A C 1
ATOM 1395 O O . ILE A 1 182 ? 61.319 60.635 -26.160 1.00 265.17 202 ILE A O 1
ATOM 1400 N N . VAL A 1 183 ? 63.006 61.790 -25.198 1.00 204.86 203 VAL A N 1
ATOM 1401 C CA . VAL A 1 183 ? 63.319 60.769 -24.189 1.00 205.00 203 VAL A CA 1
ATOM 1402 C C . VAL A 1 183 ? 62.073 60.445 -23.357 1.00 206.98 203 VAL A C 1
ATOM 1403 O O . VAL A 1 183 ? 61.741 59.272 -23.150 1.00 205.03 203 VAL A O 1
ATOM 1407 N N . ASP A 1 184 ? 61.383 61.487 -22.896 1.00 204.93 204 ASP A N 1
ATOM 1408 C CA . ASP A 1 184 ? 60.204 61.318 -22.042 1.00 205.76 204 ASP A CA 1
ATOM 1409 C C . ASP A 1 184 ? 59.007 60.773 -22.825 1.00 204.85 204 ASP A C 1
ATOM 1410 O O . ASP A 1 184 ? 58.349 59.831 -22.377 1.00 205.88 204 ASP A O 1
ATOM 1415 N N . GLN A 1 185 ? 58.742 61.357 -23.994 1.00 265.48 205 GLN A N 1
ATOM 1416 C CA . GLN A 1 185 ? 57.631 60.920 -24.853 1.00 265.48 205 GLN A CA 1
ATOM 1417 C C . GLN A 1 185 ? 57.894 59.581 -25.557 1.00 265.48 205 GLN A C 1
ATOM 1418 O O . GLN A 1 185 ? 56.982 58.991 -26.146 1.00 265.48 205 GLN A O 1
ATOM 1424 N N . ALA A 1 186 ? 59.139 59.112 -25.504 1.00 265.48 206 ALA A N 1
ATOM 1425 C CA . ALA A 1 186 ? 59.453 57.732 -25.865 1.00 265.48 206 ALA A CA 1
ATOM 1426 C C . ALA A 1 186 ? 58.887 56.794 -24.800 1.00 265.48 206 ALA A C 1
ATOM 1427 O O . ALA A 1 186 ? 58.216 55.810 -25.124 1.00 265.48 206 ALA A O 1
ATOM 1429 N N . ARG A 1 187 ? 59.142 57.125 -23.532 1.00 265.48 207 ARG A N 1
ATOM 1430 C CA . ARG A 1 187 ? 58.637 56.350 -22.389 1.00 265.48 207 ARG A CA 1
ATOM 1431 C C . ARG A 1 187 ? 57.118 56.460 -22.214 1.00 265.48 207 ARG A C 1
ATOM 1432 O O . ARG A 1 187 ? 56.545 55.798 -21.344 1.00 265.48 207 ARG A O 1
ATOM 1440 N N . ASN A 1 188 ? 56.480 57.305 -23.029 1.00 234.14 208 ASN A N 1
ATOM 1441 C CA . ASN A 1 188 ? 55.025 57.433 -23.074 1.00 234.14 208 ASN A CA 1
ATOM 1442 C C . ASN A 1 188 ? 54.490 57.226 -24.495 1.00 234.14 208 ASN A C 1
ATOM 1443 O O . ASN A 1 188 ? 55.147 56.617 -25.347 1.00 234.14 208 ASN A O 1
ATOM 1448 N N . ASP A 1 191 ? 55.262 55.083 -29.825 1.00 265.48 211 ASP A N 1
ATOM 1449 C CA . ASP A 1 191 ? 56.386 54.196 -30.099 1.00 265.48 211 ASP A CA 1
ATOM 1450 C C . ASP A 1 191 ? 57.631 55.011 -30.415 1.00 265.48 211 ASP A C 1
ATOM 1451 O O . ASP A 1 191 ? 57.545 56.176 -30.799 1.00 265.48 211 ASP A O 1
ATOM 1456 N N . PHE A 1 192 ? 58.785 54.380 -30.233 1.00 265.48 212 PHE A N 1
ATOM 1457 C CA . PHE A 1 192 ? 60.074 54.950 -30.605 1.00 265.48 212 PHE A CA 1
ATOM 1458 C C . PHE A 1 192 ? 60.225 54.937 -32.127 1.00 265.48 212 PHE A C 1
ATOM 1459 O O . PHE A 1 192 ? 60.622 55.936 -32.725 1.00 265.48 212 PHE A O 1
ATOM 1467 N N . GLY A 1 193 ? 59.899 53.801 -32.744 1.00 264.89 213 GLY A N 1
ATOM 1468 C CA . GLY A 1 193 ? 60.004 53.626 -34.196 1.00 264.89 213 GLY A CA 1
ATOM 1469 C C . GLY A 1 193 ? 59.333 54.716 -35.007 1.00 264.89 213 GLY A C 1
ATOM 1470 O O . GLY A 1 193 ? 59.874 55.171 -36.015 1.00 264.89 213 GLY A O 1
ATOM 1471 N N . LYS A 1 194 ? 58.150 55.130 -34.564 1.00 265.48 214 LYS A N 1
ATOM 1472 C CA . LYS A 1 194 ? 57.439 56.250 -35.176 1.00 265.48 214 LYS A CA 1
ATOM 1473 C C . LYS A 1 194 ? 58.176 57.566 -34.891 1.00 265.48 214 LYS A C 1
ATOM 1474 O O . LYS A 1 194 ? 58.360 58.389 -35.791 1.00 265.48 214 LYS A O 1
ATOM 1480 N N . LEU A 1 195 ? 58.612 57.742 -33.642 1.00 167.93 215 LEU A N 1
ATOM 1481 C CA . LEU A 1 195 ? 59.344 58.947 -33.216 1.00 167.12 215 LEU A CA 1
ATOM 1482 C C . LEU A 1 195 ? 60.735 59.058 -33.852 1.00 167.20 215 LEU A C 1
ATOM 1483 O O . LEU A 1 195 ? 61.323 60.147 -33.876 1.00 166.68 215 LEU A O 1
ATOM 1488 N N . ALA A 1 196 ? 61.259 57.935 -34.348 1.00 203.97 216 ALA A N 1
ATOM 1489 C CA . ALA A 1 196 ? 62.565 57.903 -35.013 1.00 204.31 216 ALA A CA 1
ATOM 1490 C C . ALA A 1 196 ? 62.478 58.566 -36.378 1.00 204.39 216 ALA A C 1
ATOM 1491 O O . ALA A 1 196 ? 63.278 59.444 -36.712 1.00 205.01 216 ALA A O 1
ATOM 1493 N N . ILE A 1 197 ? 61.485 58.146 -37.155 1.00 199.94 217 ILE A N 1
ATOM 1494 C CA . ILE A 1 197 ? 61.219 58.733 -38.464 1.00 200.87 217 ILE A CA 1
ATOM 1495 C C . ILE A 1 197 ? 60.937 60.227 -38.292 1.00 201.84 217 ILE A C 1
ATOM 1496 O O . ILE A 1 197 ? 61.319 61.044 -39.133 1.00 202.73 217 ILE A O 1
ATOM 1501 N N . ALA A 1 198 ? 60.291 60.571 -37.179 1.00 222.04 218 ALA A N 1
ATOM 1502 C CA . ALA A 1 198 ? 59.933 61.952 -36.862 1.00 224.34 218 ALA A CA 1
ATOM 1503 C C . ALA A 1 198 ? 61.080 62.803 -36.299 1.00 224.30 218 ALA A C 1
ATOM 1504 O O . ALA A 1 198 ? 60.851 63.952 -35.919 1.00 224.77 218 ALA A O 1
ATOM 1506 N N . HIS A 1 199 ? 62.297 62.262 -36.234 1.00 210.56 219 HIS A N 1
ATOM 1507 C CA . HIS A 1 199 ? 63.440 63.040 -35.743 1.00 210.05 219 HIS A CA 1
ATOM 1508 C C . HIS A 1 199 ? 64.804 62.514 -36.179 1.00 208.56 219 HIS A C 1
ATOM 1509 O O . HIS A 1 199 ? 65.633 63.288 -36.657 1.00 209.46 219 HIS A O 1
ATOM 1516 N N . SER A 1 200 ? 65.043 61.216 -35.999 1.00 259.58 220 SER A N 1
ATOM 1517 C CA . SER A 1 200 ? 66.366 60.631 -36.242 1.00 258.85 220 SER A CA 1
ATOM 1518 C C . SER A 1 200 ? 66.936 61.056 -37.593 1.00 259.56 220 SER A C 1
ATOM 1519 O O . SER A 1 200 ? 66.204 61.185 -38.574 1.00 259.58 220 SER A O 1
ATOM 1522 N N . ALA A 1 201 ? 68.248 61.272 -37.625 1.00 184.51 221 ALA A N 1
ATOM 1523 C CA . ALA A 1 201 ? 68.933 61.801 -38.804 1.00 185.58 221 ALA A CA 1
ATOM 1524 C C . ALA A 1 201 ? 70.043 60.876 -39.334 1.00 187.37 221 ALA A C 1
ATOM 1525 O O . ALA A 1 201 ? 71.002 61.347 -39.954 1.00 189.21 221 ALA A O 1
ATOM 1527 N N . ASP A 1 202 ? 69.912 59.570 -39.093 1.00 191.67 222 ASP A N 1
ATOM 1528 C CA . ASP A 1 202 ? 70.844 58.574 -39.643 1.00 190.93 222 ASP A CA 1
ATOM 1529 C C . ASP A 1 202 ? 70.187 57.818 -40.800 1.00 191.61 222 ASP A C 1
ATOM 1530 O O . ASP A 1 202 ? 68.994 57.972 -41.052 1.00 191.94 222 ASP A O 1
ATOM 1535 N N . GLN A 1 203 ? 70.971 57.013 -41.511 1.00 244.84 223 GLN A N 1
ATOM 1536 C CA . GLN A 1 203 ? 70.449 56.244 -42.644 1.00 246.10 223 GLN A CA 1
ATOM 1537 C C . GLN A 1 203 ? 69.298 55.325 -42.241 1.00 244.92 223 GLN A C 1
ATOM 1538 O O . GLN A 1 203 ? 68.354 55.137 -43.007 1.00 247.87 223 GLN A O 1
ATOM 1544 N N . GLN A 1 204 ? 69.379 54.761 -41.039 1.00 208.75 224 GLN A N 1
ATOM 1545 C CA . GLN A 1 204 ? 68.298 53.948 -40.492 1.00 208.98 224 GLN A CA 1
ATOM 1546 C C . GLN A 1 204 ? 67.377 54.805 -39.625 1.00 207.51 224 GLN A C 1
ATOM 1547 O O . GLN A 1 204 ? 67.107 54.466 -38.475 1.00 208.45 224 GLN A O 1
ATOM 1553 N N . ALA A 1 205 ? 66.902 55.917 -40.187 1.00 172.22 225 ALA A N 1
ATOM 1554 C CA . ALA A 1 205 ? 65.984 56.830 -39.492 1.00 171.70 225 ALA A CA 1
ATOM 1555 C C . ALA A 1 205 ? 64.544 56.615 -39.951 1.00 173.05 225 ALA A C 1
ATOM 1556 O O . ALA A 1 205 ? 63.625 56.471 -39.138 1.00 173.33 225 ALA A O 1
ATOM 1558 N N . LEU A 1 206 ? 64.369 56.600 -41.268 1.00 217.16 226 LEU A N 1
ATOM 1559 C CA . LEU A 1 206 ? 63.068 56.385 -41.888 1.00 219.10 226 LEU A CA 1
ATOM 1560 C C . LEU A 1 206 ? 62.692 54.908 -41.829 1.00 220.36 226 LEU A C 1
ATOM 1561 O O . LEU A 1 206 ? 61.531 54.546 -42.026 1.00 222.84 226 LEU A O 1
ATOM 1566 N N . ASN A 1 207 ? 63.690 54.065 -41.563 1.00 172.15 227 ASN A N 1
ATOM 1567 C CA . ASN A 1 207 ? 63.476 52.649 -41.265 1.00 172.21 227 ASN A CA 1
ATOM 1568 C C . ASN A 1 207 ? 63.142 52.413 -39.776 1.00 168.67 227 ASN A C 1
ATOM 1569 O O . ASN A 1 207 ? 63.057 51.262 -39.333 1.00 171.19 227 ASN A O 1
ATOM 1574 N N . GLY A 1 208 ? 62.974 53.502 -39.017 1.00 169.67 228 GLY A N 1
ATOM 1575 C CA . GLY A 1 208 ? 62.429 53.459 -37.654 1.00 169.67 228 GLY A CA 1
ATOM 1576 C C . GLY A 1 208 ? 63.465 53.385 -36.549 1.00 169.67 228 GLY A C 1
ATOM 1577 O O . GLY A 1 208 ? 63.192 52.850 -35.475 1.00 241.64 228 GLY A O 1
ATOM 1578 N N . GLY A 1 209 ? 64.657 53.918 -36.807 1.00 184.61 229 GLY A N 1
ATOM 1579 C CA . GLY A 1 209 ? 65.757 53.831 -35.850 1.00 183.86 229 GLY A CA 1
ATOM 1580 C C . GLY A 1 209 ? 66.318 52.429 -35.662 1.00 184.53 229 GLY A C 1
ATOM 1581 O O . GLY A 1 209 ? 67.241 52.236 -34.874 1.00 184.56 229 GLY A O 1
ATOM 1582 N N . GLN A 1 210 ? 65.784 51.456 -36.399 1.00 197.74 230 GLN A N 1
ATOM 1583 C CA . GLN A 1 210 ? 66.076 50.045 -36.149 1.00 198.47 230 GLN A CA 1
ATOM 1584 C C . GLN A 1 210 ? 67.483 49.680 -36.597 1.00 198.23 230 GLN A C 1
ATOM 1585 O O . GLN A 1 210 ? 67.748 49.538 -37.792 1.00 200.44 230 GLN A O 1
ATOM 1591 N N . MET A 1 211 ? 68.379 49.526 -35.628 1.00 137.49 231 MET A N 1
ATOM 1592 C CA . MET A 1 211 ? 69.757 49.142 -35.907 1.00 138.09 231 MET A CA 1
ATOM 1593 C C . MET A 1 211 ? 69.877 47.627 -36.091 1.00 138.15 231 MET A C 1
ATOM 1594 O O . MET A 1 211 ? 70.671 47.160 -36.913 1.00 140.01 231 MET A O 1
ATOM 1599 N N . GLY A 1 212 ? 69.095 46.869 -35.323 1.00 142.84 232 GLY A N 1
ATOM 1600 C CA . GLY A 1 212 ? 69.116 45.409 -35.388 1.00 144.19 232 GLY A CA 1
ATOM 1601 C C . GLY A 1 212 ? 69.777 44.762 -34.182 1.00 143.39 232 GLY A C 1
ATOM 1602 O O . GLY A 1 212 ? 70.270 45.444 -33.282 1.00 143.07 232 GLY A O 1
ATOM 1603 N N . TRP A 1 213 ? 69.763 43.431 -34.158 1.00 175.13 233 TRP A N 1
ATOM 1604 C CA . TRP A 1 213 ? 70.453 42.668 -33.124 1.00 174.24 233 TRP A CA 1
ATOM 1605 C C . TRP A 1 213 ? 71.943 42.909 -33.254 1.00 174.10 233 TRP A C 1
ATOM 1606 O O . TRP A 1 213 ? 72.445 43.101 -34.360 1.00 175.80 233 TRP A O 1
ATOM 1617 N N . GLY A 1 214 ? 72.650 42.896 -32.130 1.00 155.44 234 GLY A N 1
ATOM 1618 C CA . GLY A 1 214 ? 74.108 42.978 -32.156 1.00 155.97 234 GLY A CA 1
ATOM 1619 C C . GLY A 1 214 ? 74.722 42.992 -30.771 1.00 156.72 234 GLY A C 1
ATOM 1620 O O . GLY A 1 214 ? 74.190 43.627 -29.855 1.00 156.45 234 GLY A O 1
ATOM 1621 N N . ARG A 1 215 ? 75.852 42.298 -30.624 1.00 148.10 235 ARG A N 1
ATOM 1622 C CA . ARG A 1 215 ? 76.515 42.185 -29.327 1.00 149.60 235 ARG A CA 1
ATOM 1623 C C . ARG A 1 215 ? 76.834 43.554 -28.749 1.00 148.80 235 ARG A C 1
ATOM 1624 O O . ARG A 1 215 ? 77.002 44.537 -29.475 1.00 147.96 235 ARG A O 1
ATOM 1632 N N . ILE A 1 216 ? 76.888 43.602 -27.424 1.00 111.09 236 ILE A N 1
ATOM 1633 C CA . ILE A 1 216 ? 77.188 44.830 -26.676 1.00 110.34 236 ILE A CA 1
ATOM 1634 C C . ILE A 1 216 ? 78.652 45.258 -26.911 1.00 110.35 236 ILE A C 1
ATOM 1635 O O . ILE A 1 216 ? 79.012 46.443 -26.751 1.00 110.91 236 ILE A O 1
ATOM 1640 N N . GLN A 1 217 ? 79.475 44.273 -27.288 1.00 132.15 237 GLN A N 1
ATOM 1641 C CA . GLN A 1 217 ? 80.881 44.495 -27.599 1.00 134.26 237 GLN A CA 1
ATOM 1642 C C . GLN A 1 217 ? 81.007 45.256 -28.911 1.00 131.63 237 GLN A C 1
ATOM 1643 O O . GLN A 1 217 ? 81.750 46.238 -29.001 1.00 131.87 237 GLN A O 1
ATOM 1649 N N . GLU A 1 218 ? 80.268 44.803 -29.922 1.00 131.48 238 GLU A N 1
ATOM 1650 C CA . GLU A 1 218 ? 80.304 45.417 -31.249 1.00 131.61 238 GLU A CA 1
ATOM 1651 C C . GLU A 1 218 ? 79.777 46.861 -31.270 1.00 133.15 238 GLU A C 1
ATOM 1652 O O . GLU A 1 218 ? 80.003 47.579 -32.244 1.00 133.94 238 GLU A O 1
ATOM 1658 N N . LEU A 1 219 ? 79.093 47.290 -30.207 1.00 117.56 239 LEU A N 1
ATOM 1659 C CA . LEU A 1 219 ? 78.670 48.685 -30.074 1.00 119.48 239 LEU A CA 1
ATOM 1660 C C . LEU A 1 219 ? 79.870 49.603 -29.871 1.00 120.69 239 LEU A C 1
ATOM 1661 O O . LEU A 1 219 ? 80.863 49.194 -29.257 1.00 119.07 239 LEU A O 1
ATOM 1666 N N . PRO A 1 220 ? 79.781 50.849 -30.382 1.00 144.83 240 PRO A N 1
ATOM 1667 C CA . PRO A 1 220 ? 80.696 51.917 -29.999 1.00 146.74 240 PRO A CA 1
ATOM 1668 C C . PRO A 1 220 ? 80.904 51.994 -28.478 1.00 146.10 240 PRO A C 1
ATOM 1669 O O . PRO A 1 220 ? 79.935 52.132 -27.728 1.00 143.79 240 PRO A O 1
ATOM 1673 N N . GLY A 1 221 ? 82.160 51.903 -28.045 1.00 199.49 241 GLY A N 1
ATOM 1674 C CA . GLY A 1 221 ? 82.506 51.868 -26.628 1.00 199.70 241 GLY A CA 1
ATOM 1675 C C . GLY A 1 221 ? 81.649 52.737 -25.724 1.00 196.42 241 GLY A C 1
ATOM 1676 O O . GLY A 1 221 ? 81.226 52.296 -24.658 1.00 199.36 241 GLY A O 1
ATOM 1677 N N . ILE A 1 222 ? 81.376 53.965 -26.159 1.00 152.98 242 ILE A N 1
ATOM 1678 C CA . ILE A 1 222 ? 80.666 54.957 -25.326 1.00 152.30 242 ILE A CA 1
ATOM 1679 C C . ILE A 1 222 ? 79.210 54.579 -24.995 1.00 149.60 242 ILE A C 1
ATOM 1680 O O . ILE A 1 222 ? 78.649 55.032 -23.988 1.00 152.80 242 ILE A O 1
ATOM 1685 N N . PHE A 1 223 ? 78.609 53.769 -25.865 1.00 150.57 243 PHE A N 1
ATOM 1686 C CA . PHE A 1 223 ? 77.279 53.209 -25.641 1.00 152.12 243 PHE A CA 1
ATOM 1687 C C . PHE A 1 223 ? 77.322 52.030 -24.661 1.00 152.95 243 PHE A C 1
ATOM 1688 O O . PHE A 1 223 ? 76.503 51.943 -23.738 1.00 152.63 243 PHE A O 1
ATOM 1696 N N . ALA A 1 224 ? 78.277 51.125 -24.872 1.00 172.91 244 ALA A N 1
ATOM 1697 C CA . ALA A 1 224 ? 78.475 49.979 -23.986 1.00 173.25 244 ALA A CA 1
ATOM 1698 C C . ALA A 1 224 ? 78.647 50.383 -22.511 1.00 172.68 244 ALA A C 1
ATOM 1699 O O . ALA A 1 224 ? 78.345 49.593 -21.618 1.00 173.00 244 ALA A O 1
ATOM 1701 N N . GLN A 1 225 ? 79.126 51.603 -22.262 1.00 201.40 245 GLN A N 1
ATOM 1702 C CA . GLN A 1 225 ? 79.263 52.127 -20.898 1.00 202.96 245 GLN A CA 1
ATOM 1703 C C . GLN A 1 225 ? 77.929 52.426 -20.219 1.00 202.76 245 GLN A C 1
ATOM 1704 O O . GLN A 1 225 ? 77.861 52.459 -18.989 1.00 202.33 245 GLN A O 1
ATOM 1710 N N . ALA A 1 226 ? 76.886 52.665 -21.017 1.00 145.69 246 ALA A N 1
ATOM 1711 C CA . ALA A 1 226 ? 75.555 53.010 -20.495 1.00 145.64 246 ALA A CA 1
ATOM 1712 C C . ALA A 1 226 ? 74.483 51.924 -20.722 1.00 142.68 246 ALA A C 1
ATOM 1713 O O . ALA A 1 226 ? 73.396 51.973 -20.133 1.00 145.34 246 ALA A O 1
ATOM 1715 N N . LEU A 1 227 ? 74.779 50.950 -21.571 1.00 188.88 247 LEU A N 1
ATOM 1716 C CA . LEU A 1 227 ? 73.883 49.820 -21.746 1.00 189.10 247 LEU A CA 1
ATOM 1717 C C . LEU A 1 227 ? 74.227 48.704 -20.766 1.00 190.31 247 LEU A C 1
ATOM 1718 O O . LEU A 1 227 ? 73.431 47.793 -20.552 1.00 190.32 247 LEU A O 1
ATOM 1723 N N . SER A 1 228 ? 75.412 48.787 -20.167 1.00 186.77 248 SER A N 1
ATOM 1724 C CA . SER A 1 228 ? 75.869 47.789 -19.209 1.00 186.77 248 SER A CA 1
ATOM 1725 C C . SER A 1 228 ? 74.852 47.553 -18.100 1.00 186.77 248 SER A C 1
ATOM 1726 O O . SER A 1 228 ? 74.651 46.416 -17.677 1.00 186.77 248 SER A O 1
ATOM 1729 N N . THR A 1 229 ? 74.211 48.630 -17.643 1.00 158.27 249 THR A N 1
ATOM 1730 C CA . THR A 1 229 ? 73.260 48.573 -16.523 1.00 160.04 249 THR A CA 1
ATOM 1731 C C . THR A 1 229 ? 71.794 48.642 -16.979 1.00 159.82 249 THR A C 1
ATOM 1732 O O . THR A 1 229 ? 70.971 49.286 -16.320 1.00 160.46 249 THR A O 1
ATOM 1736 N N . ALA A 1 230 ? 71.458 47.987 -18.092 1.00 167.83 250 ALA A N 1
ATOM 1737 C CA . ALA A 1 230 ? 70.094 48.078 -18.642 1.00 167.28 250 ALA A CA 1
ATOM 1738 C C . ALA A 1 230 ? 69.622 46.805 -19.355 1.00 167.80 250 ALA A C 1
ATOM 1739 O O . ALA A 1 230 ? 70.430 45.944 -19.743 1.00 171.04 250 ALA A O 1
ATOM 1741 N N . LYS A 1 231 ? 68.300 46.725 -19.523 1.00 192.86 251 LYS A N 1
ATOM 1742 C CA . LYS A 1 231 ? 67.616 45.525 -20.010 1.00 193.59 251 LYS A CA 1
ATOM 1743 C C . LYS A 1 231 ? 66.347 45.860 -20.811 1.00 193.41 251 LYS A C 1
ATOM 1744 O O . LYS A 1 231 ? 65.938 47.022 -20.877 1.00 193.60 251 LYS A O 1
ATOM 1750 N N . LYS A 1 232 ? 65.749 44.830 -21.419 1.00 210.11 252 LYS A N 1
ATOM 1751 C CA . LYS A 1 232 ? 64.554 44.961 -22.274 1.00 211.34 252 LYS A CA 1
ATOM 1752 C C . LYS A 1 232 ? 63.673 46.141 -21.884 1.00 211.04 252 LYS A C 1
ATOM 1753 O O . LYS A 1 232 ? 63.246 46.253 -20.737 1.00 211.40 252 LYS A O 1
ATOM 1759 N N . GLY A 1 233 ? 63.414 47.023 -22.844 1.00 162.39 253 GLY A N 1
ATOM 1760 C CA . GLY A 1 233 ? 62.528 48.163 -22.627 1.00 163.75 253 GLY A CA 1
ATOM 1761 C C . GLY A 1 233 ? 63.226 49.455 -22.246 1.00 163.51 253 GLY A C 1
ATOM 1762 O O . GLY A 1 233 ? 62.716 50.539 -22.536 1.00 165.05 253 GLY A O 1
ATOM 1763 N N . ASP A 1 234 ? 64.385 49.351 -21.597 1.00 190.50 254 ASP A N 1
ATOM 1764 C CA . ASP A 1 234 ? 65.118 50.534 -21.138 1.00 189.60 254 ASP A CA 1
ATOM 1765 C C . ASP A 1 234 ? 65.378 51.528 -22.275 1.00 189.26 254 ASP A C 1
ATOM 1766 O O . ASP A 1 234 ? 65.452 51.145 -23.447 1.00 189.49 254 ASP A O 1
ATOM 1771 N N . ILE A 1 235 ? 65.496 52.805 -21.915 1.00 220.69 255 ILE A N 1
ATOM 1772 C CA . ILE A 1 235 ? 65.806 53.869 -22.870 1.00 221.30 255 ILE A CA 1
ATOM 1773 C C . ILE A 1 235 ? 66.964 54.708 -22.332 1.00 221.86 255 ILE A C 1
ATOM 1774 O O . ILE A 1 235 ? 66.784 55.486 -21.394 1.00 223.64 255 ILE A O 1
ATOM 1779 N N . VAL A 1 236 ? 68.144 54.535 -22.934 1.00 184.59 256 VAL A N 1
ATOM 1780 C CA . VAL A 1 236 ? 69.379 55.190 -22.485 1.00 186.30 256 VAL A CA 1
ATOM 1781 C C . VAL A 1 236 ? 69.726 56.368 -23.394 1.00 185.65 256 VAL A C 1
ATOM 1782 O O . VAL A 1 236 ? 69.455 56.339 -24.597 1.00 185.91 256 VAL A O 1
ATOM 1786 N N . GLY A 1 237 ? 70.328 57.398 -22.803 1.00 232.81 257 GLY A N 1
ATOM 1787 C CA . GLY A 1 237 ? 70.650 58.638 -23.510 1.00 233.06 257 GLY A CA 1
ATOM 1788 C C . GLY A 1 237 ? 70.133 59.858 -22.764 1.00 233.06 257 GLY A C 1
ATOM 1789 O O . GLY A 1 237 ? 69.658 59.736 -21.636 1.00 233.06 257 GLY A O 1
ATOM 1790 N N . PRO A 1 238 ? 70.235 61.051 -23.377 1.00 191.80 258 PRO A N 1
ATOM 1791 C CA . PRO A 1 238 ? 70.875 61.307 -24.667 1.00 192.69 258 PRO A CA 1
ATOM 1792 C C . PRO A 1 238 ? 72.397 61.469 -24.551 1.00 191.99 258 PRO A C 1
ATOM 1793 O O . PRO A 1 238 ? 72.865 62.371 -23.849 1.00 194.42 258 PRO A O 1
ATOM 1797 N N . ILE A 1 239 ? 73.152 60.604 -25.234 1.00 181.92 259 ILE A N 1
ATOM 1798 C CA . ILE A 1 239 ? 74.619 60.653 -25.191 1.00 181.95 259 ILE A CA 1
ATOM 1799 C C . ILE A 1 239 ? 75.171 61.535 -26.306 1.00 181.92 259 ILE A C 1
ATOM 1800 O O . ILE A 1 239 ? 74.807 61.377 -27.477 1.00 181.02 259 ILE A O 1
ATOM 1805 N N . ARG A 1 240 ? 76.067 62.445 -25.930 1.00 182.64 260 ARG A N 1
ATOM 1806 C CA . ARG A 1 240 ? 76.697 63.348 -26.880 1.00 182.66 260 ARG A CA 1
ATOM 1807 C C . ARG A 1 240 ? 78.028 62.767 -27.354 1.00 184.15 260 ARG A C 1
ATOM 1808 O O . ARG A 1 240 ? 78.833 62.301 -26.540 1.00 186.20 260 ARG A O 1
ATOM 1816 N N . SER A 1 241 ? 78.240 62.793 -28.671 1.00 183.28 261 SER A N 1
ATOM 1817 C CA . SER A 1 241 ? 79.502 62.361 -29.287 1.00 184.66 261 SER A CA 1
ATOM 1818 C C . SER A 1 241 ? 79.928 63.332 -30.386 1.00 184.11 261 SER A C 1
ATOM 1819 O O . SER A 1 241 ? 79.360 64.418 -30.526 1.00 184.63 261 SER A O 1
ATOM 1822 N N . GLY A 1 242 ? 80.927 62.920 -31.165 1.00 227.80 262 GLY A N 1
ATOM 1823 C CA . GLY A 1 242 ? 81.420 63.696 -32.292 1.00 228.32 262 GLY A CA 1
ATOM 1824 C C . GLY A 1 242 ? 80.332 64.324 -33.141 1.00 229.72 262 GLY A C 1
ATOM 1825 O O . GLY A 1 242 ? 80.429 65.498 -33.492 1.00 231.34 262 GLY A O 1
ATOM 1826 N N . VAL A 1 243 ? 79.285 63.559 -33.448 1.00 195.66 263 VAL A N 1
ATOM 1827 C CA . VAL A 1 243 ? 78.272 63.990 -34.426 1.00 195.97 263 VAL A CA 1
ATOM 1828 C C . VAL A 1 243 ? 77.004 64.638 -33.843 1.00 195.78 263 VAL A C 1
ATOM 1829 O O . VAL A 1 243 ? 76.228 65.237 -34.590 1.00 195.45 263 VAL A O 1
ATOM 1833 N N . GLY A 1 244 ? 76.793 64.512 -32.531 1.00 165.35 264 GLY A N 1
ATOM 1834 C CA . GLY A 1 244 ? 75.607 65.086 -31.871 1.00 164.34 264 GLY A CA 1
ATOM 1835 C C . GLY A 1 244 ? 75.054 64.221 -30.747 1.00 164.50 264 GLY A C 1
ATOM 1836 O O . GLY A 1 244 ? 75.777 63.397 -30.176 1.00 166.40 264 GLY A O 1
ATOM 1837 N N . PHE A 1 245 ? 73.773 64.405 -30.429 1.00 236.27 265 PHE A N 1
ATOM 1838 C CA . PHE A 1 245 ? 73.122 63.642 -29.361 1.00 235.92 265 PHE A CA 1
ATOM 1839 C C . PHE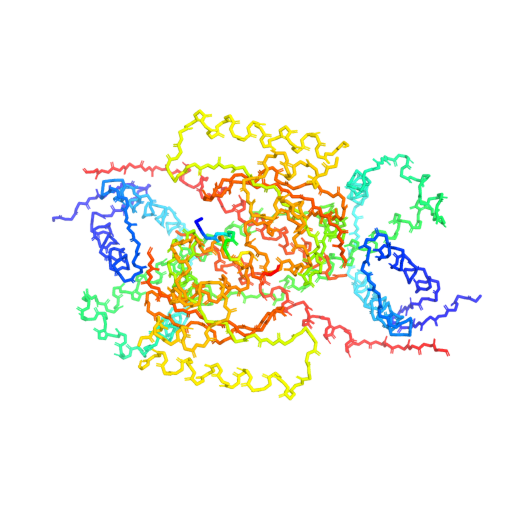 A 1 245 ? 72.395 62.417 -29.916 1.00 237.39 265 PHE A C 1
ATOM 1840 O O . PHE A 1 245 ? 71.571 62.538 -30.824 1.00 239.15 265 PHE A O 1
ATOM 1848 N N . HIS A 1 246 ? 72.714 61.243 -29.365 1.00 167.43 266 HIS A N 1
ATOM 1849 C CA . HIS A 1 246 ? 72.055 59.985 -29.736 1.00 167.27 266 HIS A CA 1
ATOM 1850 C C . HIS A 1 246 ? 71.090 59.547 -28.635 1.00 165.76 266 HIS A C 1
ATOM 1851 O O . HIS A 1 246 ? 71.312 59.839 -27.460 1.00 168.19 266 HIS A O 1
ATOM 1858 N N . ILE A 1 247 ? 70.027 58.843 -29.023 1.00 169.87 267 ILE A N 1
ATOM 1859 C CA . ILE A 1 247 ? 69.138 58.165 -28.072 1.00 168.51 267 ILE A CA 1
ATOM 1860 C C . ILE A 1 247 ? 68.934 56.718 -28.531 1.00 170.04 267 ILE A C 1
ATOM 1861 O O . ILE A 1 247 ? 68.914 56.436 -29.735 1.00 170.39 267 ILE A O 1
ATOM 1866 N N . LEU A 1 248 ? 68.791 55.808 -27.573 1.00 170.11 268 LEU A N 1
ATOM 1867 C CA . LEU A 1 248 ? 68.662 54.390 -27.876 1.00 170.38 268 LEU A CA 1
ATOM 1868 C C . LEU A 1 248 ? 67.494 53.808 -27.118 1.00 169.60 268 LEU A C 1
ATOM 1869 O O . LEU A 1 248 ? 67.314 54.106 -25.942 1.00 170.97 268 LEU A O 1
ATOM 1874 N N . LYS A 1 249 ? 66.697 52.987 -27.790 1.00 146.58 269 LYS A N 1
ATOM 1875 C CA . LYS A 1 249 ? 65.670 52.202 -27.115 1.00 147.02 269 LYS A CA 1
ATOM 1876 C C . LYS A 1 249 ? 66.142 50.765 -27.125 1.00 146.67 269 LYS A C 1
ATOM 1877 O O . LYS A 1 249 ? 66.591 50.270 -28.154 1.00 147.33 269 LYS A O 1
ATOM 1883 N N . VAL A 1 250 ? 66.043 50.096 -25.983 1.00 140.26 270 VAL A N 1
ATOM 1884 C CA . VAL A 1 250 ? 66.427 48.695 -25.891 1.00 139.47 270 VAL A CA 1
ATOM 1885 C C . VAL A 1 250 ? 65.229 47.834 -26.231 1.00 140.17 270 VAL A C 1
ATOM 1886 O O . VAL A 1 250 ? 64.097 48.207 -25.947 1.00 142.15 270 VAL A O 1
ATOM 1890 N N . ASN A 1 251 ? 65.478 46.689 -26.851 1.00 184.77 271 ASN A N 1
ATOM 1891 C CA . ASN A 1 251 ? 64.399 45.820 -27.277 1.00 186.01 271 ASN A CA 1
ATOM 1892 C C . ASN A 1 251 ? 64.490 44.414 -26.689 1.00 187.87 271 ASN A C 1
ATOM 1893 O O . ASN A 1 251 ? 63.464 43.862 -26.303 1.00 188.49 271 ASN A O 1
ATOM 1898 N N . ASP A 1 252 ? 65.692 43.841 -26.589 1.00 191.53 272 ASP A N 1
ATOM 1899 C CA . ASP A 1 252 ? 65.840 42.480 -26.047 1.00 192.06 272 ASP A CA 1
ATOM 1900 C C . ASP A 1 252 ? 67.212 42.146 -25.433 1.00 192.35 272 ASP A C 1
ATOM 1901 O O . ASP A 1 252 ? 68.125 42.968 -25.453 1.00 190.95 272 ASP A O 1
ATOM 1906 N N . LEU A 1 253 ? 67.314 40.939 -24.858 1.00 103.44 273 LEU A N 1
ATOM 1907 C CA . LEU A 1 253 ? 68.580 40.347 -24.412 1.00 104.27 273 LEU A CA 1
ATOM 1908 C C . LEU A 1 253 ? 68.581 38.820 -24.656 1.00 110.24 273 LEU A C 1
ATOM 1909 O O . LEU A 1 253 ? 69.628 38.183 -24.840 1.00 111.83 273 LEU A O 1
ATOM 1914 N N . ALA A 1 262 ? 81.410 32.340 -8.724 1.00 249.26 391 ALA A N 1
ATOM 1915 C CA . ALA A 1 262 ? 82.140 33.105 -7.720 1.00 249.26 391 ALA A CA 1
ATOM 1916 C C . ALA A 1 262 ? 83.164 34.072 -8.341 1.00 249.26 391 ALA A C 1
ATOM 1917 O O . ALA A 1 262 ? 84.177 34.391 -7.718 1.00 249.26 391 ALA A O 1
ATOM 1919 N N . ALA A 1 263 ? 82.884 34.542 -9.559 1.00 187.34 392 ALA A N 1
ATOM 1920 C CA . ALA A 1 263 ? 83.769 35.468 -10.290 1.00 187.34 392 ALA A CA 1
ATOM 1921 C C . ALA A 1 263 ? 83.340 36.934 -10.150 1.00 187.34 392 ALA A C 1
ATOM 1922 O O . ALA A 1 263 ? 84.035 37.830 -10.620 1.00 187.34 392 ALA A O 1
ATOM 1924 N N . GLN A 1 264 ? 82.183 37.154 -9.524 1.00 137.87 393 GLN A N 1
ATOM 1925 C CA . GLN A 1 264 ? 81.695 38.487 -9.120 1.00 137.87 393 GLN A CA 1
ATOM 1926 C C . GLN A 1 264 ? 82.256 38.932 -7.758 1.00 137.87 393 GLN A C 1
ATOM 1927 O O . GLN A 1 264 ? 82.349 40.122 -7.489 1.00 137.87 393 GLN A O 1
ATOM 1933 N N . LYS A 1 265 ? 82.598 37.980 -6.891 1.00 212.57 394 LYS A N 1
ATOM 1934 C CA . LYS A 1 265 ? 83.255 38.298 -5.620 1.00 212.57 394 LYS A CA 1
ATOM 1935 C C . LYS A 1 265 ? 84.745 38.571 -5.842 1.00 212.57 394 LYS A C 1
ATOM 1936 O O . LYS A 1 265 ? 85.472 38.886 -4.898 1.00 212.57 394 LYS A O 1
ATOM 1942 N N . ASP A 1 266 ? 85.186 38.429 -7.093 1.00 123.76 395 ASP A N 1
ATOM 1943 C CA . ASP A 1 266 ? 86.545 38.764 -7.507 1.00 123.76 395 ASP A CA 1
ATOM 1944 C C . ASP A 1 266 ? 86.543 40.045 -8.324 1.00 123.76 395 ASP A C 1
ATOM 1945 O O . ASP A 1 266 ? 87.296 40.966 -8.022 1.00 123.76 395 ASP A O 1
ATOM 1950 N N . ARG A 1 267 ? 85.699 40.111 -9.354 1.00 134.97 396 ARG A N 1
ATOM 1951 C CA . ARG A 1 267 ? 85.571 41.336 -10.160 1.00 134.97 396 ARG A CA 1
ATOM 1952 C C . ARG A 1 267 ? 85.258 42.515 -9.236 1.00 134.97 396 ARG A C 1
ATOM 1953 O O . ARG A 1 267 ? 85.740 43.626 -9.450 1.00 134.97 396 ARG A O 1
ATOM 1961 N N . ALA A 1 268 ? 84.473 42.258 -8.190 1.00 119.17 397 ALA A N 1
ATOM 1962 C CA . ALA A 1 268 ? 84.119 43.288 -7.215 1.00 119.17 397 ALA A CA 1
ATOM 1963 C C . ALA A 1 268 ? 85.366 43.733 -6.501 1.00 119.17 397 ALA A C 1
ATOM 1964 O O . ALA A 1 268 ? 85.724 44.892 -6.532 1.00 119.17 397 ALA A O 1
ATOM 1966 N N . TYR A 1 269 ? 86.047 42.788 -5.888 1.00 104.58 398 TYR A N 1
ATOM 1967 C CA . TYR A 1 269 ? 87.257 43.083 -5.140 1.00 104.58 398 TYR A CA 1
ATOM 1968 C C . TYR A 1 269 ? 88.361 43.751 -5.953 1.00 104.58 398 TYR A C 1
ATOM 1969 O O . TYR A 1 269 ? 88.913 44.759 -5.516 1.00 104.58 398 TYR A O 1
ATOM 1978 N N . ARG A 1 270 ? 88.715 43.173 -7.103 1.00 132.33 399 ARG A N 1
ATOM 1979 C CA . ARG A 1 270 ? 89.715 43.783 -7.987 1.00 132.33 399 ARG A CA 1
ATOM 1980 C C . ARG A 1 270 ? 89.317 45.220 -8.295 1.00 132.33 399 ARG A C 1
ATOM 1981 O O . ARG A 1 270 ? 90.171 46.101 -8.321 1.00 132.33 399 ARG A O 1
ATOM 1989 N N . MET A 1 271 ? 88.017 45.444 -8.500 1.00 119.17 400 MET A N 1
ATOM 1990 C CA . MET A 1 271 ? 87.480 46.791 -8.688 1.00 119.17 400 MET A CA 1
ATOM 1991 C C . MET A 1 271 ? 87.697 47.716 -7.486 1.00 119.17 400 MET A C 1
ATOM 1992 O O . MET A 1 271 ? 88.079 48.859 -7.675 1.00 119.17 400 MET A O 1
ATOM 1997 N N . LEU A 1 272 ? 87.453 47.250 -6.266 1.00 103.71 401 LEU A N 1
ATOM 1998 C CA . LEU A 1 272 ? 87.690 48.086 -5.090 1.00 103.71 401 LEU A CA 1
ATOM 1999 C C . LEU A 1 272 ? 89.167 48.232 -4.822 1.00 103.71 401 LEU A C 1
ATOM 2000 O O . LEU A 1 272 ? 89.670 49.339 -4.738 1.00 103.71 401 LEU A O 1
ATOM 2005 N N . MET A 1 273 ? 89.863 47.113 -4.663 1.00 125.21 402 MET A N 1
ATOM 2006 C CA . MET A 1 273 ? 91.304 47.129 -4.412 1.00 125.21 402 MET A CA 1
ATOM 2007 C C . MET A 1 273 ? 91.999 48.116 -5.357 1.00 125.21 402 MET A C 1
ATOM 2008 O O . MET A 1 273 ? 93.039 48.666 -5.009 1.00 125.21 402 MET A O 1
ATOM 2013 N N . ASN A 1 274 ? 91.407 48.330 -6.539 1.00 109.87 403 ASN A N 1
ATOM 2014 C CA . ASN A 1 274 ? 91.842 49.356 -7.519 1.00 109.87 403 ASN A CA 1
ATOM 2015 C C . ASN A 1 274 ? 91.206 50.770 -7.311 1.00 109.87 403 ASN A C 1
ATOM 2016 O O . ASN A 1 274 ? 91.891 51.716 -6.897 1.00 109.87 403 ASN A O 1
ATOM 2021 N N . ARG A 1 275 ? 89.906 50.910 -7.584 1.00 124.37 404 ARG A N 1
ATOM 2022 C CA . ARG A 1 275 ? 89.142 52.116 -7.217 1.00 124.37 404 ARG A CA 1
ATOM 2023 C C . ARG A 1 275 ? 89.645 52.760 -5.937 1.00 124.37 404 ARG A C 1
ATOM 2024 O O . ARG A 1 275 ? 89.672 53.970 -5.848 1.00 124.37 404 ARG A O 1
ATOM 2032 N N . LYS A 1 276 ? 90.019 51.961 -4.939 1.00 125.62 405 LYS A N 1
ATOM 2033 C CA . LYS A 1 276 ? 90.471 52.506 -3.656 1.00 125.62 405 LYS A CA 1
ATOM 2034 C C . LYS A 1 276 ? 91.901 53.001 -3.728 1.00 125.62 405 LYS A C 1
ATOM 2035 O O . LYS A 1 276 ? 92.178 54.117 -3.301 1.00 125.62 405 LYS A O 1
ATOM 2041 N N . PHE A 1 277 ? 92.800 52.191 -4.279 1.00 108.22 406 PHE A N 1
ATOM 2042 C CA . PHE A 1 277 ? 94.228 52.571 -4.382 1.00 108.22 406 PHE A CA 1
ATOM 2043 C C . PHE A 1 277 ? 94.448 53.866 -5.167 1.00 108.22 406 PHE A C 1
ATOM 2044 O O . PHE A 1 277 ? 95.369 54.637 -4.861 1.00 108.22 406 PHE A O 1
ATOM 2052 N N . SER A 1 278 ? 93.625 54.077 -6.190 1.00 129.50 407 SER A N 1
ATOM 2053 C CA . SER A 1 278 ? 93.725 55.269 -7.013 1.00 129.50 407 SER A CA 1
ATOM 2054 C C . SER A 1 278 ? 93.263 56.492 -6.216 1.00 129.50 407 SER A C 1
ATOM 2055 O O . SER A 1 278 ? 93.837 57.571 -6.345 1.00 129.50 407 SER A O 1
ATOM 2058 N N . GLU A 1 279 ? 92.242 56.313 -5.381 1.00 111.96 408 GLU A N 1
ATOM 2059 C CA . GLU A 1 279 ? 91.766 57.379 -4.491 1.00 111.96 408 GLU A CA 1
ATOM 2060 C C . GLU A 1 279 ? 92.770 57.645 -3.375 1.00 111.96 408 GLU A C 1
ATOM 2061 O O . GLU A 1 279 ? 93.223 58.771 -3.178 1.00 111.96 408 GLU A O 1
ATOM 2067 N N . GLU A 1 280 ? 93.116 56.585 -2.654 1.00 133.32 409 GLU A N 1
ATOM 2068 C CA . GLU A 1 280 ? 93.923 56.680 -1.444 1.00 133.32 409 GLU A CA 1
ATOM 2069 C C . GLU A 1 280 ? 95.410 56.847 -1.754 1.00 133.32 409 GLU A C 1
ATOM 2070 O O . GLU A 1 280 ? 96.261 56.559 -0.917 1.00 133.32 409 GLU A O 1
ATOM 2076 N N . ALA A 1 281 ? 95.712 57.276 -2.977 1.00 93.62 410 ALA A N 1
ATOM 2077 C CA . ALA A 1 281 ? 97.051 57.729 -3.361 1.00 93.62 410 ALA A CA 1
ATOM 2078 C C . ALA A 1 281 ? 96.977 59.222 -3.690 1.00 93.62 410 ALA A C 1
ATOM 2079 O O . ALA A 1 281 ? 97.693 60.034 -3.082 1.00 93.62 410 ALA A O 1
ATOM 2081 N N . ALA A 1 282 ? 96.097 59.582 -4.632 1.00 128.52 411 ALA A N 1
ATOM 2082 C CA . ALA A 1 282 ? 95.738 60.983 -4.854 1.00 128.52 411 ALA A CA 1
ATOM 2083 C C . ALA A 1 282 ? 95.593 61.684 -3.503 1.00 128.52 411 ALA A C 1
ATOM 2084 O O . ALA A 1 282 ? 96.100 62.786 -3.299 1.00 128.52 411 ALA A O 1
ATOM 2086 N N . SER A 1 283 ? 94.921 61.010 -2.577 1.00 120.13 412 SER A N 1
ATOM 2087 C CA . SER A 1 283 ? 94.790 61.481 -1.208 1.00 120.13 412 SER A CA 1
ATOM 2088 C C . SER A 1 283 ? 96.132 61.597 -0.493 1.00 120.13 412 SER A C 1
ATOM 2089 O O . SER A 1 283 ? 96.417 62.623 0.100 1.00 120.13 412 SER A O 1
ATOM 2092 N N . TRP A 1 284 ? 96.956 60.560 -0.552 1.00 104.42 413 TRP A N 1
ATOM 2093 C CA . TRP A 1 284 ? 98.243 60.548 0.170 1.00 104.42 413 TRP A CA 1
ATOM 2094 C C . TRP A 1 284 ? 99.274 61.586 -0.235 1.00 104.42 413 TRP A C 1
ATOM 2095 O O . TRP A 1 284 ? 100.293 61.718 0.449 1.00 104.42 413 TRP A O 1
ATOM 2106 N N . MET A 1 285 ? 99.046 62.275 -1.354 1.00 121.68 414 MET A N 1
ATOM 2107 C CA . MET A 1 285 ? 99.971 63.301 -1.839 1.00 121.68 414 MET A CA 1
ATOM 2108 C C . MET A 1 285 ? 99.433 64.687 -1.532 1.00 121.68 414 MET A C 1
ATOM 2109 O O . MET A 1 285 ? 100.144 65.506 -0.941 1.00 121.68 414 MET A O 1
ATOM 2114 N N . GLN A 1 286 ? 98.177 64.936 -1.902 1.00 120.37 415 GLN A N 1
ATOM 2115 C CA . GLN A 1 286 ? 97.383 65.998 -1.270 1.00 120.37 415 GLN A CA 1
ATOM 2116 C C . GLN A 1 286 ? 97.880 66.254 0.163 1.00 120.37 415 GLN A C 1
ATOM 2117 O O . GLN A 1 286 ? 97.994 67.405 0.596 1.00 120.37 415 GLN A O 1
ATOM 2123 N N . GLU A 1 287 ? 98.172 65.169 0.884 1.00 123.45 416 GLU A N 1
ATOM 2124 C CA . GLU A 1 287 ? 98.692 65.246 2.241 1.00 123.45 416 GLU A CA 1
ATOM 2125 C C . GLU A 1 287 ? 100.172 65.578 2.308 1.00 123.45 416 GLU A C 1
ATOM 2126 O O . GLU A 1 287 ? 100.558 66.450 3.080 1.00 123.45 416 GLU A O 1
ATOM 2132 N N . GLN A 1 288 ? 101.006 64.887 1.538 1.00 135.64 417 GLN A N 1
ATOM 2133 C CA . GLN A 1 288 ? 102.448 65.150 1.579 1.00 135.64 417 GLN A CA 1
ATOM 2134 C C . GLN A 1 288 ? 102.823 66.505 1.003 1.00 135.64 417 GLN A C 1
ATOM 2135 O O . GLN A 1 288 ? 103.728 67.171 1.500 1.00 135.64 417 GLN A O 1
ATOM 2141 N N . ARG A 1 289 ? 102.127 66.899 -0.053 1.00 162.46 418 ARG A N 1
ATOM 2142 C CA . ARG A 1 289 ? 102.388 68.161 -0.701 1.00 162.46 418 ARG A CA 1
ATOM 2143 C C . ARG A 1 289 ? 102.104 69.275 0.266 1.00 162.46 418 ARG A C 1
ATOM 2144 O O . ARG A 1 289 ? 103.003 70.026 0.629 1.00 162.46 418 ARG A O 1
ATOM 2152 N N . ALA A 1 290 ? 100.846 69.361 0.688 1.00 154.02 419 ALA A N 1
ATOM 2153 C CA . ALA A 1 290 ? 100.377 70.460 1.529 1.00 154.02 419 ALA A CA 1
ATOM 2154 C C . ALA A 1 290 ? 101.046 70.512 2.912 1.00 154.02 419 ALA A C 1
ATOM 2155 O O . ALA A 1 290 ? 101.025 71.554 3.561 1.00 154.02 419 ALA A O 1
ATOM 2157 N N . SER A 1 291 ? 101.636 69.402 3.354 1.00 144.64 420 SER A N 1
ATOM 2158 C CA . SER A 1 291 ? 102.294 69.332 4.655 1.00 144.64 420 SER A CA 1
ATOM 2159 C C . SER A 1 291 ? 103.810 69.220 4.476 1.00 144.64 420 SER A C 1
ATOM 2160 O O . SER A 1 291 ? 104.442 68.271 4.957 1.00 144.64 420 SER A O 1
ATOM 2163 N N . ALA A 1 292 ? 104.385 70.201 3.778 1.00 161.97 421 ALA A N 1
ATOM 2164 C CA . ALA A 1 292 ? 105.831 70.232 3.499 1.00 161.97 421 ALA A CA 1
ATOM 2165 C C . ALA A 1 292 ? 106.304 71.612 3.020 1.00 161.97 421 ALA A C 1
ATOM 2166 O O . ALA A 1 292 ? 105.483 72.454 2.620 1.00 161.97 421 ALA A O 1
ATOM 2168 N N . TYR A 1 293 ? 107.627 71.823 3.060 1.00 134.28 422 TYR A N 1
ATOM 2169 C CA . TYR A 1 293 ? 108.259 73.101 2.661 1.00 134.28 422 TYR A CA 1
ATOM 2170 C C . TYR A 1 293 ? 108.424 73.220 1.138 1.00 134.28 422 TYR A C 1
ATOM 2171 O O . TYR A 1 293 ? 109.287 72.572 0.542 1.00 134.28 422 TYR A O 1
ATOM 2180 N N . VAL A 1 294 ? 107.607 74.074 0.529 1.00 143.57 423 VAL A N 1
ATOM 2181 C CA . VAL A 1 294 ? 107.590 74.221 -0.916 1.00 143.57 423 VAL A CA 1
ATOM 2182 C C . VAL A 1 294 ? 107.925 75.669 -1.309 1.00 143.57 423 VAL A C 1
ATOM 2183 O O . VAL A 1 294 ? 107.031 76.506 -1.507 1.00 143.57 423 VAL A O 1
ATOM 2187 N N . LYS A 1 295 ? 109.230 75.953 -1.419 1.00 121.63 424 LYS A N 1
ATOM 2188 C CA . LYS A 1 295 ? 109.717 77.282 -1.819 1.00 121.63 424 LYS A CA 1
ATOM 2189 C C . LYS A 1 295 ? 110.295 77.268 -3.229 1.00 121.63 424 LYS A C 1
ATOM 2190 O O . LYS A 1 295 ? 111.184 76.479 -3.546 1.00 121.63 424 LYS A O 1
ATOM 2196 N N . ILE A 1 296 ? 109.803 78.207 -4.031 1.00 129.76 425 ILE A N 1
ATOM 2197 C CA . ILE A 1 296 ? 109.988 78.229 -5.486 1.00 129.76 425 ILE A CA 1
ATOM 2198 C C . ILE A 1 296 ? 110.661 79.536 -5.945 1.00 129.76 425 ILE A C 1
ATOM 2199 O O . ILE A 1 296 ? 110.086 80.634 -5.861 1.00 129.76 425 ILE A O 1
ATOM 2204 N N . LEU A 1 297 ? 111.871 79.386 -6.472 1.00 151.43 426 LEU A N 1
ATOM 2205 C CA . LEU A 1 297 ? 112.774 80.497 -6.697 1.00 151.43 426 LEU A CA 1
ATOM 2206 C C . LEU A 1 297 ? 112.796 80.889 -8.173 1.00 151.43 426 LEU A C 1
ATOM 2207 O O . LEU A 1 297 ? 113.296 80.138 -9.022 1.00 151.43 426 LEU A O 1
ATOM 2212 N N . SER A 1 298 ? 112.249 82.064 -8.472 1.00 265.48 427 SER A N 1
ATOM 2213 C CA . SER A 1 298 ? 112.250 82.597 -9.829 1.00 265.48 427 SER A CA 1
ATOM 2214 C C . SER A 1 298 ? 113.396 83.599 -9.981 1.00 265.48 427 SER A C 1
ATOM 2215 O O . SER A 1 298 ? 113.497 84.549 -9.202 1.00 265.48 427 SER A O 1
ATOM 2218 N N . VAL B 1 5 ? 64.725 12.204 4.166 1.00 196.88 25 VAL B N 1
ATOM 2219 C CA . VAL B 1 5 ? 64.588 12.245 2.674 1.00 196.88 25 VAL B CA 1
ATOM 2220 C C . VAL B 1 5 ? 65.647 13.135 1.989 1.00 196.88 25 VAL B C 1
ATOM 2221 O O . VAL B 1 5 ? 65.639 13.285 0.763 1.00 196.88 25 VAL B O 1
ATOM 2225 N N . ASP B 1 6 ? 66.568 13.698 2.775 1.00 190.70 26 ASP B N 1
ATOM 2226 C CA . ASP B 1 6 ? 67.568 14.643 2.267 1.00 190.70 26 ASP B CA 1
ATOM 2227 C C . ASP B 1 6 ? 68.936 13.962 2.119 1.00 190.70 26 ASP B C 1
ATOM 2228 O O . ASP B 1 6 ? 69.643 13.718 3.106 1.00 190.70 26 ASP B O 1
ATOM 2233 N N . LYS B 1 7 ? 69.293 13.663 0.871 1.00 137.97 27 LYS B N 1
ATOM 2234 C CA . LYS B 1 7 ? 70.512 12.921 0.552 1.00 137.97 27 LYS B CA 1
ATOM 2235 C C . LYS B 1 7 ? 71.772 13.784 0.638 1.00 137.97 27 LYS B C 1
ATOM 2236 O O . LYS B 1 7 ? 71.721 14.986 0.895 1.00 137.97 27 LYS B O 1
ATOM 2242 N N . VAL B 1 8 ? 72.906 13.140 0.411 1.00 122.64 28 VAL B N 1
ATOM 2243 C CA . VAL B 1 8 ? 74.176 13.813 0.274 1.00 122.64 28 VAL B CA 1
ATOM 2244 C C . VAL B 1 8 ? 74.484 13.997 -1.216 1.00 122.64 28 VAL B C 1
ATOM 2245 O O . VAL B 1 8 ? 74.638 13.010 -1.947 1.00 122.64 28 VAL B O 1
ATOM 2249 N N . ALA B 1 9 ? 74.551 15.262 -1.655 1.00 115.05 29 ALA B N 1
ATOM 2250 C CA . ALA B 1 9 ? 75.060 15.636 -2.983 1.00 115.05 29 ALA B CA 1
ATOM 2251 C C . ALA B 1 9 ? 76.509 15.183 -3.149 1.00 115.05 29 ALA B C 1
ATOM 2252 O O . ALA B 1 9 ? 76.836 14.542 -4.138 1.00 115.05 29 ALA B O 1
ATOM 2254 N N . ALA B 1 10 ? 77.368 15.485 -2.174 1.00 79.10 30 ALA B N 1
ATOM 2255 C CA . ALA B 1 10 ? 78.776 15.031 -2.224 1.00 79.10 30 ALA B CA 1
ATOM 2256 C C . ALA B 1 10 ? 79.546 15.111 -0.900 1.00 79.10 30 ALA B C 1
ATOM 2257 O O . ALA B 1 10 ? 79.426 16.081 -0.150 1.00 79.10 30 ALA B O 1
ATOM 2259 N N . VAL B 1 11 ? 80.368 14.103 -0.636 1.00 103.12 31 VAL B N 1
ATOM 2260 C CA . VAL B 1 11 ? 81.352 14.208 0.424 1.00 103.12 31 VAL B CA 1
ATOM 2261 C C . VAL B 1 11 ? 82.419 15.118 -0.155 1.00 103.12 31 VAL B C 1
ATOM 2262 O O . VAL B 1 11 ? 82.612 15.116 -1.368 1.00 103.12 31 VAL B O 1
ATOM 2266 N N . VAL B 1 12 ? 83.067 15.901 0.718 1.00 113.69 32 VAL B N 1
ATOM 2267 C CA . VAL B 1 12 ? 84.120 16.883 0.380 1.00 113.69 32 VAL B CA 1
ATOM 2268 C C . VAL B 1 12 ? 84.974 17.083 1.626 1.00 113.69 32 VAL B C 1
ATOM 2269 O O . VAL B 1 12 ? 84.637 17.903 2.471 1.00 113.69 32 VAL B O 1
ATOM 2273 N N . ASN B 1 13 ? 86.056 16.323 1.767 1.00 150.00 33 ASN B N 1
ATOM 2274 C CA . ASN B 1 13 ? 86.658 16.123 3.083 1.00 150.00 33 ASN B CA 1
ATOM 2275 C C . ASN B 1 13 ? 85.516 15.759 4.026 1.00 150.00 33 ASN B C 1
ATOM 2276 O O . ASN B 1 13 ? 84.356 15.881 3.653 1.00 150.00 33 ASN B O 1
ATOM 2281 N N . ASN B 1 14 ? 85.811 15.324 5.244 1.00 86.50 34 ASN B N 1
ATOM 2282 C CA . ASN B 1 14 ? 84.737 14.837 6.137 1.00 86.50 34 ASN B CA 1
ATOM 2283 C C . ASN B 1 14 ? 83.653 15.868 6.411 1.00 86.50 34 ASN B C 1
ATOM 2284 O O . ASN B 1 14 ? 83.602 16.470 7.472 1.00 104.84 34 ASN B O 1
ATOM 2289 N N . GLY B 1 15 ? 82.781 16.044 5.427 1.00 84.60 35 GLY B N 1
ATOM 2290 C CA . GLY B 1 15 ? 81.675 17.006 5.490 1.00 84.60 35 GLY B CA 1
ATOM 2291 C C . GLY B 1 15 ? 80.984 17.036 4.136 1.00 84.60 35 GLY B C 1
ATOM 2292 O O . GLY B 1 15 ? 81.564 16.609 3.142 1.00 84.60 35 GLY B O 1
ATOM 2293 N N . VAL B 1 16 ? 79.760 17.539 4.064 1.00 95.07 36 VAL B N 1
ATOM 2294 C CA . VAL B 1 16 ? 78.955 17.233 2.883 1.00 95.07 36 VAL B CA 1
ATOM 2295 C C . VAL B 1 16 ? 78.248 18.393 2.198 1.00 95.07 36 VAL B C 1
ATOM 2296 O O . VAL B 1 16 ? 77.847 19.355 2.832 1.00 95.07 36 VAL B O 1
ATOM 2300 N N . VAL B 1 17 ? 78.079 18.270 0.890 1.00 111.68 37 VAL B N 1
ATOM 2301 C CA . VAL B 1 17 ? 77.157 19.119 0.153 1.00 111.68 37 VAL B CA 1
ATOM 2302 C C . VAL B 1 17 ? 75.862 18.347 0.156 1.00 111.68 37 VAL B C 1
ATOM 2303 O O . VAL B 1 17 ? 75.913 17.135 -0.011 1.00 111.68 37 VAL B O 1
ATOM 2307 N N . LEU B 1 18 ? 74.713 19.002 0.331 1.00 117.62 38 LEU B N 1
ATOM 2308 C CA . LEU B 1 18 ? 73.429 18.262 0.362 1.00 117.62 38 LEU B CA 1
ATOM 2309 C C . LEU B 1 18 ? 72.568 18.447 -0.875 1.00 117.62 38 LEU B C 1
ATOM 2310 O O . LEU B 1 18 ? 72.585 19.508 -1.486 1.00 117.62 38 LEU B O 1
ATOM 2315 N N . GLU B 1 19 ? 71.802 17.418 -1.231 1.00 143.51 39 GLU B N 1
ATOM 2316 C CA . GLU B 1 19 ? 70.892 17.519 -2.366 1.00 143.51 39 GLU B CA 1
ATOM 2317 C C . GLU B 1 19 ? 69.965 18.702 -2.174 1.00 143.51 39 GLU B C 1
ATOM 2318 O O . GLU B 1 19 ? 69.522 19.307 -3.141 1.00 143.51 39 GLU B O 1
ATOM 2324 N N . SER B 1 20 ? 69.695 19.031 -0.916 1.00 128.50 40 SER B N 1
ATOM 2325 C CA . SER B 1 20 ? 68.927 20.222 -0.550 1.00 128.50 40 SER B CA 1
ATOM 2326 C C . SER B 1 20 ? 69.652 21.548 -0.836 1.00 128.50 40 SER B C 1
ATOM 2327 O O . SER B 1 20 ? 69.036 22.503 -1.330 1.00 128.50 40 SER B O 1
ATOM 2330 N N . ASP B 1 21 ? 70.943 21.610 -0.494 1.00 162.87 41 ASP B N 1
ATOM 2331 C CA . ASP B 1 21 ? 71.775 22.792 -0.768 1.00 162.87 41 ASP B CA 1
ATOM 2332 C C . ASP B 1 21 ? 71.731 23.106 -2.251 1.00 162.87 41 ASP B C 1
ATOM 2333 O O . ASP B 1 21 ? 71.589 24.263 -2.637 1.00 162.87 41 ASP B O 1
ATOM 2338 N N . VAL B 1 22 ? 71.839 22.055 -3.066 1.00 108.94 42 VAL B N 1
ATOM 2339 C CA . VAL B 1 22 ? 71.841 22.167 -4.530 1.00 108.94 42 VAL B CA 1
ATOM 2340 C C . VAL B 1 22 ? 70.475 22.482 -5.114 1.00 108.94 42 VAL B C 1
ATOM 2341 O O . VAL B 1 22 ? 70.340 23.351 -5.978 1.00 108.94 42 VAL B O 1
ATOM 2345 N N . ASP B 1 23 ? 69.464 21.742 -4.694 1.00 140.49 43 ASP B N 1
ATOM 2346 C CA . ASP B 1 23 ? 68.147 21.939 -5.267 1.00 140.49 43 ASP B CA 1
ATOM 2347 C C . ASP B 1 23 ? 67.530 23.246 -4.754 1.00 140.49 43 ASP B C 1
ATOM 2348 O O . ASP B 1 23 ? 66.544 23.717 -5.312 1.00 140.49 43 ASP B O 1
ATOM 2353 N N . GLY B 1 24 ? 68.132 23.837 -3.720 1.00 152.33 44 GLY B N 1
ATOM 2354 C CA . GLY B 1 24 ? 67.751 25.172 -3.248 1.00 152.33 44 GLY B CA 1
ATOM 2355 C C . GLY B 1 24 ? 68.478 26.301 -3.965 1.00 152.33 44 GLY B C 1
ATOM 2356 O O . GLY B 1 24 ? 67.960 27.417 -4.095 1.00 152.33 44 GLY B O 1
ATOM 2357 N N . LEU B 1 25 ? 69.694 26.012 -4.414 1.00 147.48 45 LEU B N 1
ATOM 2358 C CA . LEU B 1 25 ? 70.481 26.967 -5.192 1.00 147.48 45 LEU B CA 1
ATOM 2359 C C . LEU B 1 25 ? 70.046 27.009 -6.658 1.00 147.48 45 LEU B C 1
ATOM 2360 O O . LEU B 1 25 ? 70.148 28.055 -7.295 1.00 147.48 45 LEU B O 1
ATOM 2365 N N . MET B 1 26 ? 69.590 25.869 -7.185 1.00 130.96 46 MET B N 1
ATOM 2366 C CA . MET B 1 26 ? 68.967 25.802 -8.512 1.00 130.96 46 MET B CA 1
ATOM 2367 C C . MET B 1 26 ? 67.675 26.637 -8.535 1.00 130.96 46 MET B C 1
ATOM 2368 O O . MET B 1 26 ? 67.274 27.143 -9.588 1.00 130.96 46 MET B O 1
ATOM 2373 N N . GLN B 1 27 ? 67.030 26.775 -7.374 1.00 180.78 47 GLN B N 1
ATOM 2374 C CA . GLN B 1 27 ? 65.891 27.685 -7.220 1.00 180.78 47 GLN B CA 1
ATOM 2375 C C . GLN B 1 27 ? 66.340 29.149 -7.235 1.00 180.78 47 GLN B C 1
ATOM 2376 O O . GLN B 1 27 ? 65.696 29.987 -7.857 1.00 180.78 47 GLN B O 1
ATOM 2382 N N . SER B 1 28 ? 67.443 29.458 -6.560 1.00 203.48 48 SER B N 1
ATOM 2383 C CA . SER B 1 28 ? 67.982 30.821 -6.557 1.00 203.48 48 SER B CA 1
ATOM 2384 C C . SER B 1 28 ? 68.538 31.250 -7.922 1.00 203.48 48 SER B C 1
ATOM 2385 O O . SER B 1 28 ? 68.677 32.442 -8.186 1.00 203.48 48 SER B O 1
ATOM 2388 N N . VAL B 1 29 ? 68.847 30.275 -8.778 1.00 157.50 49 VAL B N 1
ATOM 2389 C CA . VAL B 1 29 ? 69.460 30.526 -10.092 1.00 157.50 49 VAL B CA 1
ATOM 2390 C C . VAL B 1 29 ? 68.437 30.818 -11.185 1.00 157.50 49 VAL B C 1
ATOM 2391 O O . VAL B 1 29 ? 68.522 31.859 -11.840 1.00 157.50 49 VAL B O 1
ATOM 2395 N N . LYS B 1 30 ? 67.500 29.898 -11.411 1.00 175.14 50 LYS B N 1
ATOM 2396 C CA . LYS B 1 30 ? 66.460 30.112 -12.426 1.00 175.14 50 LYS B CA 1
ATOM 2397 C C . LYS B 1 30 ? 65.498 31.256 -12.040 1.00 175.14 50 LYS B C 1
ATOM 2398 O O . LYS B 1 30 ? 64.774 31.777 -12.892 1.00 175.14 50 LYS B O 1
ATOM 2404 N N . LEU B 1 31 ? 65.501 31.627 -10.756 1.00 208.21 51 LEU B N 1
ATOM 2405 C CA . LEU B 1 31 ? 64.845 32.844 -10.250 1.00 208.21 51 LEU B CA 1
ATOM 2406 C C . LEU B 1 31 ? 65.390 34.113 -10.921 1.00 208.21 51 LEU B C 1
ATOM 2407 O O . LEU B 1 31 ? 64.627 35.023 -11.252 1.00 208.21 51 LEU B O 1
ATOM 2412 N N . ASN B 1 32 ? 66.710 34.167 -11.105 1.00 194.71 52 ASN B N 1
ATOM 2413 C CA . ASN B 1 32 ? 67.354 35.268 -11.822 1.00 194.71 52 ASN B CA 1
ATOM 2414 C C . ASN B 1 32 ? 67.242 35.120 -13.337 1.00 194.71 52 ASN B C 1
ATOM 2415 O O . ASN B 1 32 ? 66.898 36.076 -14.019 1.00 194.71 52 ASN B O 1
ATOM 2420 N N . ALA B 1 33 ? 67.513 33.926 -13.857 1.00 205.12 53 ALA B N 1
ATOM 2421 C CA . ALA B 1 33 ? 67.548 33.684 -15.313 1.00 205.12 53 ALA B CA 1
ATOM 2422 C C . ALA B 1 33 ? 66.317 34.181 -16.089 1.00 205.12 53 ALA B C 1
ATOM 2423 O O . ALA B 1 33 ? 66.441 34.631 -17.229 1.00 205.12 53 ALA B O 1
ATOM 2425 N N . ALA B 1 34 ? 65.138 34.083 -15.480 1.00 265.48 54 ALA B N 1
ATOM 2426 C CA . ALA B 1 34 ? 63.911 34.594 -16.093 1.00 265.48 54 ALA B CA 1
ATOM 2427 C C . ALA B 1 34 ? 63.896 36.116 -16.072 1.00 265.48 54 ALA B C 1
ATOM 2428 O O . ALA B 1 34 ? 63.517 36.748 -17.056 1.00 265.48 54 ALA B O 1
ATOM 2430 N N . GLN B 1 35 ? 64.311 36.692 -14.945 1.00 212.28 55 GLN B N 1
ATOM 2431 C CA . GLN B 1 35 ? 64.362 38.147 -14.775 1.00 212.28 55 GLN B CA 1
ATOM 2432 C C . GLN B 1 35 ? 65.566 38.749 -15.497 1.00 212.28 55 GLN B C 1
ATOM 2433 O O . GLN B 1 35 ? 65.432 39.726 -16.230 1.00 212.28 55 GLN B O 1
ATOM 2439 N N . ALA B 1 36 ? 66.741 38.168 -15.269 1.00 258.09 56 ALA B N 1
ATOM 2440 C CA . ALA B 1 36 ? 67.971 38.575 -15.953 1.00 258.09 56 ALA B CA 1
ATOM 2441 C C . ALA B 1 36 ? 67.902 38.272 -17.447 1.00 258.09 56 ALA B C 1
ATOM 2442 O O . ALA B 1 36 ? 68.646 38.855 -18.235 1.00 258.09 56 ALA B O 1
ATOM 2444 N N . ARG B 1 37 ? 67.018 37.344 -17.816 1.00 192.33 57 ARG B N 1
ATOM 2445 C CA . ARG B 1 37 ? 66.689 37.043 -19.212 1.00 192.33 57 ARG B CA 1
ATOM 2446 C C . ARG B 1 37 ? 67.856 36.423 -19.985 1.00 192.33 57 ARG B C 1
ATOM 2447 O O . ARG B 1 37 ? 68.139 36.827 -21.116 1.00 192.33 57 ARG B O 1
ATOM 2455 N N . GLN B 1 38 ? 68.525 35.444 -19.376 1.00 211.43 58 GLN B N 1
ATOM 2456 C CA . GLN B 1 38 ? 69.586 34.692 -20.057 1.00 211.43 58 GLN B CA 1
ATOM 2457 C C . GLN B 1 38 ? 69.334 33.195 -19.871 1.00 211.43 58 GLN B C 1
ATOM 2458 O O . GLN B 1 38 ? 68.972 32.744 -18.785 1.00 211.43 58 GLN B O 1
ATOM 2464 N N . GLN B 1 39 ? 69.513 32.439 -20.949 1.00 257.36 59 GLN B N 1
ATOM 2465 C CA . GLN B 1 39 ? 69.287 31.001 -20.933 1.00 257.36 59 GLN B CA 1
ATOM 2466 C C . GLN B 1 39 ? 70.390 30.282 -20.169 1.00 257.36 59 GLN B C 1
ATOM 2467 O O . GLN B 1 39 ? 71.483 30.819 -19.991 1.00 257.36 59 GLN B O 1
ATOM 2473 N N . LEU B 1 40 ? 70.091 29.060 -19.734 1.00 180.92 60 LEU B N 1
ATOM 2474 C CA . LEU B 1 40 ? 71.016 28.233 -18.960 1.00 180.92 60 LEU B CA 1
ATOM 2475 C C . LEU B 1 40 ? 71.342 26.975 -19.768 1.00 180.92 60 LEU B C 1
ATOM 2476 O O . LEU B 1 40 ? 70.606 26.641 -20.695 1.00 180.92 60 LEU B O 1
ATOM 2481 N N . PRO B 1 41 ? 72.443 26.272 -19.436 1.00 220.73 61 PRO B N 1
ATOM 2482 C CA . PRO B 1 41 ? 72.778 25.061 -20.194 1.00 220.73 61 PRO B CA 1
ATOM 2483 C C . PRO B 1 41 ? 71.840 23.890 -19.887 1.00 220.73 61 PRO B C 1
ATOM 2484 O O . PRO B 1 41 ? 70.786 24.082 -19.272 1.00 220.73 61 PRO B O 1
ATOM 2488 N N . ASP B 1 42 ? 72.218 22.689 -20.326 1.00 212.95 62 ASP B N 1
ATOM 2489 C CA . ASP B 1 42 ? 71.478 21.474 -19.979 1.00 212.95 62 ASP B CA 1
ATOM 2490 C C . ASP B 1 42 ? 71.288 21.448 -18.474 1.00 212.95 62 ASP B C 1
ATOM 2491 O O . ASP B 1 42 ? 72.260 21.592 -17.737 1.00 212.95 62 ASP B O 1
ATOM 2496 N N . ASP B 1 43 ? 70.056 21.243 -18.012 1.00 201.04 63 ASP B N 1
ATOM 2497 C CA . ASP B 1 43 ? 69.798 21.074 -16.577 1.00 201.04 63 ASP B CA 1
ATOM 2498 C C . ASP B 1 43 ? 70.669 19.971 -15.970 1.00 201.04 63 ASP B C 1
ATOM 2499 O O . ASP B 1 43 ? 70.740 19.845 -14.750 1.00 201.04 63 ASP B O 1
ATOM 2504 N N . ALA B 1 44 ? 71.313 19.180 -16.835 1.00 191.34 64 ALA B N 1
ATOM 2505 C CA . ALA B 1 44 ? 72.197 18.080 -16.441 1.00 191.34 64 ALA B CA 1
ATOM 2506 C C . ALA B 1 44 ? 73.633 18.537 -16.206 1.00 191.34 64 ALA B C 1
ATOM 2507 O O . ALA B 1 44 ? 74.253 18.159 -15.209 1.00 191.34 64 ALA B O 1
ATOM 2509 N N . THR B 1 45 ? 74.173 19.317 -17.139 1.00 196.65 65 THR B N 1
ATOM 2510 C CA . THR B 1 45 ? 75.490 19.929 -16.951 1.00 196.65 65 THR B CA 1
ATOM 2511 C C . THR B 1 45 ? 75.390 21.086 -15.946 1.00 196.65 65 THR B C 1
ATOM 2512 O O . THR B 1 45 ? 76.320 21.316 -15.176 1.00 196.65 65 THR B O 1
ATOM 2516 N N . LEU B 1 46 ? 74.250 21.787 -15.963 1.00 113.73 66 LEU B N 1
ATOM 2517 C CA . LEU B 1 46 ? 73.918 22.881 -15.011 1.00 113.73 66 LEU B CA 1
ATOM 2518 C C . LEU B 1 46 ? 73.898 22.468 -13.523 1.00 113.73 66 LEU B C 1
ATOM 2519 O O . LEU B 1 46 ? 74.336 23.226 -12.641 1.00 113.73 66 LEU B O 1
ATOM 2524 N N . ARG B 1 47 ? 73.340 21.296 -13.247 1.00 155.07 67 ARG B N 1
ATOM 2525 C CA . ARG B 1 47 ? 73.426 20.715 -11.917 1.00 155.07 67 ARG B CA 1
ATOM 2526 C C . ARG B 1 47 ? 74.909 20.439 -11.640 1.00 155.07 67 ARG B C 1
ATOM 2527 O O . ARG B 1 47 ? 75.405 20.767 -10.562 1.00 155.07 67 ARG B O 1
ATOM 2535 N N . HIS B 1 48 ? 75.615 19.885 -12.632 1.00 153.73 68 HIS B N 1
ATOM 2536 C CA . HIS B 1 48 ? 77.058 19.625 -12.520 1.00 153.73 68 HIS B CA 1
ATOM 2537 C C . HIS B 1 48 ? 77.903 20.910 -12.433 1.00 153.73 68 HIS B C 1
ATOM 2538 O O . HIS B 1 48 ? 79.077 20.852 -12.052 1.00 153.73 68 HIS B O 1
ATOM 2545 N N . GLN B 1 49 ? 77.317 22.059 -12.787 1.00 139.55 69 GLN B N 1
ATOM 2546 C CA . GLN B 1 49 ? 77.928 23.366 -12.490 1.00 139.55 69 GLN B CA 1
ATOM 2547 C C . GLN B 1 49 ? 77.709 23.681 -11.004 1.00 139.55 69 GLN B C 1
ATOM 2548 O O . GLN B 1 49 ? 78.669 23.799 -10.233 1.00 139.55 69 GLN B O 1
ATOM 2554 N N . ILE B 1 50 ? 76.434 23.794 -10.615 1.00 101.64 70 ILE B N 1
ATOM 2555 C CA . ILE B 1 50 ? 76.066 24.194 -9.255 1.00 101.64 70 ILE B CA 1
ATOM 2556 C C . ILE B 1 50 ? 76.710 23.279 -8.233 1.00 101.64 70 ILE B C 1
ATOM 2557 O O . ILE B 1 50 ? 77.260 23.752 -7.238 1.00 101.64 70 ILE B O 1
ATOM 2562 N N . MET B 1 51 ? 76.629 21.975 -8.474 1.00 119.29 71 MET B N 1
ATOM 2563 C CA . MET B 1 51 ? 77.394 21.004 -7.690 1.00 119.29 71 MET B CA 1
ATOM 2564 C C . MET B 1 51 ? 78.819 21.519 -7.473 1.00 119.29 71 MET B C 1
ATOM 2565 O O . MET B 1 51 ? 79.267 21.682 -6.327 1.00 119.29 71 MET B O 1
ATOM 2570 N N . GLU B 1 52 ? 79.506 21.794 -8.583 1.00 119.42 72 GLU B N 1
ATOM 2571 C CA . GLU B 1 52 ? 80.902 22.195 -8.535 1.00 119.42 72 GLU B CA 1
ATOM 2572 C C . GLU B 1 52 ? 81.117 23.518 -7.801 1.00 119.42 72 GLU B C 1
ATOM 2573 O O . GLU B 1 52 ? 82.145 23.679 -7.127 1.00 119.42 72 GLU B O 1
ATOM 2579 N N . ARG B 1 53 ? 80.159 24.448 -7.906 1.00 121.51 73 ARG B N 1
ATOM 2580 C CA . ARG B 1 53 ? 80.234 25.684 -7.122 1.00 121.51 73 ARG B CA 1
ATOM 2581 C C . ARG B 1 53 ? 80.165 25.342 -5.641 1.00 121.51 73 ARG B C 1
ATOM 2582 O O . ARG B 1 53 ? 81.070 25.681 -4.880 1.00 121.51 73 ARG B O 1
ATOM 2590 N N . LEU B 1 54 ? 79.109 24.628 -5.255 1.00 108.93 74 LEU B N 1
ATOM 2591 C CA . LEU B 1 54 ? 78.839 24.306 -3.854 1.00 108.93 74 LEU B CA 1
ATOM 2592 C C . LEU B 1 54 ? 79.945 23.511 -3.215 1.00 108.93 74 LEU B C 1
ATOM 2593 O O . LEU B 1 54 ? 80.196 23.654 -2.017 1.00 108.93 74 LEU B O 1
ATOM 2598 N N . ILE B 1 55 ? 80.591 22.672 -4.021 1.00 90.77 75 ILE B N 1
ATOM 2599 C CA . ILE B 1 55 ? 81.778 21.942 -3.592 1.00 90.77 75 ILE B CA 1
ATOM 2600 C C . ILE B 1 55 ? 82.850 22.920 -3.189 1.00 90.77 75 ILE B C 1
ATOM 2601 O O . ILE B 1 55 ? 83.442 22.796 -2.118 1.00 90.77 75 ILE B O 1
ATOM 2606 N N . MET B 1 56 ? 83.113 23.879 -4.072 1.00 121.45 76 MET B N 1
ATOM 2607 C CA . MET B 1 56 ? 84.203 24.818 -3.867 1.00 121.45 76 MET B CA 1
ATOM 2608 C C . MET B 1 56 ? 83.881 25.670 -2.652 1.00 121.45 76 MET B C 1
ATOM 2609 O O . MET B 1 56 ? 84.629 25.658 -1.667 1.00 121.45 76 MET B O 1
ATOM 2614 N N . ASP B 1 57 ? 82.737 26.361 -2.722 1.00 101.32 77 ASP B N 1
ATOM 2615 C CA . ASP B 1 57 ? 82.150 27.068 -1.581 1.00 101.32 77 ASP B CA 1
ATOM 2616 C C . ASP B 1 57 ? 82.506 26.361 -0.293 1.00 101.32 77 ASP B C 1
ATOM 2617 O O . ASP B 1 57 ? 82.965 26.990 0.661 1.00 101.32 77 ASP B O 1
ATOM 2622 N N . GLN B 1 58 ? 82.312 25.044 -0.284 1.00 97.99 78 GLN B N 1
ATOM 2623 C CA . GLN B 1 58 ? 82.642 24.237 0.880 1.00 97.99 78 GLN B CA 1
ATOM 2624 C C . GLN B 1 58 ? 84.138 24.209 1.186 1.00 97.99 78 GLN B C 1
ATOM 2625 O O . GLN B 1 58 ? 84.524 24.569 2.291 1.00 97.99 78 GLN B O 1
ATOM 2631 N N . ILE B 1 59 ? 84.981 23.810 0.232 1.00 106.11 79 ILE B N 1
ATOM 2632 C CA . ILE B 1 59 ? 86.404 23.623 0.557 1.00 106.11 79 ILE B CA 1
ATOM 2633 C C . ILE B 1 59 ? 86.874 24.851 1.311 1.00 106.11 79 ILE B C 1
ATOM 2634 O O . ILE B 1 59 ? 87.595 24.735 2.308 1.00 106.11 79 ILE B O 1
ATOM 2639 N N . ILE B 1 60 ? 86.456 26.019 0.801 1.00 113.39 80 ILE B N 1
ATOM 2640 C CA . ILE B 1 60 ? 86.817 27.339 1.333 1.00 113.39 80 ILE B CA 1
ATOM 2641 C C . ILE B 1 60 ? 86.252 27.492 2.712 1.00 113.39 80 ILE B C 1
ATOM 2642 O O . ILE B 1 60 ? 86.978 27.709 3.673 1.00 113.39 80 ILE B O 1
ATOM 2647 N N . LEU B 1 61 ? 84.937 27.360 2.791 1.00 77.80 81 LEU B N 1
ATOM 2648 C CA . LEU B 1 61 ? 84.216 27.471 4.054 1.00 77.80 81 LEU B CA 1
ATOM 2649 C C . LEU B 1 61 ? 84.789 26.613 5.189 1.00 77.80 81 LEU B C 1
ATOM 2650 O O . LEU B 1 61 ? 84.821 27.050 6.338 1.00 77.80 81 LEU B O 1
ATOM 2655 N N . GLN B 1 62 ? 85.235 25.404 4.876 1.00 117.28 82 GLN B N 1
ATOM 2656 C CA . GLN B 1 62 ? 85.852 24.567 5.893 1.00 117.28 82 GLN B CA 1
ATOM 2657 C C . GLN B 1 62 ? 87.129 25.218 6.367 1.00 117.28 82 GLN B C 1
ATOM 2658 O O . GLN B 1 62 ? 87.501 25.079 7.530 1.00 117.28 82 GLN B O 1
ATOM 2664 N N . MET B 1 63 ? 87.779 25.953 5.469 1.00 104.18 83 MET B N 1
ATOM 2665 C CA . MET B 1 63 ? 88.918 26.786 5.835 1.00 104.18 83 MET B CA 1
ATOM 2666 C C . MET B 1 63 ? 88.398 27.899 6.738 1.00 104.18 83 MET B C 1
ATOM 2667 O O . MET B 1 63 ? 89.018 28.245 7.742 1.00 104.18 83 MET B O 1
ATOM 2672 N N . GLY B 1 64 ? 87.240 28.445 6.375 1.00 114.86 84 GLY B N 1
ATOM 2673 C CA . GLY B 1 64 ? 86.540 29.405 7.219 1.00 114.86 84 GLY B CA 1
ATOM 2674 C C . GLY B 1 64 ? 86.720 29.032 8.671 1.00 114.86 84 GLY B C 1
ATOM 2675 O O . GLY B 1 64 ? 87.292 29.788 9.443 1.00 114.86 84 GLY B O 1
ATOM 2676 N N . GLN B 1 65 ? 86.274 27.835 9.030 1.00 106.72 85 GLN B N 1
ATOM 2677 C CA . GLN B 1 65 ? 86.353 27.377 10.412 1.00 106.72 85 GLN B CA 1
ATOM 2678 C C . GLN B 1 65 ? 87.801 27.087 10.790 1.00 106.72 85 GLN B C 1
ATOM 2679 O O . GLN B 1 65 ? 88.293 27.620 11.778 1.00 106.72 85 GLN B O 1
ATOM 2685 N N . LYS B 1 66 ? 88.473 26.257 9.991 1.00 126.60 86 LYS B N 1
ATOM 2686 C CA . LYS B 1 66 ? 89.866 25.856 10.244 1.00 126.60 86 LYS B CA 1
ATOM 2687 C C . LYS B 1 66 ? 90.631 26.988 10.931 1.00 126.60 86 LYS B C 1
ATOM 2688 O O . LYS B 1 66 ? 91.250 26.791 11.977 1.00 126.60 86 LYS B O 1
ATOM 2694 N N . MET B 1 67 ? 90.579 28.166 10.318 1.00 157.34 87 MET B N 1
ATOM 2695 C CA . MET B 1 67 ? 91.157 29.383 10.870 1.00 157.34 87 MET B CA 1
ATOM 2696 C C . MET B 1 67 ? 89.972 30.250 11.202 1.00 157.34 87 MET B C 1
ATOM 2697 O O . MET B 1 67 ? 89.092 30.415 10.381 1.00 157.34 87 MET B O 1
ATOM 2702 N N . GLY B 1 68 ? 89.919 30.782 12.409 1.00 128.76 88 GLY B N 1
ATOM 2703 C CA . GLY B 1 68 ? 88.701 31.452 12.860 1.00 128.76 88 GLY B CA 1
ATOM 2704 C C . GLY B 1 68 ? 88.383 32.643 11.987 1.00 128.76 88 GLY B C 1
ATOM 2705 O O . GLY B 1 68 ? 89.289 33.394 11.656 1.00 128.76 88 GLY B O 1
ATOM 2706 N N . VAL B 1 69 ? 87.116 32.821 11.607 1.00 106.15 89 VAL B N 1
ATOM 2707 C CA . VAL B 1 69 ? 86.719 33.911 10.689 1.00 106.15 89 VAL B CA 1
ATOM 2708 C C . VAL B 1 69 ? 85.310 34.376 10.958 1.00 106.15 89 VAL B C 1
ATOM 2709 O O . VAL B 1 69 ? 84.373 33.620 10.720 1.00 106.15 89 VAL B O 1
ATOM 2713 N N . LYS B 1 70 ? 85.143 35.623 11.390 1.00 92.22 90 LYS B N 1
ATOM 2714 C CA . LYS B 1 70 ? 83.801 36.160 11.734 1.00 92.22 90 LYS B CA 1
ATOM 2715 C C . LYS B 1 70 ? 83.185 36.964 10.576 1.00 92.22 90 LYS B C 1
ATOM 2716 O O . LYS B 1 70 ? 83.781 37.106 9.512 1.00 92.22 90 LYS B O 1
ATOM 2722 N N . ILE B 1 71 ? 81.987 37.483 10.786 1.00 101.74 91 ILE B N 1
ATOM 2723 C CA . ILE B 1 71 ? 81.520 38.604 9.999 1.00 101.74 91 ILE B CA 1
ATOM 2724 C C . ILE B 1 71 ? 80.750 39.562 10.900 1.00 101.74 91 ILE B C 1
ATOM 2725 O O . ILE B 1 71 ? 79.629 39.278 11.323 1.00 101.74 91 ILE B O 1
ATOM 2730 N N . SER B 1 72 ? 81.354 40.713 11.166 1.00 140.46 92 SER B N 1
ATOM 2731 C CA . SER B 1 72 ? 80.684 41.771 11.899 1.00 140.46 92 SER B CA 1
ATOM 2732 C C . SER B 1 72 ? 79.176 41.675 11.668 1.00 140.46 92 SER B C 1
ATOM 2733 O O . SER B 1 72 ? 78.674 41.873 10.563 1.00 140.46 92 SER B O 1
ATOM 2736 N N . ASP B 1 73 ? 78.482 41.294 12.730 1.00 127.18 93 ASP B N 1
ATOM 2737 C CA . ASP B 1 73 ? 77.026 41.343 12.811 1.00 127.18 93 ASP B CA 1
ATOM 2738 C C . ASP B 1 73 ? 76.503 42.590 12.079 1.00 127.18 93 ASP B C 1
ATOM 2739 O O . ASP B 1 73 ? 75.543 42.507 11.310 1.00 127.18 93 ASP B O 1
ATOM 2744 N N . GLU B 1 74 ? 77.151 43.734 12.334 1.00 161.63 94 GLU B N 1
ATOM 2745 C CA . GLU B 1 74 ? 76.824 45.020 11.693 1.00 161.63 94 GLU B CA 1
ATOM 2746 C C . GLU B 1 74 ? 77.090 45.002 10.189 1.00 161.63 94 GLU B C 1
ATOM 2747 O O . GLU B 1 74 ? 76.289 45.518 9.414 1.00 161.63 94 GLU B O 1
ATOM 2753 N N . GLN B 1 75 ? 78.213 44.404 9.791 1.00 119.63 95 GLN B N 1
ATOM 2754 C CA . GLN B 1 75 ? 78.583 44.276 8.378 1.00 119.63 95 GLN B CA 1
ATOM 2755 C C . GLN B 1 75 ? 77.557 43.444 7.628 1.00 119.63 95 GLN B C 1
ATOM 2756 O O . GLN B 1 75 ? 77.068 43.845 6.573 1.00 119.63 95 GLN B O 1
ATOM 2762 N N . LEU B 1 76 ? 77.233 42.283 8.183 1.00 135.70 96 LEU B N 1
ATOM 2763 C CA . LEU B 1 76 ? 76.245 41.406 7.581 1.00 135.70 96 LEU B CA 1
ATOM 2764 C C . LEU B 1 76 ? 74.956 42.170 7.365 1.00 135.70 96 LEU B C 1
ATOM 2765 O O . LEU B 1 76 ? 74.434 42.219 6.255 1.00 135.70 96 LEU B O 1
ATOM 2770 N N . ASP B 1 77 ? 74.463 42.780 8.434 1.00 127.31 97 ASP B N 1
ATOM 2771 C CA . ASP B 1 77 ? 73.237 43.568 8.368 1.00 127.31 97 ASP B CA 1
ATOM 2772 C C . ASP B 1 77 ? 73.376 44.733 7.377 1.00 127.31 97 ASP B C 1
ATOM 2773 O O . ASP B 1 77 ? 72.422 45.057 6.645 1.00 127.31 97 ASP B O 1
ATOM 2778 N N . GLN B 1 78 ? 74.558 45.351 7.354 1.00 122.39 98 GLN B N 1
ATOM 2779 C CA . GLN B 1 78 ? 74.801 46.509 6.486 1.00 122.39 98 GLN B CA 1
ATOM 2780 C C . GLN B 1 78 ? 74.692 46.090 5.020 1.00 122.39 98 GLN B C 1
ATOM 2781 O O . GLN B 1 78 ? 73.843 46.595 4.278 1.00 122.39 98 GLN B O 1
ATOM 2787 N N . ALA B 1 79 ? 75.523 45.131 4.625 1.00 117.08 99 ALA B N 1
ATOM 2788 C CA . ALA B 1 79 ? 75.488 44.598 3.273 1.00 117.08 99 ALA B CA 1
ATOM 2789 C C . ALA B 1 79 ? 74.053 44.352 2.852 1.00 117.08 99 ALA B C 1
ATOM 2790 O O . ALA B 1 79 ? 73.651 44.725 1.756 1.00 117.08 99 ALA B O 1
ATOM 2792 N N . ILE B 1 80 ? 73.279 43.734 3.735 1.00 134.44 100 ILE B N 1
ATOM 2793 C CA . ILE B 1 80 ? 71.888 43.408 3.435 1.00 134.44 100 ILE B CA 1
ATOM 2794 C C . ILE B 1 80 ? 71.060 44.670 3.238 1.00 134.44 100 ILE B C 1
ATOM 2795 O O . ILE B 1 80 ? 70.228 44.724 2.332 1.00 134.44 100 ILE B O 1
ATOM 2800 N N . ALA B 1 81 ? 71.307 45.688 4.053 1.00 136.41 101 ALA B N 1
ATOM 2801 C CA . ALA B 1 81 ? 70.687 46.989 3.820 1.00 136.41 101 ALA B CA 1
ATOM 2802 C C . ALA B 1 81 ? 71.141 47.563 2.468 1.00 136.41 101 ALA B C 1
ATOM 2803 O O . ALA B 1 81 ? 70.329 48.061 1.671 1.00 136.41 101 ALA B O 1
ATOM 2805 N N . ASN B 1 82 ? 72.444 47.469 2.217 1.00 169.48 102 ASN B N 1
ATOM 2806 C CA . ASN B 1 82 ? 73.039 48.001 0.998 1.00 169.48 102 ASN B CA 1
ATOM 2807 C C . ASN B 1 82 ? 72.571 47.239 -0.237 1.00 169.48 102 ASN B C 1
ATOM 2808 O O . ASN B 1 82 ? 72.472 47.814 -1.311 1.00 169.48 102 ASN B O 1
ATOM 2813 N N . ILE B 1 83 ? 72.279 45.949 -0.079 1.00 141.53 103 ILE B N 1
ATOM 2814 C CA . ILE B 1 83 ? 71.767 45.127 -1.177 1.00 141.53 103 ILE B CA 1
ATOM 2815 C C . ILE B 1 83 ? 70.285 45.400 -1.364 1.00 141.53 103 ILE B C 1
ATOM 2816 O O . ILE B 1 83 ? 69.771 45.356 -2.483 1.00 141.53 103 ILE B O 1
ATOM 2821 N N . ALA B 1 84 ? 69.601 45.680 -0.261 1.00 162.28 104 ALA B N 1
ATOM 2822 C CA . ALA B 1 84 ? 68.216 46.108 -0.329 1.00 162.28 104 ALA B CA 1
ATOM 2823 C C . ALA B 1 84 ? 68.135 47.405 -1.125 1.00 162.28 104 ALA B C 1
ATOM 2824 O O . ALA B 1 84 ? 67.490 47.448 -2.178 1.00 162.28 104 ALA B O 1
ATOM 2826 N N . LYS B 1 85 ? 68.822 48.442 -0.643 1.00 148.83 105 LYS B N 1
ATOM 2827 C CA . LYS B 1 85 ? 68.823 49.750 -1.308 1.00 148.83 105 LYS B CA 1
ATOM 2828 C C . LYS B 1 85 ? 69.264 49.667 -2.782 1.00 148.83 105 LYS B C 1
ATOM 2829 O O . LYS B 1 85 ? 68.695 50.340 -3.635 1.00 148.83 105 LYS B O 1
ATOM 2835 N N . GLN B 1 86 ? 70.253 48.822 -3.075 1.00 179.55 106 GLN B N 1
ATOM 2836 C CA . GLN B 1 86 ? 70.725 48.612 -4.453 1.00 179.55 106 GLN B CA 1
ATOM 2837 C C . GLN B 1 86 ? 69.667 48.001 -5.375 1.00 179.55 106 GLN B C 1
ATOM 2838 O O . GLN B 1 86 ? 69.845 47.989 -6.593 1.00 179.55 106 GLN B O 1
ATOM 2844 N N . ASN B 1 87 ? 68.585 47.479 -4.802 1.00 152.39 107 ASN B N 1
ATOM 2845 C CA . ASN B 1 87 ? 67.501 46.906 -5.593 1.00 152.39 107 ASN B CA 1
ATOM 2846 C C . ASN B 1 87 ? 66.194 47.707 -5.499 1.00 152.39 107 ASN B C 1
ATOM 2847 O O . ASN B 1 87 ? 65.132 47.205 -5.876 1.00 152.39 107 ASN B O 1
ATOM 2852 N N . ASN B 1 88 ? 66.283 48.951 -5.025 1.00 201.37 108 ASN B N 1
ATOM 2853 C CA . ASN B 1 88 ? 65.125 49.846 -4.889 1.00 201.37 108 ASN B CA 1
ATOM 2854 C C . ASN B 1 88 ? 64.111 49.374 -3.838 1.00 201.37 108 ASN B C 1
ATOM 2855 O O . ASN B 1 88 ? 62.905 49.452 -4.068 1.00 201.37 108 ASN B O 1
ATOM 2860 N N . MET B 1 89 ? 64.592 48.885 -2.694 1.00 199.31 109 MET B N 1
ATOM 2861 C CA . MET B 1 89 ? 63.709 48.423 -1.612 1.00 199.31 109 MET B CA 1
ATOM 2862 C C . MET B 1 89 ? 64.293 48.753 -0.239 1.00 199.31 109 MET B C 1
ATOM 2863 O O . MET B 1 89 ? 65.507 48.893 -0.093 1.00 199.31 109 MET B O 1
ATOM 2868 N N . THR B 1 90 ? 63.423 48.898 0.759 1.00 191.13 110 THR B N 1
ATOM 2869 C CA . THR B 1 90 ? 63.844 48.882 2.164 1.00 191.13 110 THR B CA 1
ATOM 2870 C C . THR B 1 90 ? 63.856 47.430 2.647 1.00 191.13 110 THR B C 1
ATOM 2871 O O . THR B 1 90 ? 63.360 46.541 1.947 1.00 191.13 110 THR B O 1
ATOM 2875 N N . LEU B 1 91 ? 64.427 47.186 3.827 1.00 214.07 111 LEU B N 1
ATOM 2876 C CA . LEU B 1 91 ? 64.351 45.857 4.437 1.00 214.07 111 LEU B CA 1
ATOM 2877 C C . LEU B 1 91 ? 62.891 45.424 4.535 1.00 214.07 111 LEU B C 1
ATOM 2878 O O . LEU B 1 91 ? 62.556 44.281 4.219 1.00 214.07 111 LEU B O 1
ATOM 2883 N N . ASP B 1 92 ? 62.032 46.355 4.953 1.00 177.91 112 ASP B N 1
ATOM 2884 C CA . ASP B 1 92 ? 60.596 46.097 5.094 1.00 177.91 112 ASP B CA 1
ATOM 2885 C C . ASP B 1 92 ? 59.965 45.666 3.769 1.00 177.91 112 ASP B C 1
ATOM 2886 O O . ASP B 1 92 ? 59.174 44.726 3.738 1.00 177.91 112 ASP B O 1
ATOM 2891 N N . GLN B 1 93 ? 60.321 46.347 2.682 1.00 185.58 113 GLN B N 1
ATOM 2892 C CA . GLN B 1 93 ? 59.832 45.984 1.347 1.00 185.58 113 GLN B CA 1
ATOM 2893 C C . GLN B 1 93 ? 60.420 44.662 0.879 1.00 185.58 113 GLN B C 1
ATOM 2894 O O . GLN B 1 93 ? 59.696 43.772 0.432 1.00 248.69 113 GLN B O 1
ATOM 2900 N N . MET B 1 94 ? 61.740 44.552 0.977 1.00 199.53 114 MET B N 1
ATOM 2901 C CA . MET B 1 94 ? 62.450 43.341 0.590 1.00 199.53 114 MET B CA 1
ATOM 2902 C C . MET B 1 94 ? 61.902 42.131 1.336 1.00 199.53 114 MET B C 1
ATOM 2903 O O . MET B 1 94 ? 61.665 41.086 0.735 1.00 261.33 114 MET B O 1
ATOM 2908 N N . ARG B 1 95 ? 61.711 42.279 2.645 1.00 177.05 115 ARG B N 1
ATOM 2909 C CA . ARG B 1 95 ? 61.073 41.247 3.472 1.00 177.05 115 ARG B CA 1
ATOM 2910 C C . ARG B 1 95 ? 59.941 40.527 2.745 1.00 177.05 115 ARG B C 1
ATOM 2911 O O . ARG B 1 95 ? 59.925 39.294 2.664 1.00 177.05 115 ARG B O 1
ATOM 2919 N N . SER B 1 96 ? 58.998 41.312 2.225 1.00 189.42 116 SER B N 1
ATOM 2920 C CA . SER B 1 96 ? 57.837 40.775 1.524 1.00 189.42 116 SER B CA 1
ATOM 2921 C C . SER B 1 96 ? 58.244 39.983 0.283 1.00 189.42 116 SER B C 1
ATOM 2922 O O . SER B 1 96 ? 57.648 38.948 -0.016 1.00 265.48 116 SER B O 1
ATOM 2925 N N . ARG B 1 97 ? 59.259 40.471 -0.429 1.00 176.82 117 ARG B N 1
ATOM 2926 C CA . ARG B 1 97 ? 59.799 39.770 -1.596 1.00 176.82 117 ARG B CA 1
ATOM 2927 C C . ARG B 1 97 ? 60.376 38.417 -1.192 1.00 176.82 117 ARG B C 1
ATOM 2928 O O . ARG B 1 97 ? 60.233 37.440 -1.927 1.00 244.97 117 ARG B O 1
ATOM 2936 N N . LEU B 1 98 ? 61.024 38.366 -0.028 1.00 209.98 118 LEU B N 1
ATOM 2937 C CA . LEU B 1 98 ? 61.540 37.106 0.507 1.00 209.98 118 LEU B CA 1
ATOM 2938 C C . LEU B 1 98 ? 60.389 36.178 0.872 1.00 209.98 118 LEU B C 1
ATOM 2939 O O . LEU B 1 98 ? 60.477 34.968 0.666 1.00 209.98 118 LEU B O 1
ATOM 2944 N N . ALA B 1 99 ? 59.315 36.752 1.411 1.00 203.66 119 ALA B N 1
ATOM 2945 C CA . ALA B 1 99 ? 58.114 35.992 1.758 1.00 203.66 119 ALA B CA 1
ATOM 2946 C C . ALA B 1 99 ? 57.351 35.551 0.508 1.00 203.66 119 ALA B C 1
ATOM 2947 O O . ALA B 1 99 ? 56.964 34.386 0.384 1.00 203.66 119 ALA B O 1
ATOM 2949 N N . TYR B 1 100 ? 57.143 36.489 -0.412 1.00 229.46 120 TYR B N 1
ATOM 2950 C CA . TYR B 1 100 ? 56.418 36.217 -1.651 1.00 229.46 120 TYR B CA 1
ATOM 2951 C C . TYR B 1 100 ? 57.113 35.147 -2.502 1.00 229.46 120 TYR B C 1
ATOM 2952 O O . TYR B 1 100 ? 56.463 34.214 -2.976 1.00 229.46 120 TYR B O 1
ATOM 2961 N N . ASP B 1 101 ? 58.423 35.290 -2.700 1.00 214.92 121 ASP B N 1
ATOM 2962 C CA . ASP B 1 101 ? 59.215 34.259 -3.383 1.00 214.92 121 ASP B CA 1
ATOM 2963 C C . ASP B 1 101 ? 59.363 33.025 -2.489 1.00 214.92 121 ASP B C 1
ATOM 2964 O O . ASP B 1 101 ? 59.501 31.906 -2.990 1.00 214.92 121 ASP B O 1
ATOM 2969 N N . GLY B 1 102 ? 59.348 33.246 -1.172 1.00 197.78 122 GLY B N 1
ATOM 2970 C CA . GLY B 1 102 ? 59.273 32.170 -0.186 1.00 197.78 122 GLY B CA 1
ATOM 2971 C C . GLY B 1 102 ? 60.610 31.769 0.404 1.00 197.78 122 GLY B C 1
ATOM 2972 O O . GLY B 1 102 ? 61.148 30.721 0.057 1.00 197.78 122 GLY B O 1
ATOM 2973 N N . LEU B 1 103 ? 61.146 32.607 1.291 1.00 180.11 123 LEU B N 1
ATOM 2974 C CA . LEU B 1 103 ? 62.353 32.281 2.063 1.00 180.11 123 LEU B CA 1
ATOM 2975 C C . LEU B 1 103 ? 62.321 32.915 3.445 1.00 180.11 123 LEU B C 1
ATOM 2976 O O . LEU B 1 103 ? 61.868 34.052 3.599 1.00 180.11 123 LEU B O 1
ATOM 2981 N N . ASN B 1 104 ? 62.810 32.184 4.446 1.00 191.24 124 ASN B N 1
ATOM 2982 C CA . ASN B 1 104 ? 62.943 32.743 5.783 1.00 191.24 124 ASN B CA 1
ATOM 2983 C C . ASN B 1 104 ? 64.091 33.735 5.767 1.00 191.24 124 ASN B C 1
ATOM 2984 O O . ASN B 1 104 ? 65.227 33.374 5.454 1.00 191.24 124 ASN B O 1
ATOM 2989 N N . TYR B 1 105 ? 63.777 34.988 6.086 1.00 138.47 125 TYR B N 1
ATOM 2990 C CA . TYR B 1 105 ? 64.768 36.064 6.155 1.00 138.47 125 TYR B CA 1
ATOM 2991 C C . TYR B 1 105 ? 66.065 35.581 6.769 1.00 138.47 125 TYR B C 1
ATOM 2992 O O . TYR B 1 105 ? 67.138 35.880 6.265 1.00 138.47 125 TYR B O 1
ATOM 3001 N N . ASN B 1 106 ? 65.953 34.837 7.864 1.00 118.36 126 ASN B N 1
ATOM 3002 C CA . ASN B 1 106 ? 67.122 34.375 8.587 1.00 118.36 126 ASN B CA 1
ATOM 3003 C C . ASN B 1 106 ? 67.834 33.208 7.911 1.00 118.36 126 ASN B C 1
ATOM 3004 O O . ASN B 1 106 ? 69.034 33.034 8.133 1.00 118.36 126 ASN B O 1
ATOM 3009 N N . THR B 1 107 ? 67.128 32.406 7.106 1.00 160.50 127 THR B N 1
ATOM 3010 C CA . THR B 1 107 ? 67.817 31.447 6.234 1.00 160.50 127 THR B CA 1
ATOM 3011 C C . THR B 1 107 ? 68.714 32.273 5.337 1.00 160.50 127 THR B C 1
ATOM 3012 O O . THR B 1 107 ? 69.904 31.991 5.188 1.00 160.50 127 THR B O 1
ATOM 3016 N N . TYR B 1 108 ? 68.121 33.328 4.784 1.00 105.47 128 TYR B N 1
ATOM 3017 C CA . TYR B 1 108 ? 68.789 34.226 3.829 1.00 105.47 128 TYR B CA 1
ATOM 3018 C C . TYR B 1 108 ? 69.960 34.994 4.459 1.00 105.47 128 TYR B C 1
ATOM 3019 O O . TYR B 1 108 ? 71.098 34.930 3.983 1.00 105.47 128 TYR B O 1
ATOM 3028 N N . ARG B 1 109 ? 69.675 35.706 5.541 1.00 116.04 129 ARG B N 1
ATOM 3029 C CA . ARG B 1 109 ? 70.708 36.438 6.237 1.00 116.04 129 ARG B CA 1
ATOM 3030 C C . ARG B 1 109 ? 71.881 35.513 6.486 1.00 116.04 129 ARG B C 1
ATOM 3031 O O . ARG B 1 109 ? 73.010 35.853 6.150 1.00 116.04 129 ARG B O 1
ATOM 3039 N N . ASN B 1 110 ? 71.612 34.331 7.035 1.00 100.12 130 ASN B N 1
ATOM 3040 C CA . ASN B 1 110 ? 72.674 33.340 7.249 1.00 100.12 130 ASN B CA 1
ATOM 3041 C C . ASN B 1 110 ? 73.276 32.853 5.940 1.00 100.12 130 ASN B C 1
ATOM 3042 O O . ASN B 1 110 ? 74.468 32.517 5.898 1.00 100.12 130 ASN B O 1
ATOM 3047 N N . GLN B 1 111 ? 72.454 32.819 4.885 1.00 123.98 131 GLN B N 1
ATOM 3048 C CA . GLN B 1 111 ? 72.918 32.458 3.529 1.00 123.98 131 GLN B CA 1
ATOM 3049 C C . GLN B 1 111 ? 73.953 33.448 3.013 1.00 123.98 131 GLN B C 1
ATOM 3050 O O . GLN B 1 111 ? 74.919 33.065 2.345 1.00 123.98 131 GLN B O 1
ATOM 3056 N N . ILE B 1 112 ? 73.735 34.724 3.320 1.00 93.68 132 ILE B N 1
ATOM 3057 C CA . ILE B 1 112 ? 74.674 35.778 2.932 1.00 93.68 132 ILE B CA 1
ATOM 3058 C C . ILE B 1 112 ? 75.955 35.658 3.711 1.00 93.68 132 ILE B C 1
ATOM 3059 O O . ILE B 1 112 ? 77.029 35.579 3.122 1.00 93.68 132 ILE B O 1
ATOM 3064 N N . ARG B 1 113 ? 75.831 35.629 5.036 1.00 89.66 133 ARG B N 1
ATOM 3065 C CA . ARG B 1 113 ? 76.997 35.472 5.876 1.00 89.66 133 ARG B CA 1
ATOM 3066 C C . ARG B 1 113 ? 77.856 34.335 5.348 1.00 89.66 133 ARG B C 1
ATOM 3067 O O . ARG B 1 113 ? 79.078 34.355 5.532 1.00 89.66 133 ARG B O 1
ATOM 3075 N N . LYS B 1 114 ? 77.217 33.351 4.702 1.00 101.62 134 LYS B N 1
ATOM 3076 C CA . LYS B 1 114 ? 77.945 32.251 4.058 1.00 101.62 134 LYS B CA 1
ATOM 3077 C C . LYS B 1 114 ? 78.845 32.829 2.967 1.00 101.62 134 LYS B C 1
ATOM 3078 O O . LYS B 1 114 ? 80.075 32.603 2.980 1.00 101.62 134 LYS B O 1
ATOM 3084 N N . GLU B 1 115 ? 78.234 33.596 2.053 1.00 116.97 135 GLU B N 1
ATOM 3085 C CA . GLU B 1 115 ? 78.951 34.211 0.930 1.00 116.97 135 GLU B CA 1
ATOM 3086 C C . GLU B 1 115 ? 80.122 35.047 1.466 1.00 116.97 135 GLU B C 1
ATOM 3087 O O . GLU B 1 115 ? 81.288 34.828 1.099 1.00 116.97 135 GLU B O 1
ATOM 3093 N N . MET B 1 116 ? 79.790 35.961 2.381 1.00 110.71 136 MET B N 1
ATOM 3094 C CA . MET B 1 116 ? 80.759 36.873 2.996 1.00 110.71 136 MET B CA 1
ATOM 3095 C C . MET B 1 116 ? 81.949 36.175 3.623 1.00 110.71 136 MET B C 1
ATOM 3096 O O . MET B 1 116 ? 83.077 36.631 3.460 1.00 110.71 136 MET B O 1
ATOM 3101 N N . ILE B 1 117 ? 81.700 35.087 4.347 1.00 96.14 137 ILE B N 1
ATOM 3102 C CA . ILE B 1 117 ? 82.783 34.332 4.977 1.00 96.14 137 ILE B CA 1
ATOM 3103 C C . ILE B 1 117 ? 83.722 33.782 3.912 1.00 96.14 137 ILE B C 1
ATOM 3104 O O . ILE B 1 117 ? 84.946 33.727 4.105 1.00 96.14 137 ILE B O 1
ATOM 3109 N N . ILE B 1 118 ? 83.135 33.354 2.797 1.00 108.70 138 ILE B N 1
ATOM 3110 C CA . ILE B 1 118 ? 83.910 32.704 1.753 1.00 108.70 138 ILE B CA 1
ATOM 3111 C C . ILE B 1 118 ? 84.842 33.736 1.186 1.00 108.70 138 ILE B C 1
ATOM 3112 O O . ILE B 1 118 ? 86.055 33.520 1.165 1.00 108.70 138 ILE B O 1
ATOM 3117 N N . SER B 1 119 ? 84.270 34.864 0.761 1.00 116.63 139 SER B N 1
ATOM 3118 C CA . SER B 1 119 ? 85.053 35.970 0.214 1.00 116.63 139 SER B CA 1
ATOM 3119 C C . SER B 1 119 ? 86.226 36.285 1.146 1.00 116.63 139 SER B C 1
ATOM 3120 O O . SER B 1 119 ? 87.392 36.054 0.788 1.00 116.63 139 SER B O 1
ATOM 3123 N N . GLU B 1 120 ? 85.906 36.758 2.353 1.00 105.74 140 GLU B N 1
ATOM 3124 C CA . GLU B 1 120 ? 86.891 36.947 3.427 1.00 105.74 140 GLU B CA 1
ATOM 3125 C C . GLU B 1 120 ? 88.088 36.025 3.253 1.00 105.74 140 GLU B C 1
ATOM 3126 O O . GLU B 1 120 ? 89.227 36.471 3.208 1.00 153.82 140 GLU B O 1
ATOM 3132 N N . VAL B 1 121 ? 87.811 34.736 3.124 1.00 88.35 141 VAL B N 1
ATOM 3133 C CA . VAL B 1 121 ? 88.854 33.725 3.067 1.00 88.35 141 VAL B CA 1
ATOM 3134 C C . VAL B 1 121 ? 89.559 33.677 1.707 1.00 88.35 141 VAL B C 1
ATOM 3135 O O . VAL B 1 121 ? 90.780 33.549 1.656 1.00 88.35 141 VAL B O 1
ATOM 3139 N N . ARG B 1 122 ? 88.814 33.753 0.609 1.00 123.56 142 ARG B N 1
ATOM 3140 C CA . ARG B 1 122 ? 89.446 33.640 -0.692 1.00 123.56 142 ARG B CA 1
ATOM 3141 C C . ARG B 1 122 ? 90.379 34.810 -0.860 1.00 123.56 142 ARG B C 1
ATOM 3142 O O . ARG B 1 122 ? 91.552 34.634 -1.154 1.00 123.56 142 ARG B O 1
ATOM 3150 N N . ASN B 1 123 ? 89.850 36.008 -0.647 1.00 95.40 143 ASN B N 1
ATOM 3151 C CA . ASN B 1 123 ? 90.629 37.225 -0.824 1.00 95.40 143 ASN B CA 1
ATOM 3152 C C . ASN B 1 123 ? 91.819 37.216 0.141 1.00 95.40 143 ASN B C 1
ATOM 3153 O O . ASN B 1 123 ? 92.958 37.014 -0.294 1.00 95.40 143 ASN B O 1
ATOM 3158 N N . ASN B 1 124 ? 91.567 37.376 1.441 1.00 116.53 144 ASN B N 1
ATOM 3159 C CA . ASN B 1 124 ? 92.616 37.214 2.448 1.00 116.53 144 ASN B CA 1
ATOM 3160 C C . ASN B 1 124 ? 93.711 36.231 1.992 1.00 116.53 144 ASN B C 1
ATOM 3161 O O . ASN B 1 124 ? 94.891 36.488 2.189 1.00 116.53 144 ASN B O 1
ATOM 3166 N N . GLU B 1 125 ? 93.328 35.111 1.377 1.00 104.61 145 GLU B N 1
ATOM 3167 C CA . GLU B 1 125 ? 94.299 34.068 0.996 1.00 104.61 145 GLU B CA 1
ATOM 3168 C C . GLU B 1 125 ? 95.006 34.304 -0.331 1.00 104.61 145 GLU B C 1
ATOM 3169 O O . GLU B 1 125 ? 96.149 33.864 -0.494 1.00 104.61 145 GLU B O 1
ATOM 3175 N N . VAL B 1 126 ? 94.326 34.952 -1.279 1.00 108.07 146 VAL B N 1
ATOM 3176 C CA . VAL B 1 126 ? 94.932 35.258 -2.577 1.00 108.07 146 VAL B CA 1
ATOM 3177 C C . VAL B 1 126 ? 95.902 36.414 -2.403 1.00 108.07 146 VAL B C 1
ATOM 3178 O O . VAL B 1 126 ? 97.065 36.299 -2.783 1.00 108.07 146 VAL B O 1
ATOM 3182 N N . ARG B 1 127 ? 95.438 37.514 -1.806 1.00 103.64 147 ARG B N 1
ATOM 3183 C CA . ARG B 1 127 ? 96.326 38.624 -1.463 1.00 103.64 147 ARG B CA 1
ATOM 3184 C C . ARG B 1 127 ? 97.665 38.092 -0.879 1.00 103.64 147 ARG B C 1
ATOM 3185 O O . ARG B 1 127 ? 98.740 38.461 -1.339 1.00 103.64 147 ARG B O 1
ATOM 3193 N N . ARG B 1 128 ? 97.596 37.193 0.099 1.00 117.76 148 ARG B N 1
ATOM 3194 C CA . ARG B 1 128 ? 98.778 36.470 0.600 1.00 117.76 148 ARG B CA 1
ATOM 3195 C C . ARG B 1 128 ? 99.795 36.095 -0.492 1.00 117.76 148 ARG B C 1
ATOM 3196 O O . ARG B 1 128 ? 101.003 36.237 -0.311 1.00 117.76 148 ARG B O 1
ATOM 3204 N N . ARG B 1 129 ? 99.282 35.600 -1.612 1.00 125.96 149 ARG B N 1
ATOM 3205 C CA . ARG B 1 129 ? 100.082 34.932 -2.638 1.00 125.96 149 ARG B CA 1
ATOM 3206 C C . ARG B 1 129 ? 100.828 35.924 -3.518 1.00 125.96 149 ARG B C 1
ATOM 3207 O O . ARG B 1 129 ? 101.928 35.635 -3.991 1.00 125.96 149 ARG B O 1
ATOM 3215 N N . ILE B 1 130 ? 100.200 37.078 -3.746 1.00 117.30 150 ILE B N 1
ATOM 3216 C CA . ILE B 1 130 ? 100.679 38.110 -4.670 1.00 117.30 150 ILE B CA 1
ATOM 3217 C C . ILE B 1 130 ? 102.021 38.705 -4.251 1.00 117.30 150 ILE B C 1
ATOM 3218 O O . ILE B 1 130 ? 102.167 39.232 -3.153 1.00 117.30 150 ILE B O 1
ATOM 3223 N N . THR B 1 131 ? 102.995 38.635 -5.145 1.00 119.78 151 THR B N 1
ATOM 3224 C CA . THR B 1 131 ? 104.313 39.172 -4.868 1.00 119.78 151 THR B CA 1
ATOM 3225 C C . THR B 1 131 ? 104.742 40.012 -6.074 1.00 119.78 151 THR B C 1
ATOM 3226 O O . THR B 1 131 ? 104.834 39.493 -7.189 1.00 119.78 151 THR B O 1
ATOM 3230 N N . ILE B 1 132 ? 104.964 41.312 -5.859 1.00 119.95 152 ILE B N 1
ATOM 3231 C CA . ILE B 1 132 ? 105.369 42.215 -6.944 1.00 119.95 152 ILE B CA 1
ATOM 3232 C C . ILE B 1 132 ? 106.747 42.838 -6.719 1.00 119.95 152 ILE B C 1
ATOM 3233 O O . ILE B 1 132 ? 106.861 43.853 -6.037 1.00 119.95 152 ILE B O 1
ATOM 3238 N N . LEU B 1 133 ? 107.781 42.263 -7.325 1.00 127.52 153 LEU B N 1
ATOM 3239 C CA . LEU B 1 133 ? 109.122 42.837 -7.242 1.00 127.52 153 LEU B CA 1
ATOM 3240 C C . LEU B 1 133 ? 109.100 44.176 -8.010 1.00 127.52 153 LEU B C 1
ATOM 3241 O O . LEU B 1 133 ? 108.334 44.283 -8.968 1.00 127.52 153 LEU B O 1
ATOM 3246 N N . PRO B 1 134 ? 109.870 45.221 -7.568 1.00 111.73 154 PRO B N 1
ATOM 3247 C CA . PRO B 1 134 ? 109.979 46.506 -8.336 1.00 111.73 154 PRO B CA 1
ATOM 3248 C C . PRO B 1 134 ? 110.597 46.406 -9.754 1.00 111.73 154 PRO B C 1
ATOM 3249 O O . PRO B 1 134 ? 110.255 47.187 -10.656 1.00 111.73 154 PRO B O 1
ATOM 3253 N N . GLN B 1 135 ? 111.426 45.393 -9.952 1.00 142.81 155 GLN B N 1
ATOM 3254 C CA . GLN B 1 135 ? 112.132 45.165 -11.198 1.00 142.81 155 GLN B CA 1
ATOM 3255 C C . GLN B 1 135 ? 111.163 45.098 -12.352 1.00 142.81 155 GLN B C 1
ATOM 3256 O O . GLN B 1 135 ? 111.498 45.395 -13.483 1.00 142.81 155 GLN B O 1
ATOM 3262 N N . GLU B 1 136 ? 109.945 44.705 -12.033 1.00 107.90 156 GLU B N 1
ATOM 3263 C CA . GLU B 1 136 ? 108.885 44.587 -12.999 1.00 107.90 156 GLU B CA 1
ATOM 3264 C C . GLU B 1 136 ? 107.880 45.722 -12.927 1.00 107.90 156 GLU B C 1
ATOM 3265 O O . GLU B 1 136 ? 107.163 45.931 -13.892 1.00 107.90 156 GLU B O 1
ATOM 3271 N N . VAL B 1 137 ? 107.792 46.452 -11.821 1.00 126.95 157 VAL B N 1
ATOM 3272 C CA . VAL B 1 137 ? 106.837 47.564 -11.794 1.00 126.95 157 VAL B CA 1
ATOM 3273 C C . VAL B 1 137 ? 107.367 48.665 -12.681 1.00 126.95 157 VAL B C 1
ATOM 3274 O O . VAL B 1 137 ? 106.590 49.334 -13.375 1.00 126.95 157 VAL B O 1
ATOM 3278 N N . GLU B 1 138 ? 108.690 48.843 -12.651 1.00 110.01 158 GLU B N 1
ATOM 3279 C CA . GLU B 1 138 ? 109.375 49.791 -13.548 1.00 110.01 158 GLU B CA 1
ATOM 3280 C C . GLU B 1 138 ? 109.156 49.412 -15.006 1.00 110.01 158 GLU B C 1
ATOM 3281 O O . GLU B 1 138 ? 108.439 50.121 -15.732 1.00 110.01 158 GLU B O 1
ATOM 3287 N N . SER B 1 139 ? 109.766 48.293 -15.414 1.00 106.97 159 SER B N 1
ATOM 3288 C CA . SER B 1 139 ? 109.647 47.794 -16.780 1.00 106.97 159 SER B CA 1
ATOM 3289 C C . SER B 1 139 ? 108.238 48.039 -17.347 1.00 106.97 159 SER B C 1
ATOM 3290 O O . SER B 1 139 ? 108.088 48.778 -18.317 1.00 106.97 159 SER B O 1
ATOM 3293 N N . LEU B 1 140 ? 107.205 47.473 -16.728 1.00 113.92 160 LEU B N 1
ATOM 3294 C CA . LEU B 1 140 ? 105.849 47.699 -17.216 1.00 113.92 160 LEU B CA 1
ATOM 3295 C C . LEU B 1 140 ? 105.496 49.182 -17.288 1.00 113.92 160 LEU B C 1
ATOM 3296 O O . LEU B 1 140 ? 104.872 49.615 -18.267 1.00 113.92 160 LEU B O 1
ATOM 3301 N N . ALA B 1 141 ? 105.857 49.953 -16.255 1.00 108.62 161 ALA B N 1
ATOM 3302 C CA . ALA B 1 141 ? 105.532 51.384 -16.237 1.00 108.62 161 ALA B CA 1
ATOM 3303 C C . ALA B 1 141 ? 106.062 52.057 -17.512 1.00 108.62 161 ALA B C 1
ATOM 3304 O O . ALA B 1 141 ? 105.340 52.838 -18.163 1.00 108.62 161 ALA B O 1
ATOM 3306 N N . GLN B 1 142 ? 107.304 51.714 -17.884 1.00 125.87 162 GLN B N 1
ATOM 3307 C CA . GLN B 1 142 ? 107.987 52.314 -19.046 1.00 125.87 162 GLN B CA 1
ATOM 3308 C C . GLN B 1 142 ? 107.603 51.621 -20.356 1.00 125.87 162 GLN B C 1
ATOM 3309 O O . GLN B 1 142 ? 108.291 51.784 -21.368 1.00 125.87 162 GLN B O 1
ATOM 3315 N N . GLN B 1 143 ? 106.521 50.837 -20.305 1.00 133.13 163 GLN B N 1
ATOM 3316 C CA . GLN B 1 143 ? 105.881 50.234 -21.469 1.00 133.13 163 GLN B CA 1
ATOM 3317 C C . GLN B 1 143 ? 104.541 50.897 -21.739 1.00 133.13 163 GLN B C 1
ATOM 3318 O O . GLN B 1 143 ? 104.114 50.978 -22.882 1.00 133.13 163 GLN B O 1
ATOM 3324 N N . VAL B 1 144 ? 103.859 51.342 -20.690 1.00 100.70 164 VAL B N 1
ATOM 3325 C CA . VAL B 1 144 ? 102.591 52.075 -20.857 1.00 100.70 164 VAL B CA 1
ATOM 3326 C C . VAL B 1 144 ? 102.831 53.571 -21.235 1.00 100.70 164 VAL B C 1
ATOM 3327 O O . VAL B 1 144 ? 101.905 54.294 -21.643 1.00 100.70 164 VAL B O 1
ATOM 3331 N N . GLY B 1 145 ? 104.075 54.031 -21.127 1.00 265.48 165 GLY B N 1
ATOM 3332 C CA . GLY B 1 145 ? 104.427 55.374 -21.589 1.00 265.48 165 GLY B CA 1
ATOM 3333 C C . GLY B 1 145 ? 103.966 55.604 -23.018 1.00 265.48 165 GLY B C 1
ATOM 3334 O O . GLY B 1 145 ? 103.032 56.370 -23.265 1.00 265.48 165 GLY B O 1
ATOM 3335 N N . ASN B 1 146 ? 104.614 54.921 -23.958 1.00 265.48 166 ASN B N 1
ATOM 3336 C CA . ASN B 1 146 ? 104.208 54.955 -25.360 1.00 265.48 166 ASN B CA 1
ATOM 3337 C C . ASN B 1 146 ? 103.017 54.027 -25.575 1.00 265.48 166 ASN B C 1
ATOM 3338 O O . ASN B 1 146 ? 103.139 52.958 -26.175 1.00 265.48 166 ASN B O 1
ATOM 3343 N N . GLN B 1 147 ? 101.863 54.456 -25.072 1.00 164.78 167 GLN B N 1
ATOM 3344 C CA . GLN B 1 147 ? 100.636 53.665 -25.150 1.00 164.78 167 GLN B CA 1
ATOM 3345 C C . GLN B 1 147 ? 99.382 54.465 -24.785 1.00 164.78 167 GLN B C 1
ATOM 3346 O O . GLN B 1 147 ? 98.337 54.291 -25.412 1.00 164.78 167 GLN B O 1
ATOM 3352 N N . ASN B 1 148 ? 99.487 55.314 -23.762 1.00 265.48 168 ASN B N 1
ATOM 3353 C CA . ASN B 1 148 ? 98.341 56.048 -23.199 1.00 265.48 168 ASN B CA 1
ATOM 3354 C C . ASN B 1 148 ? 97.412 56.698 -24.240 1.00 265.48 168 ASN B C 1
ATOM 3355 O O . ASN B 1 148 ? 97.400 57.922 -24.396 1.00 265.48 168 ASN B O 1
ATOM 3360 N N . ASP B 1 149 ? 96.630 55.867 -24.931 1.00 164.70 169 ASP B N 1
ATOM 3361 C CA . ASP B 1 149 ? 95.672 56.329 -25.941 1.00 164.70 169 ASP B CA 1
ATOM 3362 C C . ASP B 1 149 ? 94.307 56.581 -25.259 1.00 164.70 169 ASP B C 1
ATOM 3363 O O . ASP B 1 149 ? 93.382 55.785 -25.405 1.00 164.70 169 ASP B O 1
ATOM 3368 N N . ALA B 1 150 ? 94.181 57.687 -24.520 1.00 169.31 170 ALA B N 1
ATOM 3369 C CA . ALA B 1 150 ? 92.973 57.957 -23.705 1.00 169.31 170 ALA B CA 1
ATOM 3370 C C . ALA B 1 150 ? 91.729 58.402 -24.523 1.00 169.31 170 ALA B C 1
ATOM 3371 O O . ALA B 1 150 ? 90.955 57.553 -24.982 1.00 169.31 170 ALA B O 1
ATOM 3373 N N . SER B 1 151 ? 91.526 59.716 -24.674 1.00 183.64 171 SER B N 1
ATOM 3374 C CA . SER B 1 151 ? 90.477 60.267 -25.544 1.00 183.64 171 SER B CA 1
ATOM 3375 C C . SER B 1 151 ? 91.149 60.751 -26.825 1.00 183.64 171 SER B C 1
ATOM 3376 O O . SER B 1 151 ? 91.092 61.923 -27.191 1.00 258.55 171 SER B O 1
ATOM 3379 N N . THR B 1 152 ? 91.770 59.794 -27.496 1.00 241.17 172 THR B N 1
ATOM 3380 C CA . THR B 1 152 ? 92.649 60.034 -28.624 1.00 241.17 172 THR B CA 1
ATOM 3381 C C . THR B 1 152 ? 91.869 60.296 -29.910 1.00 241.17 172 THR B C 1
ATOM 3382 O O . THR B 1 152 ? 90.781 59.755 -30.100 1.00 239.05 172 THR B O 1
ATOM 3386 N N . GLU B 1 153 ? 92.426 61.147 -30.775 1.00 162.00 173 GLU B N 1
ATOM 3387 C CA . GLU B 1 153 ? 91.928 61.328 -32.137 1.00 159.86 173 GLU B CA 1
ATOM 3388 C C . GLU B 1 153 ? 92.643 60.318 -33.005 1.00 159.32 173 GLU B C 1
ATOM 3389 O O . GLU B 1 153 ? 93.827 60.045 -32.812 1.00 159.62 173 GLU B O 1
ATOM 3395 N N . LEU B 1 154 ? 91.915 59.744 -33.951 1.00 175.55 174 LEU B N 1
ATOM 3396 C CA . LEU B 1 154 ? 92.416 58.584 -34.655 1.00 175.55 174 LEU B CA 1
ATOM 3397 C C . LEU B 1 154 ? 91.723 58.408 -36.000 1.00 175.55 174 LEU B C 1
ATOM 3398 O O . LEU B 1 154 ? 90.499 58.300 -36.074 1.00 245.86 174 LEU B O 1
ATOM 3403 N N . ASN B 1 155 ? 92.530 58.383 -37.055 1.00 162.15 175 ASN B N 1
ATOM 3404 C CA . ASN B 1 155 ? 92.050 58.204 -38.414 1.00 162.17 175 ASN B CA 1
ATOM 3405 C C . ASN B 1 155 ? 92.428 56.818 -38.915 1.00 163.31 175 ASN B C 1
ATOM 3406 O O . ASN B 1 155 ? 93.566 56.372 -38.735 1.00 162.77 175 ASN B O 1
ATOM 3411 N N . LEU B 1 156 ? 91.471 56.137 -39.541 1.00 132.86 176 LEU B N 1
ATOM 3412 C CA . LEU B 1 156 ? 91.669 54.757 -39.941 1.00 134.14 176 LEU B CA 1
ATOM 3413 C C . LEU B 1 156 ? 91.168 54.519 -41.344 1.00 133.75 176 LEU B C 1
ATOM 3414 O O . LEU B 1 156 ? 90.346 55.262 -41.857 1.00 134.97 176 LEU B O 1
ATOM 3419 N N . SER B 1 157 ? 91.733 53.493 -41.962 1.00 135.20 177 SER B N 1
ATOM 3420 C CA . SER B 1 157 ? 91.167 52.844 -43.121 1.00 134.92 177 SER B CA 1
ATOM 3421 C C . SER B 1 157 ? 90.701 51.505 -42.604 1.00 135.59 177 SER B C 1
ATOM 3422 O O . SER B 1 157 ? 90.962 51.174 -41.453 1.00 135.17 177 SER B O 1
ATOM 3425 N N . HIS B 1 158 ? 90.019 50.736 -43.444 1.00 103.42 178 HIS B N 1
ATOM 3426 C CA . HIS B 1 158 ? 89.329 49.527 -42.994 1.00 103.21 178 HIS B CA 1
ATOM 3427 C C . HIS B 1 158 ? 88.971 48.606 -44.144 1.00 104.71 178 HIS B C 1
ATOM 3428 O O . HIS B 1 158 ? 88.175 48.956 -45.028 1.00 105.25 178 HIS B O 1
ATOM 3435 N N . ILE B 1 159 ? 89.585 47.432 -44.125 1.00 99.10 179 ILE B N 1
ATOM 3436 C CA . ILE B 1 159 ? 89.150 46.325 -44.945 1.00 99.81 179 ILE B CA 1
ATOM 3437 C C . ILE B 1 159 ? 88.103 45.591 -44.125 1.00 99.57 179 ILE B C 1
ATOM 3438 O O . ILE B 1 159 ? 88.023 45.749 -42.915 1.00 99.82 179 ILE B O 1
ATOM 3443 N N . LEU B 1 160 ? 87.252 44.849 -44.810 1.00 129.75 180 LEU B N 1
ATOM 3444 C CA . LEU B 1 160 ? 86.436 43.849 -44.175 1.00 129.64 180 LEU B CA 1
ATOM 3445 C C . LEU B 1 160 ? 86.447 42.664 -45.082 1.00 129.33 180 LEU B C 1
ATOM 3446 O O . LEU B 1 160 ? 86.327 42.816 -46.289 1.00 130.58 180 LEU B O 1
ATOM 3451 N N . ILE B 1 161 ? 86.565 41.482 -44.507 1.00 114.52 181 ILE B N 1
ATOM 3452 C CA . ILE B 1 161 ? 86.406 40.265 -45.281 1.00 113.59 181 ILE B CA 1
ATOM 3453 C C . ILE B 1 161 ? 84.993 39.667 -45.050 1.00 115.24 181 ILE B C 1
ATOM 3454 O O . ILE B 1 161 ? 84.510 39.601 -43.914 1.00 114.97 181 ILE B O 1
ATOM 3459 N N . PRO B 1 162 ? 84.325 39.238 -46.136 1.00 169.76 182 PRO B N 1
ATOM 3460 C CA . PRO B 1 162 ? 82.951 38.776 -46.002 1.00 170.24 182 PRO B CA 1
ATOM 3461 C C . PRO B 1 162 ? 82.834 37.409 -45.326 1.00 170.06 182 PRO B C 1
ATOM 3462 O O . PRO B 1 162 ? 83.569 36.490 -45.673 1.00 172.93 182 PRO B O 1
ATOM 3466 N N . LEU B 1 163 ? 81.914 37.289 -44.371 1.00 150.51 183 LEU B N 1
ATOM 3467 C CA . LEU B 1 163 ? 81.549 35.997 -43.773 1.00 150.95 183 LEU B CA 1
ATOM 3468 C C . LEU B 1 163 ? 80.021 35.833 -43.592 1.00 155.25 183 LEU B C 1
ATOM 3469 O O . LEU B 1 163 ? 79.397 36.662 -42.914 1.00 154.21 183 LEU B O 1
ATOM 3474 N N . PRO B 1 164 ? 79.414 34.760 -44.168 1.00 170.44 184 PRO B N 1
ATOM 3475 C CA . PRO B 1 164 ? 77.957 34.531 -44.008 1.00 172.14 184 PRO B CA 1
ATOM 3476 C C . PRO B 1 164 ? 77.458 34.477 -42.546 1.00 173.36 184 PRO B C 1
ATOM 3477 O O . PRO B 1 164 ? 78.266 34.397 -41.627 1.00 175.04 184 PRO B O 1
ATOM 3481 N N . GLU B 1 165 ? 76.139 34.513 -42.344 1.00 236.11 185 GLU B N 1
ATOM 3482 C CA . GLU B 1 165 ? 75.545 34.648 -40.993 1.00 235.85 185 GLU B CA 1
ATOM 3483 C C . GLU B 1 165 ? 75.897 33.470 -40.085 1.00 236.25 185 GLU B C 1
ATOM 3484 O O . GLU B 1 165 ? 76.239 33.655 -38.917 1.00 241.92 185 GLU B O 1
ATOM 3490 N N . ASN B 1 166 ? 75.775 32.263 -40.634 1.00 202.01 186 ASN B N 1
ATOM 3491 C CA . ASN B 1 166 ? 76.251 31.033 -40.000 1.00 202.90 186 ASN B CA 1
ATOM 3492 C C . ASN B 1 166 ? 77.311 30.405 -40.904 1.00 199.30 186 ASN B C 1
ATOM 3493 O O . ASN B 1 166 ? 76.981 29.713 -41.873 1.00 198.09 186 ASN B O 1
ATOM 3498 N N . PRO B 1 167 ? 78.594 30.654 -40.595 1.00 199.86 187 PRO B N 1
ATOM 3499 C CA . PRO B 1 167 ? 79.665 30.338 -41.527 1.00 200.10 187 PRO B CA 1
ATOM 3500 C C . PRO B 1 167 ? 80.085 28.881 -41.481 1.00 198.03 187 PRO B C 1
ATOM 3501 O O . PRO B 1 167 ? 79.641 28.136 -40.612 1.00 200.90 187 PRO B O 1
ATOM 3505 N N . THR B 1 168 ? 80.948 28.497 -42.415 1.00 205.28 188 THR B N 1
ATOM 3506 C CA . THR B 1 168 ? 81.445 27.130 -42.508 1.00 202.43 188 THR B CA 1
ATOM 3507 C C . THR B 1 168 ? 82.963 27.116 -42.373 1.00 204.39 188 THR B C 1
ATOM 3508 O O . THR B 1 168 ? 83.651 27.846 -43.081 1.00 204.90 188 THR B O 1
ATOM 3512 N N . SER B 1 169 ? 83.479 26.281 -41.473 1.00 226.85 189 SER B N 1
ATOM 3513 C CA . SER B 1 169 ? 84.922 26.152 -41.244 1.00 226.85 189 SER B CA 1
ATOM 3514 C C . SER B 1 169 ? 85.788 26.532 -42.454 1.00 226.85 189 SER B C 1
ATOM 3515 O O . SER B 1 169 ? 86.696 27.352 -42.326 1.00 226.85 189 SER B O 1
ATOM 3518 N N . ASP B 1 170 ? 85.499 25.946 -43.618 1.00 265.48 190 ASP B N 1
ATOM 3519 C CA . ASP B 1 170 ? 86.245 26.237 -44.855 1.00 265.48 190 ASP B CA 1
ATOM 3520 C C . ASP B 1 170 ? 86.317 27.722 -45.166 1.00 265.00 190 ASP B C 1
ATOM 3521 O O . ASP B 1 170 ? 87.402 28.280 -45.328 1.00 265.48 190 ASP B O 1
ATOM 3526 N N . GLN B 1 171 ? 85.149 28.347 -45.267 1.00 232.67 191 GLN B N 1
ATOM 3527 C CA . GLN B 1 171 ? 85.059 29.788 -45.479 1.00 233.67 191 GLN B CA 1
ATOM 3528 C C . GLN B 1 171 ? 85.878 30.499 -44.417 1.00 231.13 191 GLN B C 1
ATOM 3529 O O . GLN B 1 171 ? 86.785 31.257 -44.738 1.00 232.96 191 GLN B O 1
ATOM 3535 N N . VAL B 1 172 ? 85.564 30.210 -43.154 1.00 164.82 192 VAL B N 1
ATOM 3536 C CA . VAL B 1 172 ? 86.161 30.898 -42.007 1.00 165.20 192 VAL B CA 1
ATOM 3537 C C . VAL B 1 172 ? 87.679 30.808 -42.054 1.00 166.04 192 VAL B C 1
ATOM 3538 O O . VAL B 1 172 ? 88.370 31.802 -41.834 1.00 166.30 192 VAL B O 1
ATOM 3542 N N . ASN B 1 173 ? 88.197 29.622 -42.347 1.00 184.16 193 ASN B N 1
ATOM 3543 C CA . ASN B 1 173 ? 89.639 29.442 -42.454 1.00 184.49 193 ASN B CA 1
ATOM 3544 C C . ASN B 1 173 ? 90.185 30.139 -43.700 1.00 186.64 193 ASN B C 1
ATOM 3545 O O . ASN B 1 173 ? 91.110 30.950 -43.603 1.00 186.24 193 ASN B O 1
ATOM 3550 N N . GLU B 1 174 ? 89.589 29.853 -44.857 1.00 219.57 194 GLU B N 1
ATOM 3551 C CA . GLU B 1 174 ? 90.007 30.472 -46.121 1.00 223.29 194 GLU B CA 1
ATOM 3552 C C . GLU B 1 174 ? 89.804 31.991 -46.118 1.00 223.71 194 GLU B C 1
ATOM 3553 O O . GLU B 1 174 ? 90.449 32.714 -46.883 1.00 222.58 194 GLU B O 1
ATOM 3559 N N . ALA B 1 175 ? 88.901 32.459 -45.260 1.00 170.92 195 ALA B N 1
ATOM 3560 C CA . ALA B 1 175 ? 88.692 33.886 -45.035 1.00 170.08 195 ALA B CA 1
ATOM 3561 C C . ALA B 1 175 ? 89.821 34.477 -44.205 1.00 168.53 195 ALA B C 1
ATOM 3562 O O . ALA B 1 175 ? 90.512 35.382 -44.667 1.00 170.33 195 ALA B O 1
ATOM 3564 N N . GLU B 1 176 ? 90.005 33.970 -42.984 1.00 161.53 196 GLU B N 1
ATOM 3565 C CA . GLU B 1 176 ? 91.096 34.429 -42.118 1.00 161.85 196 GLU B CA 1
ATOM 3566 C C . GLU B 1 176 ? 92.432 34.336 -42.844 1.00 163.73 196 GLU B C 1
ATOM 3567 O O . GLU B 1 176 ? 93.294 35.198 -42.666 1.00 162.90 196 GLU B O 1
ATOM 3573 N N . SER B 1 177 ? 92.593 33.287 -43.656 1.00 159.93 197 SER B N 1
ATOM 3574 C CA . SER B 1 177 ? 93.787 33.106 -44.491 1.00 162.53 197 SER B CA 1
ATOM 3575 C C . SER B 1 177 ? 94.018 34.316 -45.398 1.00 162.89 197 SER B C 1
ATOM 3576 O O . SER B 1 177 ? 95.073 34.959 -45.329 1.00 162.16 197 SER B O 1
ATOM 3579 N N . GLN B 1 178 ? 93.020 34.629 -46.225 1.00 160.14 198 GLN B N 1
ATOM 3580 C CA . GLN B 1 178 ? 93.061 35.806 -47.104 1.00 159.94 198 GLN B CA 1
ATOM 3581 C C . GLN B 1 178 ? 93.256 37.096 -46.290 1.00 158.94 198 GLN B C 1
ATOM 3582 O O . GLN B 1 178 ? 93.990 38.000 -46.706 1.00 158.86 198 GLN B O 1
ATOM 3588 N N . ALA B 1 179 ? 92.609 37.156 -45.124 1.00 147.14 199 ALA B N 1
ATOM 3589 C CA . ALA B 1 179 ? 92.671 38.321 -44.236 1.00 146.33 199 ALA B CA 1
ATOM 3590 C C . ALA B 1 179 ? 94.041 38.495 -43.586 1.00 146.75 199 ALA B C 1
ATOM 3591 O O . ALA B 1 179 ? 94.469 39.621 -43.344 1.00 145.09 199 ALA B O 1
ATOM 3593 N N . ARG B 1 180 ? 94.720 37.389 -43.286 1.00 154.93 200 ARG B N 1
ATOM 3594 C CA . ARG B 1 180 ? 96.096 37.466 -42.809 1.00 155.68 200 ARG B CA 1
ATOM 3595 C C . ARG B 1 180 ? 96.965 38.017 -43.931 1.00 155.29 200 ARG B C 1
ATOM 3596 O O . ARG B 1 180 ? 97.649 39.031 -43.761 1.00 156.03 200 ARG B O 1
ATOM 3604 N N . ALA B 1 181 ? 96.897 37.359 -45.086 1.00 183.98 201 ALA B N 1
ATOM 3605 C CA . ALA B 1 181 ? 97.714 37.706 -46.252 1.00 186.51 201 ALA B CA 1
ATOM 3606 C C . ALA B 1 181 ? 97.631 39.178 -46.625 1.00 186.91 201 ALA B C 1
ATOM 3607 O O . ALA B 1 181 ? 98.639 39.806 -46.947 1.00 186.94 201 ALA B O 1
ATOM 3609 N N . ILE B 1 182 ? 96.420 39.718 -46.595 1.00 243.85 202 ILE B N 1
ATOM 3610 C CA . ILE B 1 182 ? 96.219 41.137 -46.826 1.00 243.42 202 ILE B CA 1
ATOM 3611 C C . ILE B 1 182 ? 97.034 41.928 -45.826 1.00 242.20 202 ILE B C 1
ATOM 3612 O O . ILE B 1 182 ? 97.721 42.873 -46.198 1.00 241.61 202 ILE B O 1
ATOM 3617 N N . VAL B 1 183 ? 96.966 41.529 -44.561 1.00 162.10 203 VAL B N 1
ATOM 3618 C CA . VAL B 1 183 ? 97.757 42.177 -43.529 1.00 161.12 203 VAL B CA 1
ATOM 3619 C C . VAL B 1 183 ? 99.255 41.982 -43.805 1.00 161.00 203 VAL B C 1
ATOM 3620 O O . VAL B 1 183 ? 100.038 42.928 -43.654 1.00 161.43 203 VAL B O 1
ATOM 3624 N N . ASP B 1 184 ? 99.651 40.780 -44.230 1.00 222.77 204 ASP B N 1
ATOM 3625 C CA . ASP B 1 184 ? 101.054 40.513 -44.588 1.00 222.66 204 ASP B CA 1
ATOM 3626 C C . ASP B 1 184 ? 101.536 41.406 -45.735 1.00 221.93 204 ASP B C 1
ATOM 3627 O O . ASP B 1 184 ? 102.719 41.739 -45.801 1.00 221.94 204 ASP B O 1
ATOM 3632 N N . GLN B 1 185 ? 100.620 41.783 -46.628 1.00 191.63 205 GLN B N 1
ATOM 3633 C CA . GLN B 1 185 ? 100.898 42.754 -47.698 1.00 192.31 205 GLN B CA 1
ATOM 3634 C C . GLN B 1 185 ? 100.683 44.204 -47.242 1.00 191.72 205 GLN B C 1
ATOM 3635 O O . GLN B 1 185 ? 101.080 45.144 -47.937 1.00 191.94 205 GLN B O 1
ATOM 3641 N N . ALA B 1 186 ? 100.042 44.372 -46.084 1.00 164.92 206 ALA B N 1
ATOM 3642 C CA . ALA B 1 186 ? 99.692 45.688 -45.547 1.00 163.93 206 ALA B CA 1
ATOM 3643 C C . ALA B 1 186 ? 100.881 46.361 -44.906 1.00 165.84 206 ALA B C 1
ATOM 3644 O O . ALA B 1 186 ? 100.932 47.583 -44.822 1.00 166.00 206 ALA B O 1
ATOM 3646 N N . ARG B 1 187 ? 101.831 45.559 -44.444 1.00 265.00 207 ARG B N 1
ATOM 3647 C CA . ARG B 1 187 ? 103.059 46.075 -43.877 1.00 265.48 207 ARG B CA 1
ATOM 3648 C C . ARG B 1 187 ? 104.168 45.980 -44.928 1.00 265.48 207 ARG B C 1
ATOM 3649 O O . AR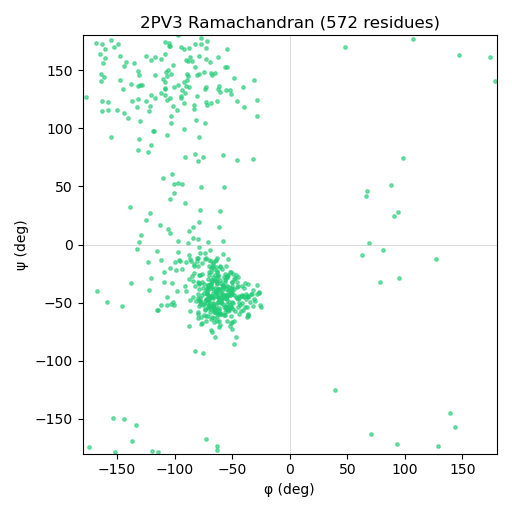G B 1 187 ? 105.282 45.562 -44.627 1.00 265.48 207 ARG B O 1
ATOM 3657 N N . ASN B 1 188 ? 103.845 46.366 -46.163 1.00 250.24 208 ASN B N 1
ATOM 3658 C CA . ASN B 1 188 ? 104.781 46.326 -47.291 1.00 250.34 208 ASN B CA 1
ATOM 3659 C C . ASN B 1 188 ? 104.534 47.492 -48.249 1.00 251.83 208 ASN B C 1
ATOM 3660 O O . ASN B 1 188 ? 103.432 47.659 -48.781 1.00 252.81 208 ASN B O 1
ATOM 3665 N N . ASP B 1 191 ? 99.749 49.634 -51.168 1.00 168.28 211 ASP B N 1
ATOM 3666 C CA . ASP B 1 191 ? 98.945 50.549 -50.351 1.00 165.95 211 ASP B CA 1
ATOM 3667 C C . ASP B 1 191 ? 97.705 49.834 -49.814 1.00 164.79 211 ASP B C 1
ATOM 3668 O O . ASP B 1 191 ? 97.230 48.851 -50.394 1.00 165.22 211 ASP B O 1
ATOM 3673 N N . PHE B 1 192 ? 97.193 50.336 -48.695 1.00 206.00 212 PHE B N 1
ATOM 3674 C CA . PHE B 1 192 ? 96.059 49.727 -48.019 1.00 206.77 212 PHE B CA 1
ATOM 3675 C C . PHE B 1 192 ? 94.769 50.102 -48.721 1.00 205.54 212 PHE B C 1
ATOM 3676 O O . PHE B 1 192 ? 93.990 49.223 -49.092 1.00 206.68 212 PHE B O 1
ATOM 3684 N N . GLY B 1 193 ? 94.557 51.406 -48.914 1.00 145.17 213 GLY B N 1
ATOM 3685 C CA . GLY B 1 193 ? 93.405 51.913 -49.662 1.00 143.58 213 GLY B CA 1
ATOM 3686 C C . GLY B 1 193 ? 93.164 51.129 -50.936 1.00 146.05 213 GLY B C 1
ATOM 3687 O O . GLY B 1 193 ? 92.031 50.760 -51.231 1.00 145.73 213 GLY B O 1
ATOM 3688 N N . LYS B 1 194 ? 94.244 50.849 -51.666 1.00 167.85 214 LYS B N 1
ATOM 3689 C CA . LYS B 1 194 ? 94.181 50.089 -52.913 1.00 168.76 214 LYS B CA 1
ATOM 3690 C C . LYS B 1 194 ? 93.857 48.609 -52.707 1.00 168.75 214 LYS B C 1
ATOM 3691 O O . LYS B 1 194 ? 93.570 47.907 -53.667 1.00 170.31 214 LYS B O 1
ATOM 3697 N N . LEU B 1 195 ? 93.936 48.130 -51.469 1.00 141.31 215 LEU B N 1
ATOM 3698 C CA . LEU B 1 195 ? 93.504 46.774 -51.126 1.00 140.12 215 LEU B CA 1
ATOM 3699 C C . LEU B 1 195 ? 92.059 46.761 -50.641 1.00 138.82 215 LEU B C 1
ATOM 3700 O O . LEU B 1 195 ? 91.406 45.714 -50.642 1.00 139.86 215 LEU B O 1
ATOM 3705 N N . ALA B 1 196 ? 91.576 47.923 -50.200 1.00 143.86 216 ALA B N 1
ATOM 3706 C CA . ALA B 1 196 ? 90.153 48.112 -49.916 1.00 144.49 216 ALA B CA 1
ATOM 3707 C C . ALA B 1 196 ? 89.399 47.714 -51.194 1.00 145.73 216 ALA B C 1
ATOM 3708 O O . ALA B 1 196 ? 88.708 46.687 -51.261 1.00 145.88 216 ALA B O 1
ATOM 3710 N N . ILE B 1 197 ? 89.632 48.512 -52.226 1.00 114.12 217 ILE B N 1
ATOM 3711 C CA . ILE B 1 197 ? 89.148 48.279 -53.569 1.00 117.02 217 ILE B CA 1
ATOM 3712 C C . ILE B 1 197 ? 89.356 46.829 -54.003 1.00 116.92 217 ILE B C 1
ATOM 3713 O O . ILE B 1 197 ? 88.569 46.284 -54.760 1.00 120.56 217 ILE B O 1
ATOM 3718 N N . ALA B 1 198 ? 90.417 46.202 -53.526 1.00 151.85 218 ALA B N 1
ATOM 3719 C CA . ALA B 1 198 ? 90.698 44.834 -53.904 1.00 155.47 218 ALA B CA 1
ATOM 3720 C C . ALA B 1 198 ? 89.732 43.858 -53.252 1.00 155.85 218 ALA B C 1
ATOM 3721 O O . ALA B 1 198 ? 89.008 43.169 -53.956 1.00 157.50 218 ALA B O 1
ATOM 3723 N N . HIS B 1 199 ? 89.710 43.801 -51.920 1.00 158.98 219 HIS B N 1
ATOM 3724 C CA . HIS B 1 199 ? 88.934 42.758 -51.220 1.00 159.86 219 HIS B CA 1
ATOM 3725 C C . HIS B 1 199 ? 88.015 43.224 -50.088 1.00 157.95 219 HIS B C 1
ATOM 3726 O O . HIS B 1 199 ? 87.393 42.380 -49.448 1.00 159.06 219 HIS B O 1
ATOM 3733 N N . SER B 1 200 ? 87.927 44.525 -49.813 1.00 133.26 220 SER B N 1
ATOM 3734 C CA . SER B 1 200 ? 87.022 44.988 -48.756 1.00 132.66 220 SER B CA 1
ATOM 3735 C C . SER B 1 200 ? 85.597 44.760 -49.199 1.00 134.29 220 SER B C 1
ATOM 3736 O O . SER B 1 200 ? 85.187 45.274 -50.237 1.00 133.84 220 SER B O 1
ATOM 3739 N N . ALA B 1 201 ? 84.851 43.987 -48.413 1.00 137.51 221 ALA B N 1
ATOM 3740 C CA . ALA B 1 201 ? 83.440 43.746 -48.680 1.00 138.13 221 ALA B CA 1
ATOM 3741 C C . ALA B 1 201 ? 82.617 45.014 -48.468 1.00 140.50 221 ALA B C 1
ATOM 3742 O O . ALA B 1 201 ? 81.619 45.215 -49.149 1.00 142.55 221 ALA B O 1
ATOM 3744 N N . ASP B 1 202 ? 83.066 45.876 -47.554 1.00 105.75 222 ASP B N 1
ATOM 3745 C CA . ASP B 1 202 ? 82.274 47.034 -47.080 1.00 105.49 222 ASP B CA 1
ATOM 3746 C C . ASP B 1 202 ? 82.092 48.215 -48.084 1.00 107.53 222 ASP B C 1
ATOM 3747 O O . ASP B 1 202 ? 82.644 48.222 -49.203 1.00 108.74 222 ASP B O 1
ATOM 3752 N N . GLN B 1 203 ? 81.281 49.187 -47.653 1.00 163.65 223 GLN B N 1
ATOM 3753 C CA . GLN B 1 203 ? 80.856 50.311 -48.492 1.00 165.20 223 GLN B CA 1
ATOM 3754 C C . GLN B 1 203 ? 82.009 51.244 -48.825 1.00 165.19 223 GLN B C 1
ATOM 3755 O O . GLN B 1 203 ? 82.174 51.646 -49.979 1.00 167.88 223 GLN B O 1
ATOM 3761 N N . GLN B 1 204 ? 82.806 51.564 -47.808 1.00 119.68 224 GLN B N 1
ATOM 3762 C CA . GLN B 1 204 ? 83.909 52.542 -47.932 1.00 118.89 224 GLN B CA 1
ATOM 3763 C C . GLN B 1 204 ? 85.033 52.149 -48.922 1.00 116.15 224 GLN B C 1
ATOM 3764 O O . GLN B 1 204 ? 85.744 53.010 -49.428 1.00 118.36 224 GLN B O 1
ATOM 3770 N N . ALA B 1 205 ? 85.176 50.852 -49.173 1.00 103.00 225 ALA B N 1
ATOM 3771 C CA . ALA B 1 205 ? 86.160 50.291 -50.097 1.00 105.93 225 ALA B CA 1
ATOM 3772 C C . ALA B 1 205 ? 86.516 51.146 -51.309 1.00 106.06 225 ALA B C 1
ATOM 3773 O O . ALA B 1 205 ? 87.682 51.225 -51.687 1.00 107.50 225 ALA B O 1
ATOM 3775 N N . LEU B 1 206 ? 85.517 51.751 -51.937 1.00 134.97 226 LEU B N 1
ATOM 3776 C CA . LEU B 1 206 ? 85.747 52.545 -53.143 1.00 134.29 226 LEU B CA 1
ATOM 3777 C C . LEU B 1 206 ? 86.406 53.886 -52.795 1.00 135.00 226 LEU B C 1
ATOM 3778 O O . LEU B 1 206 ? 87.327 54.330 -53.481 1.00 137.65 226 LEU B O 1
ATOM 3783 N N . ASN B 1 207 ? 85.926 54.505 -51.713 1.00 132.85 227 ASN B N 1
ATOM 3784 C CA . ASN B 1 207 ? 86.551 55.685 -51.092 1.00 131.19 227 ASN B CA 1
ATOM 3785 C C . ASN B 1 207 ? 87.868 55.298 -50.379 1.00 130.31 227 ASN B C 1
ATOM 3786 O O . ASN B 1 207 ? 88.524 56.141 -49.739 1.00 130.63 227 ASN B O 1
ATOM 3791 N N . GLY B 1 208 ? 88.210 53.995 -50.502 1.00 26.23 228 GLY B N 1
ATOM 3792 C CA . GLY B 1 208 ? 89.522 53.252 -49.951 1.00 26.23 228 GLY B CA 1
ATOM 3793 C C . GLY B 1 208 ? 89.590 52.564 -48.509 1.00 26.23 228 GLY B C 1
ATOM 3794 O O . GLY B 1 208 ? 90.684 52.419 -47.924 1.00 131.76 228 GLY B O 1
ATOM 3795 N N . GLY B 1 209 ? 88.441 52.167 -47.972 1.00 111.03 229 GLY B N 1
ATOM 3796 C CA . GLY B 1 209 ? 88.338 52.053 -46.554 1.00 110.13 229 GLY B CA 1
ATOM 3797 C C . GLY B 1 209 ? 88.547 53.417 -45.903 1.00 109.99 229 GLY B C 1
ATOM 3798 O O . GLY B 1 209 ? 88.322 53.531 -44.721 1.00 109.35 229 GLY B O 1
ATOM 3799 N N . GLN B 1 210 ? 88.965 54.456 -46.627 1.00 123.02 230 GLN B N 1
ATOM 3800 C CA . GLN B 1 210 ? 89.096 55.756 -45.989 1.00 123.34 230 GLN B CA 1
ATOM 3801 C C . GLN B 1 210 ? 87.889 55.937 -45.021 1.00 122.89 230 GLN B C 1
ATOM 3802 O O . GLN B 1 210 ? 86.738 55.909 -45.459 1.00 125.18 230 GLN B O 1
ATOM 3808 N N . MET B 1 211 ? 88.150 56.082 -43.715 1.00 120.67 231 MET B N 1
ATOM 3809 C CA . MET B 1 211 ? 87.083 56.102 -42.692 1.00 121.58 231 MET B CA 1
ATOM 3810 C C . MET B 1 211 ? 87.047 57.354 -41.798 1.00 121.23 231 MET B C 1
ATOM 3811 O O . MET B 1 211 ? 86.050 57.586 -41.108 1.00 123.38 231 MET B O 1
ATOM 3816 N N . GLY B 1 212 ? 88.119 58.145 -41.791 1.00 156.19 232 GLY B N 1
ATOM 3817 C CA . GLY B 1 212 ? 88.101 59.465 -41.156 1.00 159.29 232 GLY B CA 1
ATOM 3818 C C . GLY B 1 212 ? 88.565 59.477 -39.716 1.00 156.62 232 GLY B C 1
ATOM 3819 O O . GLY B 1 212 ? 89.058 58.478 -39.215 1.00 156.35 232 GLY B O 1
ATOM 3820 N N . TRP B 1 213 ? 88.404 60.621 -39.057 1.00 195.59 233 TRP B N 1
ATOM 3821 C CA . TRP B 1 213 ? 88.827 60.790 -37.669 1.00 194.17 233 TRP B CA 1
ATOM 3822 C C . TRP B 1 213 ? 87.775 60.254 -36.696 1.00 196.97 233 TRP B C 1
ATOM 3823 O O . TRP B 1 213 ? 86.657 60.763 -36.641 1.00 198.27 233 TRP B O 1
ATOM 3834 N N . GLY B 1 214 ? 88.143 59.224 -35.939 1.00 197.10 234 GLY B N 1
ATOM 3835 C CA . GLY B 1 214 ? 87.325 58.726 -34.837 1.00 199.06 234 GLY B CA 1
ATOM 3836 C C . GLY B 1 214 ? 88.054 58.893 -33.511 1.00 198.04 234 GLY B C 1
ATOM 3837 O O . GLY B 1 214 ? 89.280 58.787 -33.454 1.00 198.46 234 GLY B O 1
ATOM 3838 N N . ARG B 1 215 ? 87.302 59.172 -32.448 1.00 192.91 235 ARG B N 1
ATOM 3839 C CA . ARG B 1 215 ? 87.837 59.125 -31.089 1.00 194.62 235 ARG B CA 1
ATOM 3840 C C . ARG B 1 215 ? 87.829 57.661 -30.672 1.00 194.05 235 ARG B C 1
ATOM 3841 O O . ARG B 1 215 ? 86.798 57.005 -30.773 1.00 193.10 235 ARG B O 1
ATOM 3849 N N . ILE B 1 216 ? 88.964 57.150 -30.203 1.00 139.32 236 ILE B N 1
ATOM 3850 C CA . ILE B 1 216 ? 89.114 55.720 -29.853 1.00 141.05 236 ILE B CA 1
ATOM 3851 C C . ILE B 1 216 ? 87.882 55.112 -29.144 1.00 137.88 236 ILE B C 1
ATOM 3852 O O . ILE B 1 216 ? 87.526 53.953 -29.387 1.00 137.78 236 ILE B O 1
ATOM 3857 N N . GLN B 1 217 ? 87.245 55.903 -28.282 1.00 154.51 237 GLN B N 1
ATOM 3858 C CA . GLN B 1 217 ? 86.058 55.472 -27.528 1.00 157.41 237 GLN B CA 1
ATOM 3859 C C . GLN B 1 217 ? 84.790 55.308 -28.379 1.00 153.68 237 GLN B C 1
ATOM 3860 O O . GLN B 1 217 ? 83.962 54.431 -28.104 1.00 155.61 237 GLN B O 1
ATOM 3866 N N . GLU B 1 218 ? 84.643 56.159 -29.395 1.00 131.52 238 GLU B N 1
ATOM 3867 C CA . GLU B 1 218 ? 83.524 56.085 -30.352 1.00 130.92 238 GLU B CA 1
ATOM 3868 C C . GLU B 1 218 ? 83.635 54.860 -31.280 1.00 130.81 238 GLU B C 1
ATOM 3869 O O . GLU B 1 218 ? 82.649 54.455 -31.896 1.00 133.68 238 GLU B O 1
ATOM 3875 N N . LEU B 1 219 ? 84.823 54.268 -31.381 1.00 112.43 239 LEU B N 1
ATOM 3876 C CA . LEU B 1 219 ? 84.991 53.040 -32.162 1.00 113.62 239 LEU B CA 1
ATOM 3877 C C . LEU B 1 219 ? 84.294 51.864 -31.470 1.00 112.03 239 LEU B C 1
ATOM 3878 O O . LEU B 1 219 ? 84.063 51.906 -30.254 1.00 114.30 239 LEU B O 1
ATOM 3883 N N . PRO B 1 220 ? 83.944 50.818 -32.243 1.00 129.70 240 PRO B N 1
ATOM 3884 C CA . PRO B 1 220 ? 83.464 49.576 -31.641 1.00 130.89 240 PRO B CA 1
ATOM 3885 C C . PRO B 1 220 ? 84.459 48.994 -30.618 1.00 130.58 240 PRO B C 1
ATOM 3886 O O . PRO B 1 220 ? 85.665 48.901 -30.897 1.00 130.49 240 PRO B O 1
ATOM 3890 N N . GLY B 1 221 ? 83.948 48.603 -29.452 1.00 160.41 241 GLY B N 1
ATOM 3891 C CA . GLY B 1 221 ? 84.780 48.092 -28.364 1.00 160.75 241 GLY B CA 1
ATOM 3892 C C . GLY B 1 221 ? 85.676 46.913 -28.709 1.00 160.27 241 GLY B C 1
ATOM 3893 O O . GLY B 1 221 ? 86.634 46.627 -27.992 1.00 161.08 241 GLY B O 1
ATOM 3894 N N . ILE B 1 222 ? 85.377 46.222 -29.801 1.00 138.42 242 ILE B N 1
ATOM 3895 C CA . ILE B 1 222 ? 86.181 45.074 -30.198 1.00 139.08 242 ILE B CA 1
ATOM 3896 C C . ILE B 1 222 ? 87.363 45.464 -31.089 1.00 139.34 242 ILE B C 1
ATOM 3897 O O . ILE B 1 222 ? 88.128 44.608 -31.542 1.00 141.14 242 ILE B O 1
ATOM 3902 N N . PHE B 1 223 ? 87.508 46.756 -31.341 1.00 164.48 243 PHE B N 1
ATOM 3903 C CA . PHE B 1 223 ? 88.712 47.265 -31.960 1.00 163.05 243 PHE B CA 1
ATOM 3904 C C . PHE B 1 223 ? 89.587 47.858 -30.864 1.00 163.78 243 PHE B C 1
ATOM 3905 O O . PHE B 1 223 ? 90.756 47.486 -30.730 1.00 164.14 243 PHE B O 1
ATOM 3913 N N . ALA B 1 224 ? 89.002 48.747 -30.061 1.00 136.51 244 ALA B N 1
ATOM 3914 C CA . ALA B 1 224 ? 89.705 49.400 -28.947 1.00 138.05 244 ALA B CA 1
ATOM 3915 C C . ALA B 1 224 ? 90.742 48.496 -28.247 1.00 139.14 244 ALA B C 1
ATOM 3916 O O . ALA B 1 224 ? 91.894 48.890 -28.061 1.00 139.33 244 ALA B O 1
ATOM 3918 N N . GLN B 1 225 ? 90.336 47.283 -27.884 1.00 227.34 245 GLN B N 1
ATOM 3919 C CA . GLN B 1 225 ? 91.243 46.306 -27.270 1.00 229.95 245 GLN B CA 1
ATOM 3920 C C . GLN B 1 225 ? 92.653 46.320 -27.861 1.00 230.60 245 GLN B C 1
ATOM 3921 O O . GLN B 1 225 ? 93.640 46.338 -27.126 1.00 232.92 245 GLN B O 1
ATOM 3927 N N . ALA B 1 226 ? 92.733 46.324 -29.188 1.00 160.45 246 ALA B N 1
ATOM 3928 C CA . ALA B 1 226 ? 94.001 46.144 -29.895 1.00 162.63 246 ALA B CA 1
ATOM 3929 C C . ALA B 1 226 ? 94.560 47.432 -30.507 1.00 160.47 246 ALA B C 1
ATOM 3930 O O . ALA B 1 226 ? 95.490 47.392 -31.318 1.00 161.43 246 ALA B O 1
ATOM 3932 N N . LEU B 1 227 ? 94.005 48.570 -30.115 1.00 166.49 247 LEU B N 1
ATOM 3933 C CA . LEU B 1 227 ? 94.408 49.838 -30.698 1.00 166.87 247 LEU B CA 1
ATOM 3934 C C . LEU B 1 227 ? 95.246 50.671 -29.741 1.00 166.69 247 LEU B C 1
ATOM 3935 O O . LEU B 1 227 ? 96.270 51.222 -30.144 1.00 168.62 247 LEU B O 1
ATOM 3940 N N . SER B 1 228 ? 94.824 50.768 -28.483 1.00 151.25 248 SER B N 1
ATOM 3941 C CA . SER B 1 228 ? 95.567 51.550 -27.486 1.00 152.97 248 SER B CA 1
ATOM 3942 C C . SER B 1 228 ? 97.059 51.191 -27.452 1.00 153.00 248 SER B C 1
ATOM 3943 O O . SER B 1 228 ? 97.903 52.053 -27.206 1.00 154.43 248 SER B O 1
ATOM 3946 N N . THR B 1 229 ? 97.370 49.925 -27.734 1.00 189.01 249 THR B N 1
ATOM 3947 C CA . THR B 1 229 ? 98.751 49.440 -27.839 1.00 190.38 249 THR B CA 1
ATOM 3948 C C . THR B 1 229 ? 99.324 49.521 -29.274 1.00 189.99 249 THR B C 1
ATOM 3949 O O . THR B 1 229 ? 100.101 48.655 -29.693 1.00 189.85 249 THR B O 1
ATOM 3953 N N . ALA B 1 230 ? 98.946 50.567 -30.014 1.00 154.09 250 ALA B N 1
ATOM 3954 C CA . ALA B 1 230 ? 99.385 50.764 -31.409 1.00 154.22 250 ALA B CA 1
ATOM 3955 C C . ALA B 1 230 ? 99.181 52.219 -31.864 1.00 153.03 250 ALA B C 1
ATOM 3956 O O . ALA B 1 230 ? 98.347 52.955 -31.309 1.00 152.84 250 ALA B O 1
ATOM 3958 N N . LYS B 1 231 ? 99.962 52.623 -32.867 1.00 157.65 251 LYS B N 1
ATOM 3959 C CA . LYS B 1 231 ? 100.055 54.034 -33.286 1.00 157.03 251 LYS B CA 1
ATOM 3960 C C . LYS B 1 231 ? 100.433 54.159 -34.781 1.00 155.41 251 LYS B C 1
ATOM 3961 O O . LYS B 1 231 ? 100.824 53.168 -35.409 1.00 154.69 251 LYS B O 1
ATOM 3967 N N . LYS B 1 232 ? 100.338 55.383 -35.320 1.00 171.69 252 LYS B N 1
ATOM 3968 C CA . LYS B 1 232 ? 100.372 55.663 -36.779 1.00 171.77 252 LYS B CA 1
ATOM 3969 C C . LYS B 1 232 ? 101.215 54.692 -37.614 1.00 172.06 252 LYS B C 1
ATOM 3970 O O . LYS B 1 232 ? 102.279 54.265 -37.194 1.00 172.50 252 LYS B O 1
ATOM 3976 N N . GLY B 1 233 ? 100.731 54.360 -38.806 1.00 158.06 253 GLY B N 1
ATOM 3977 C CA . GLY B 1 233 ? 101.446 53.461 -39.715 1.00 158.46 253 GLY B CA 1
ATOM 3978 C C . GLY B 1 233 ? 101.290 51.974 -39.413 1.00 158.31 253 GLY B C 1
ATOM 3979 O O . GLY B 1 233 ? 101.782 51.136 -40.185 1.00 161.44 253 GLY B O 1
ATOM 3980 N N . ASP B 1 234 ? 100.602 51.650 -38.307 1.00 131.94 254 ASP B N 1
ATOM 3981 C CA . ASP B 1 234 ? 100.406 50.255 -37.839 1.00 132.33 254 ASP B CA 1
ATOM 3982 C C . ASP B 1 234 ? 99.258 49.534 -38.552 1.00 130.28 254 ASP B C 1
ATOM 3983 O O . ASP B 1 234 ? 98.291 50.148 -38.982 1.00 130.57 254 ASP B O 1
ATOM 3988 N N . ILE B 1 235 ? 99.353 48.219 -38.635 1.00 183.74 255 ILE B N 1
ATOM 3989 C CA . ILE B 1 235 ? 98.236 47.427 -39.098 1.00 184.92 255 ILE B CA 1
ATOM 3990 C C . ILE B 1 235 ? 97.692 46.648 -37.915 1.00 184.85 255 ILE B C 1
ATOM 3991 O O . ILE B 1 235 ? 98.454 46.203 -37.060 1.00 187.15 255 ILE B O 1
ATOM 3996 N N . VAL B 1 236 ? 96.370 46.506 -37.873 1.00 145.23 256 VAL B N 1
ATOM 3997 C CA . VAL B 1 236 ? 95.664 45.876 -36.759 1.00 147.13 256 VAL B CA 1
ATOM 3998 C C . VAL B 1 236 ? 94.892 44.667 -37.289 1.00 147.27 256 VAL B C 1
ATOM 3999 O O . VAL B 1 236 ? 94.618 44.576 -38.482 1.00 146.46 256 VAL B O 1
ATOM 4003 N N . GLY B 1 237 ? 94.554 43.734 -36.409 1.00 160.04 257 GLY B N 1
ATOM 4004 C CA . GLY B 1 237 ? 93.809 42.553 -36.817 1.00 161.32 257 GLY B CA 1
ATOM 4005 C C . GLY B 1 237 ? 94.682 41.640 -37.654 1.00 160.51 257 GLY B C 1
ATOM 4006 O O . GLY B 1 237 ? 95.898 41.799 -37.657 1.00 161.81 257 GLY B O 1
ATOM 4007 N N . PRO B 1 238 ? 94.075 40.696 -38.397 1.00 133.18 258 PRO B N 1
ATOM 4008 C CA . PRO B 1 238 ? 92.641 40.495 -38.598 1.00 134.75 258 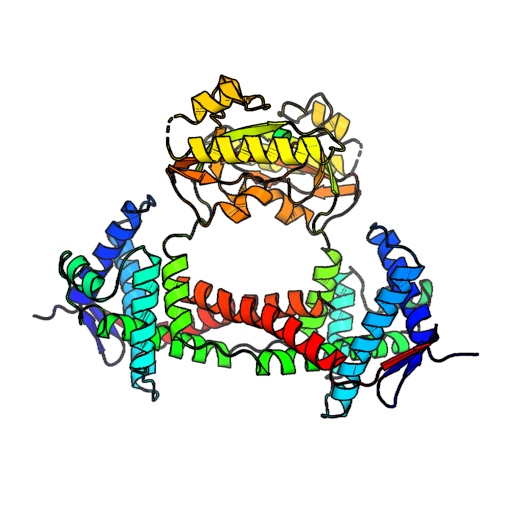PRO B CA 1
ATOM 4009 C C . PRO B 1 238 ? 91.839 40.198 -37.334 1.00 133.21 258 PRO B C 1
ATOM 4010 O O . PRO B 1 238 ? 92.214 39.341 -36.556 1.00 136.85 258 PRO B O 1
ATOM 4014 N N . ILE B 1 239 ? 90.735 40.912 -37.160 1.00 154.55 259 ILE B N 1
ATOM 4015 C CA . ILE B 1 239 ? 89.852 40.738 -36.027 1.00 155.40 259 ILE B CA 1
ATOM 4016 C C . ILE B 1 239 ? 88.572 40.078 -36.515 1.00 155.84 259 ILE B C 1
ATOM 4017 O O . ILE B 1 239 ? 88.072 40.427 -37.586 1.00 154.90 259 ILE B O 1
ATOM 4022 N N . ARG B 1 240 ? 88.044 39.144 -35.718 1.00 145.35 260 ARG B N 1
ATOM 4023 C CA . ARG B 1 240 ? 86.782 38.439 -36.013 1.00 146.50 260 ARG B CA 1
ATOM 4024 C C . ARG B 1 240 ? 85.568 39.202 -35.480 1.00 145.59 260 ARG B C 1
ATOM 4025 O O . ARG B 1 240 ? 85.593 39.688 -34.344 1.00 146.35 260 ARG B O 1
ATOM 4033 N N . SER B 1 241 ? 84.518 39.310 -36.300 1.00 146.87 261 SER B N 1
ATOM 4034 C CA . SER B 1 241 ? 83.209 39.800 -35.834 1.00 146.87 261 SER B CA 1
ATOM 4035 C C . SER B 1 241 ? 82.073 39.206 -36.664 1.00 148.39 261 SER B C 1
ATOM 4036 O O . SER B 1 241 ? 82.310 38.394 -37.570 1.00 147.60 261 SER B O 1
ATOM 4039 N N . GLY B 1 242 ? 80.847 39.618 -36.337 1.00 168.74 262 GLY B N 1
ATOM 4040 C CA . GLY B 1 242 ? 79.652 39.128 -37.010 1.00 170.69 262 GLY B CA 1
ATOM 4041 C C . GLY B 1 242 ? 79.761 39.192 -38.519 1.00 169.04 262 GLY B C 1
ATOM 4042 O O . GLY B 1 242 ? 79.622 38.173 -39.198 1.00 171.70 262 GLY B O 1
ATOM 4043 N N . VAL B 1 243 ? 80.040 40.383 -39.045 1.00 131.83 263 VAL B N 1
ATOM 4044 C CA . VAL B 1 243 ? 80.183 40.562 -40.494 1.00 133.19 263 VAL B CA 1
ATOM 4045 C C . VAL B 1 243 ? 81.376 39.745 -41.038 1.00 131.03 263 VAL B C 1
ATOM 4046 O O . VAL B 1 243 ? 81.359 39.281 -42.184 1.00 134.38 263 VAL B O 1
ATOM 4050 N N . GLY B 1 244 ? 82.402 39.573 -40.206 1.00 153.75 264 GLY B N 1
ATOM 4051 C CA . GLY B 1 244 ? 83.567 38.768 -40.559 1.00 152.21 264 GLY B CA 1
ATOM 4052 C C . GLY B 1 244 ? 84.856 39.414 -40.095 1.00 151.65 264 GLY B C 1
ATOM 4053 O O . GLY B 1 244 ? 84.886 40.062 -39.047 1.00 152.70 264 GLY B O 1
ATOM 4054 N N . PHE B 1 245 ? 85.913 39.256 -40.892 1.00 129.01 265 PHE B N 1
ATOM 4055 C CA . PHE B 1 245 ? 87.249 39.669 -40.486 1.00 129.79 265 PHE B CA 1
ATOM 4056 C C . PHE B 1 245 ? 87.599 41.077 -40.888 1.00 128.84 265 PHE B C 1
ATOM 4057 O O . PHE B 1 245 ? 87.612 41.418 -42.066 1.00 130.78 265 PHE B O 1
ATOM 4065 N N . HIS B 1 246 ? 87.926 41.874 -39.885 1.00 142.15 266 HIS B N 1
ATOM 4066 C CA . HIS B 1 246 ? 88.340 43.240 -40.086 1.00 142.24 266 HIS B CA 1
ATOM 4067 C C . HIS B 1 246 ? 89.846 43.311 -40.143 1.00 141.37 266 HIS B C 1
ATOM 4068 O O . HIS B 1 246 ? 90.508 42.333 -39.860 1.00 142.08 266 HIS B O 1
ATOM 4075 N N . ILE B 1 247 ? 90.369 44.468 -40.532 1.00 108.02 267 ILE B N 1
ATOM 4076 C CA . ILE B 1 247 ? 91.805 44.732 -40.701 1.00 108.05 267 ILE B CA 1
ATOM 4077 C C . ILE B 1 247 ? 91.858 46.224 -40.741 1.00 108.42 267 ILE B C 1
ATOM 4078 O O . ILE B 1 247 ? 90.913 46.825 -41.219 1.00 107.92 267 ILE B O 1
ATOM 4083 N N . LEU B 1 248 ? 92.897 46.870 -40.250 1.00 124.89 268 LEU B N 1
ATOM 4084 C CA . LEU B 1 248 ? 92.883 48.313 -40.407 1.00 125.62 268 LEU B CA 1
ATOM 4085 C C . LEU B 1 248 ? 94.202 49.017 -40.261 1.00 125.99 268 LEU B C 1
ATOM 4086 O O . LEU B 1 248 ? 95.031 48.628 -39.453 1.00 127.42 268 LEU B O 1
ATOM 4091 N N . LYS B 1 249 ? 94.360 50.065 -41.072 1.00 145.07 269 LYS B N 1
ATOM 4092 C CA . LYS B 1 249 ? 95.508 50.946 -41.050 1.00 145.08 269 LYS B CA 1
ATOM 4093 C C . LYS B 1 249 ? 95.204 52.076 -40.082 1.00 145.72 269 LYS B C 1
ATOM 4094 O O . LYS B 1 249 ? 94.050 52.357 -39.743 1.00 145.56 269 LYS B O 1
ATOM 4100 N N . VAL B 1 250 ? 96.263 52.698 -39.611 1.00 150.52 270 VAL B N 1
ATOM 4101 C CA . VAL B 1 250 ? 96.146 53.844 -38.753 1.00 150.14 270 VAL B CA 1
ATOM 4102 C C . VAL B 1 250 ? 96.658 55.012 -39.579 1.00 150.87 270 VAL B C 1
ATOM 4103 O O . VAL B 1 250 ? 97.371 54.808 -40.568 1.00 151.69 270 VAL B O 1
ATOM 4107 N N . ASN B 1 251 ? 96.293 56.232 -39.197 1.00 167.17 271 ASN B N 1
ATOM 4108 C CA . ASN B 1 251 ? 96.723 57.410 -39.944 1.00 166.83 271 ASN B CA 1
ATOM 4109 C C . ASN B 1 251 ? 97.167 58.607 -39.087 1.00 166.11 271 ASN B C 1
ATOM 4110 O O . ASN B 1 251 ? 98.052 59.337 -39.509 1.00 167.85 271 ASN B O 1
ATOM 4115 N N . ASP B 1 252 ? 96.585 58.826 -37.908 1.00 235.65 272 ASP B N 1
ATOM 4116 C CA . ASP B 1 252 ? 96.989 59.983 -37.090 1.00 234.89 272 ASP B CA 1
ATOM 4117 C C . ASP B 1 252 ? 96.619 59.899 -35.608 1.00 236.19 272 ASP B C 1
ATOM 4118 O O . ASP B 1 252 ? 95.851 59.027 -35.202 1.00 235.37 272 ASP B O 1
ATOM 4123 N N . LEU B 1 253 ? 97.185 60.817 -34.815 1.00 122.06 273 LEU B N 1
ATOM 4124 C CA . LEU B 1 253 ? 96.962 60.887 -33.361 1.00 124.28 273 LEU B CA 1
ATOM 4125 C C . LEU B 1 253 ? 97.158 62.324 -32.815 1.00 122.94 273 LEU B C 1
ATOM 4126 O O . LEU B 1 253 ? 96.210 62.998 -32.389 1.00 124.10 273 LEU B O 1
ATOM 4131 N N . ALA B 1 262 ? 105.222 59.321 -10.666 1.00 191.27 391 ALA B N 1
ATOM 4132 C CA . ALA B 1 262 ? 104.425 59.508 -11.876 1.00 191.27 391 ALA B CA 1
ATOM 4133 C C . ALA B 1 262 ? 103.088 58.801 -11.765 1.00 191.27 391 ALA B C 1
ATOM 4134 O O . ALA B 1 262 ? 102.909 57.933 -10.917 1.00 191.27 391 ALA B O 1
ATOM 4136 N N . ALA B 1 263 ? 102.159 59.179 -12.637 1.00 163.37 392 ALA B N 1
ATOM 4137 C CA . ALA B 1 263 ? 100.820 58.586 -12.661 1.00 163.37 392 ALA B CA 1
ATOM 4138 C C . ALA B 1 263 ? 100.676 57.468 -13.715 1.00 163.37 392 ALA B C 1
ATOM 4139 O O . ALA B 1 263 ? 99.590 56.924 -13.906 1.00 163.37 392 ALA B O 1
ATOM 4141 N N . GLN B 1 264 ? 101.772 57.146 -14.399 1.00 160.18 393 GLN B N 1
ATOM 4142 C CA . GLN B 1 264 ? 101.863 55.948 -15.237 1.00 160.18 393 GLN B CA 1
ATOM 4143 C C . GLN B 1 264 ? 102.495 54.792 -14.450 1.00 160.18 393 GLN B C 1
ATOM 4144 O O . GLN B 1 264 ? 102.459 53.652 -14.893 1.00 160.18 393 GLN B O 1
ATOM 4150 N N . LYS B 1 265 ? 103.110 55.114 -13.309 1.00 134.09 394 LYS B N 1
ATOM 4151 C CA . LYS B 1 265 ? 103.578 54.133 -12.309 1.00 134.09 394 LYS B CA 1
ATOM 4152 C C . LYS B 1 265 ? 102.434 53.776 -11.349 1.00 134.09 394 LYS B C 1
ATOM 4153 O O . LYS B 1 265 ? 102.534 52.845 -10.556 1.00 134.09 394 LYS B O 1
ATOM 4159 N N . ASP B 1 266 ? 101.383 54.590 -11.397 1.00 106.18 395 ASP B N 1
ATOM 4160 C CA . ASP B 1 266 ? 100.092 54.326 -10.780 1.00 106.18 395 ASP B CA 1
ATOM 4161 C C . ASP B 1 266 ? 99.418 53.224 -11.637 1.00 106.18 395 ASP B C 1
ATOM 4162 O O . ASP B 1 266 ? 99.214 52.083 -11.180 1.00 106.18 395 ASP B O 1
ATOM 4167 N N . ARG B 1 267 ? 99.105 53.576 -12.890 1.00 132.54 396 ARG B N 1
ATOM 4168 C CA . ARG B 1 267 ? 98.597 52.639 -13.893 1.00 132.54 396 ARG B CA 1
ATOM 4169 C C . ARG B 1 267 ? 99.447 51.380 -13.842 1.00 132.54 396 ARG B C 1
ATOM 4170 O O . ARG B 1 267 ? 98.922 50.280 -13.782 1.00 132.54 396 ARG B O 1
ATOM 4178 N N . ALA B 1 268 ? 100.763 51.560 -13.803 1.00 93.78 397 ALA B N 1
ATOM 4179 C CA . ALA B 1 268 ? 101.704 50.442 -13.816 1.00 93.78 397 ALA B CA 1
ATOM 4180 C C . ALA B 1 268 ? 101.450 49.489 -12.669 1.00 93.78 397 ALA B C 1
ATOM 4181 O O . ALA B 1 268 ? 101.279 48.289 -12.869 1.00 93.78 397 ALA B O 1
ATOM 4183 N N . TYR B 1 269 ? 101.430 50.029 -11.459 1.00 94.13 398 TYR B N 1
ATOM 4184 C CA . TYR B 1 269 ? 101.212 49.213 -10.266 1.00 94.13 398 TYR B CA 1
ATOM 4185 C C . TYR B 1 269 ? 99.837 48.573 -10.336 1.00 94.13 398 TYR B C 1
ATOM 4186 O O . TYR B 1 269 ? 99.727 47.348 -10.348 1.00 94.13 398 TYR B O 1
ATOM 4195 N N . ARG B 1 270 ? 98.796 49.392 -10.422 1.00 102.37 399 ARG B N 1
ATOM 4196 C CA . ARG B 1 270 ? 97.455 48.852 -10.549 1.00 102.37 399 ARG B CA 1
ATOM 4197 C C . ARG B 1 270 ? 97.441 47.674 -11.556 1.00 102.37 399 ARG B C 1
ATOM 4198 O O . ARG B 1 270 ? 97.017 46.561 -11.213 1.00 102.37 399 ARG B O 1
ATOM 4206 N N . MET B 1 271 ? 97.979 47.900 -12.754 1.00 119.79 400 MET B N 1
ATOM 4207 C CA . MET B 1 271 ? 98.146 46.838 -13.762 1.00 119.79 400 MET B CA 1
ATOM 4208 C C . MET B 1 271 ? 98.520 45.504 -13.114 1.00 119.79 400 MET B C 1
ATOM 4209 O O . MET B 1 271 ? 97.764 44.547 -13.214 1.00 119.79 400 MET B O 1
ATOM 4214 N N . LEU B 1 272 ? 99.676 45.462 -12.446 1.00 86.44 401 LEU B N 1
ATOM 4215 C CA . LEU B 1 272 ? 100.158 44.252 -11.724 1.00 86.44 401 LEU B CA 1
ATOM 4216 C C . LEU B 1 272 ? 99.269 43.845 -10.511 1.00 86.44 401 LEU B C 1
ATOM 4217 O O . LEU B 1 272 ? 98.692 42.741 -10.466 1.00 86.44 401 LEU B O 1
ATOM 4222 N N . MET B 1 273 ? 99.195 44.723 -9.513 1.00 137.36 402 MET B N 1
ATOM 4223 C CA . MET B 1 273 ? 98.361 44.474 -8.352 1.00 137.36 402 MET B CA 1
ATOM 4224 C C . MET B 1 273 ? 97.150 43.705 -8.835 1.00 137.36 402 MET B C 1
ATOM 4225 O O . MET B 1 273 ? 96.759 42.738 -8.192 1.00 137.36 402 MET B O 1
ATOM 4230 N N . ASN B 1 274 ? 96.599 44.119 -9.988 1.00 105.12 403 ASN B N 1
ATOM 4231 C CA . ASN B 1 274 ? 95.411 43.482 -10.594 1.00 105.12 403 ASN B CA 1
ATOM 4232 C C . ASN B 1 274 ? 95.625 42.169 -11.381 1.00 105.12 403 ASN B C 1
ATOM 4233 O O . ASN B 1 274 ? 95.067 41.144 -11.010 1.00 105.12 403 ASN B O 1
ATOM 4238 N N . ARG B 1 275 ? 96.372 42.187 -12.480 1.00 108.27 404 ARG B N 1
ATOM 4239 C CA . ARG B 1 275 ? 96.629 40.940 -13.225 1.00 108.27 404 ARG B CA 1
ATOM 4240 C C . ARG B 1 275 ? 97.128 39.835 -12.292 1.00 108.27 404 ARG B C 1
ATOM 4241 O O . ARG B 1 275 ? 96.707 38.692 -12.392 1.00 108.27 404 ARG B O 1
ATOM 4249 N N . LYS B 1 276 ? 98.022 40.182 -11.375 1.00 103.20 405 LYS B N 1
ATOM 4250 C CA . LYS B 1 276 ? 98.595 39.195 -10.461 1.00 103.20 405 LYS B CA 1
ATOM 4251 C C . LYS B 1 276 ? 97.554 38.594 -9.527 1.00 103.20 405 LYS B C 1
ATOM 4252 O O . LYS B 1 276 ? 97.606 37.414 -9.230 1.00 103.20 405 LYS B O 1
ATOM 4258 N N . PHE B 1 277 ? 96.601 39.394 -9.071 1.00 97.90 406 PHE B N 1
ATOM 4259 C CA . PHE B 1 277 ? 95.521 38.858 -8.254 1.00 97.90 406 PHE B CA 1
ATOM 4260 C C . PHE B 1 277 ? 94.726 37.846 -9.072 1.00 97.90 406 PHE B C 1
ATOM 4261 O O . PHE B 1 277 ? 94.656 36.673 -8.712 1.00 97.90 406 PHE B O 1
ATOM 4269 N N . SER B 1 278 ? 94.152 38.301 -10.185 1.00 109.90 407 SER B N 1
ATOM 4270 C CA . SER B 1 278 ? 93.325 37.448 -11.046 1.00 109.90 407 SER B CA 1
ATOM 4271 C C . SER B 1 278 ? 94.040 36.141 -11.406 1.00 109.90 407 SER B C 1
ATOM 4272 O O . SER B 1 278 ? 93.460 35.062 -11.417 1.00 109.90 407 SER B O 1
ATOM 4275 N N . GLU B 1 279 ? 95.320 36.260 -11.686 1.00 98.05 408 GLU B N 1
ATOM 4276 C CA . GLU B 1 279 ? 96.140 35.131 -12.070 1.00 98.05 408 GLU B CA 1
ATOM 4277 C C . GLU B 1 279 ? 96.331 34.174 -10.896 1.00 98.05 408 GLU B C 1
ATOM 4278 O O . GLU B 1 279 ? 96.403 32.970 -11.087 1.00 98.05 408 GLU B O 1
ATOM 4284 N N . GLU B 1 280 ? 96.399 34.721 -9.687 1.00 94.60 409 GLU B N 1
ATOM 4285 C CA . GLU B 1 280 ? 96.820 33.972 -8.503 1.00 94.60 409 GLU B CA 1
ATOM 4286 C C . GLU B 1 280 ? 95.636 33.513 -7.663 1.00 94.60 409 GLU B C 1
ATOM 4287 O O . GLU B 1 280 ? 95.776 32.666 -6.775 1.00 94.60 409 GLU B O 1
ATOM 4293 N N . ALA B 1 281 ? 94.469 34.094 -7.924 1.00 100.72 410 ALA B N 1
ATOM 4294 C CA . ALA B 1 281 ? 93.233 33.520 -7.437 1.00 100.72 410 ALA B CA 1
ATOM 4295 C C . ALA B 1 281 ? 93.054 32.224 -8.221 1.00 100.72 410 ALA B C 1
ATOM 4296 O O . ALA B 1 281 ? 93.303 31.142 -7.683 1.00 100.72 410 ALA B O 1
ATOM 4298 N N . ALA B 1 282 ? 92.698 32.341 -9.503 1.00 112.88 411 ALA B N 1
ATOM 4299 C CA . ALA B 1 282 ? 92.536 31.184 -10.388 1.00 112.88 411 ALA B CA 1
ATOM 4300 C C . ALA B 1 282 ? 93.550 30.072 -10.099 1.00 112.88 411 ALA B C 1
ATOM 4301 O O . ALA B 1 282 ? 93.236 28.888 -10.226 1.00 112.88 411 ALA B O 1
ATOM 4303 N N . SER B 1 283 ? 94.759 30.457 -9.705 1.00 95.72 412 SER B N 1
ATOM 4304 C CA . SER B 1 283 ? 95.791 29.494 -9.334 1.00 95.72 412 SER B CA 1
ATOM 4305 C C . SER B 1 283 ? 95.484 28.779 -8.007 1.00 95.72 412 SER B C 1
ATOM 4306 O O . SER B 1 283 ? 95.644 27.569 -7.913 1.00 95.72 412 SER B O 1
ATOM 4309 N N . TRP B 1 284 ? 95.041 29.520 -6.994 1.00 124.12 413 TRP B N 1
ATOM 4310 C CA . TRP B 1 284 ? 94.768 28.965 -5.650 1.00 124.12 413 TRP B CA 1
ATOM 4311 C C . TRP B 1 284 ? 93.518 28.124 -5.625 1.00 124.12 413 TRP B C 1
ATOM 4312 O O . TRP B 1 284 ? 93.493 27.099 -4.959 1.00 124.12 413 TRP B O 1
ATOM 4323 N N . MET B 1 285 ? 92.484 28.574 -6.335 1.00 133.25 414 MET B N 1
ATOM 4324 C CA . MET B 1 285 ? 91.256 27.807 -6.473 1.00 133.25 414 MET B CA 1
ATOM 4325 C C . MET B 1 285 ? 91.620 26.396 -6.909 1.00 133.25 414 MET B C 1
ATOM 4326 O O . MET B 1 285 ? 91.492 25.456 -6.134 1.00 133.25 414 MET B O 1
ATOM 4331 N N . GLN B 1 286 ? 92.142 26.248 -8.118 1.00 123.39 415 GLN B N 1
ATOM 4332 C CA . GLN B 1 286 ? 92.564 24.933 -8.593 1.00 123.39 415 GLN B CA 1
ATOM 4333 C C . GLN B 1 286 ? 93.498 24.184 -7.626 1.00 123.39 415 GLN B C 1
ATOM 4334 O O . GLN B 1 286 ? 93.571 22.969 -7.673 1.00 123.39 415 GLN B O 1
ATOM 4340 N N . GLU B 1 287 ? 94.206 24.888 -6.754 1.00 122.96 416 GLU B N 1
ATOM 4341 C CA . GLU B 1 287 ? 95.072 24.221 -5.787 1.00 122.96 416 GLU B CA 1
ATOM 4342 C C . GLU B 1 287 ? 94.313 23.680 -4.587 1.00 122.96 416 GLU B C 1
ATOM 4343 O O . GLU B 1 287 ? 94.856 22.880 -3.828 1.00 122.96 416 GLU B O 1
ATOM 4349 N N . GLN B 1 288 ? 93.070 24.117 -4.406 1.00 132.59 417 GLN B N 1
ATOM 4350 C CA . GLN B 1 288 ? 92.273 23.720 -3.245 1.00 132.59 417 GLN B CA 1
ATOM 4351 C C . GLN B 1 288 ? 91.333 22.570 -3.609 1.00 132.59 417 GLN B C 1
ATOM 4352 O O . GLN B 1 288 ? 91.160 21.643 -2.825 1.00 132.59 417 GLN B O 1
ATOM 4358 N N . ARG B 1 289 ? 90.745 22.627 -4.802 1.00 123.17 418 ARG B N 1
ATOM 4359 C CA . ARG B 1 289 ? 90.053 21.471 -5.384 1.00 123.17 418 ARG B CA 1
ATOM 4360 C C . ARG B 1 289 ? 90.992 20.284 -5.531 1.00 123.17 418 ARG B C 1
ATOM 4361 O O . ARG B 1 289 ? 90.541 19.149 -5.626 1.00 123.17 418 ARG B O 1
ATOM 4369 N N . ALA B 1 290 ? 92.291 20.554 -5.549 1.00 135.86 419 ALA B N 1
ATOM 4370 C CA . ALA B 1 290 ? 93.306 19.511 -5.552 1.00 135.86 419 ALA B CA 1
ATOM 4371 C C . ALA B 1 290 ? 93.528 18.948 -4.158 1.00 135.86 419 ALA B C 1
ATOM 4372 O O . ALA B 1 290 ? 93.355 17.760 -3.943 1.00 135.86 419 ALA B O 1
ATOM 4374 N N . SER B 1 291 ? 93.924 19.795 -3.214 1.00 188.96 420 SER B N 1
ATOM 4375 C CA . SER B 1 291 ? 94.210 19.334 -1.857 1.00 188.96 420 SER B CA 1
ATOM 4376 C C . SER B 1 291 ? 92.896 19.069 -1.143 1.00 188.96 420 SER B C 1
ATOM 4377 O O . SER B 1 291 ? 92.471 19.848 -0.292 1.00 188.96 420 SER B O 1
ATOM 4380 N N . ALA B 1 292 ? 92.258 17.957 -1.496 1.00 153.72 421 ALA B N 1
ATOM 4381 C CA . ALA B 1 292 ? 90.875 17.720 -1.102 1.00 153.72 421 ALA B CA 1
ATOM 4382 C C . ALA B 1 292 ? 90.342 16.359 -1.529 1.00 153.72 421 ALA B C 1
ATOM 4383 O O . ALA B 1 292 ? 90.396 16.007 -2.717 1.00 153.72 421 ALA B O 1
ATOM 4385 N N . TYR B 1 293 ? 89.794 15.613 -0.566 1.00 129.01 422 TYR B N 1
ATOM 4386 C CA . TYR B 1 293 ? 88.899 14.504 -0.893 1.00 129.01 422 TYR B CA 1
ATOM 4387 C C . TYR B 1 293 ? 87.563 15.069 -1.381 1.00 129.01 422 TYR B C 1
ATOM 4388 O O . TYR B 1 293 ? 87.007 16.004 -0.795 1.00 129.01 422 TYR B O 1
ATOM 4397 N N . VAL B 1 294 ? 87.045 14.491 -2.454 1.00 144.62 423 VAL B N 1
ATOM 4398 C CA . VAL B 1 294 ? 85.736 14.882 -2.930 1.00 144.62 423 VAL B CA 1
ATOM 4399 C C . VAL B 1 294 ? 85.167 13.845 -3.889 1.00 144.62 423 VAL B C 1
ATOM 4400 O O . VAL B 1 294 ? 85.778 13.494 -4.901 1.00 144.62 423 VAL B O 1
ATOM 4404 N N . LYS B 1 295 ? 83.984 13.367 -3.516 1.00 110.13 424 LYS B N 1
ATOM 4405 C CA . LYS B 1 295 ? 83.225 12.374 -4.247 1.00 110.13 424 LYS B CA 1
ATOM 4406 C C . LYS B 1 295 ? 81.826 12.967 -4.422 1.00 110.13 424 LYS B C 1
ATOM 4407 O O . LYS B 1 295 ? 81.256 13.569 -3.500 1.00 110.13 424 LYS B O 1
ATOM 4413 N N . ILE B 1 296 ? 81.288 12.796 -5.614 1.00 124.44 425 ILE B N 1
ATOM 4414 C CA . ILE B 1 296 ? 79.985 13.325 -5.945 1.00 124.44 425 ILE B CA 1
ATOM 4415 C C . ILE B 1 296 ? 79.040 12.126 -5.981 1.00 124.44 425 ILE B C 1
ATOM 4416 O O . ILE B 1 296 ? 79.432 11.018 -6.363 1.00 124.44 425 ILE B O 1
ATOM 4421 N N . LEU B 1 297 ? 77.800 12.335 -5.566 1.00 157.21 426 LEU B N 1
ATOM 4422 C CA . LEU B 1 297 ? 76.854 11.239 -5.459 1.00 157.21 426 LEU B CA 1
ATOM 4423 C C . LEU B 1 297 ? 75.562 11.673 -6.163 1.00 157.21 426 LEU B C 1
ATOM 4424 O O . LEU B 1 297 ? 74.688 12.303 -5.566 1.00 157.21 426 LEU B O 1
ATOM 4429 N N . SER B 1 298 ? 75.472 11.369 -7.456 1.00 265.48 427 SER B N 1
ATOM 4430 C CA . SER B 1 298 ? 74.332 11.799 -8.268 1.00 265.48 427 SER B CA 1
ATOM 4431 C C . SER B 1 298 ? 73.093 10.960 -7.963 1.00 265.48 427 SER B C 1
ATOM 4432 O O . SER B 1 298 ? 73.194 9.830 -7.484 1.00 265.48 427 SER B O 1
ATOM 4435 N N . ASN C 2 1 ? 77.125 41.992 -36.423 1.00 208.35 1 ASN C N 1
ATOM 4436 C CA . ASN C 2 1 ? 75.710 42.109 -36.893 1.00 208.35 1 ASN C CA 1
ATOM 4437 C C . ASN C 2 1 ? 75.407 43.537 -37.345 1.00 208.35 1 ASN C C 1
ATOM 4438 O O . ASN C 2 1 ? 74.992 43.774 -38.485 1.00 208.35 1 ASN C O 1
ATOM 4443 N N . PHE C 2 2 ? 75.615 44.478 -36.429 1.00 238.44 2 PHE C N 1
ATOM 4444 C CA . PHE C 2 2 ? 75.558 45.898 -36.755 1.00 238.11 2 PHE C CA 1
ATOM 4445 C C . PHE C 2 2 ? 76.909 46.612 -36.597 1.00 235.42 2 PHE C C 1
ATOM 4446 O O . PHE C 2 2 ? 77.019 47.785 -36.954 1.00 237.34 2 PHE C O 1
ATOM 4454 N N . THR C 2 3 ? 77.929 45.909 -36.088 1.00 178.26 3 THR C N 1
ATOM 4455 C CA . THR C 2 3 ? 79.247 46.508 -35.786 1.00 178.26 3 THR C CA 1
ATOM 4456 C C . THR C 2 3 ? 79.544 47.659 -36.765 1.00 178.26 3 THR C C 1
ATOM 4457 O O . THR C 2 3 ? 79.897 48.775 -36.351 1.00 178.26 3 THR C O 1
ATOM 4461 N N . LEU C 2 4 ? 79.314 47.391 -38.053 1.00 147.02 4 LEU C N 1
ATOM 4462 C CA . LEU C 2 4 ? 79.603 48.341 -39.124 1.00 146.85 4 LEU C CA 1
ATOM 4463 C C . LEU C 2 4 ? 78.577 49.459 -39.240 1.00 147.63 4 LEU C C 1
ATOM 4464 O O . LEU C 2 4 ? 78.910 50.610 -38.963 1.00 147.96 4 LEU C O 1
ATOM 4469 N N . LYS C 2 5 ? 77.352 49.114 -39.656 1.00 186.51 5 LYS C N 1
ATOM 4470 C CA . LYS C 2 5 ? 76.201 50.046 -39.696 1.00 186.85 5 LYS C CA 1
ATOM 4471 C C . LYS C 2 5 ? 76.353 51.162 -38.666 1.00 186.23 5 LYS C C 1
ATOM 4472 O O . LYS C 2 5 ? 76.028 52.326 -38.923 1.00 188.74 5 LYS C O 1
ATOM 4478 N N . PHE C 2 6 ? 76.831 50.755 -37.490 1.00 140.97 6 PHE C N 1
ATOM 4479 C CA . PHE C 2 6 ? 77.038 51.613 -36.327 1.00 141.04 6 PHE C CA 1
ATOM 4480 C C . PHE C 2 6 ? 78.348 52.419 -36.351 1.00 140.77 6 PHE C C 1
ATOM 4481 O O . PHE C 2 6 ? 78.344 53.639 -36.072 1.00 142.04 6 PHE C O 1
ATOM 4489 N N . TRP C 2 7 ? 79.465 51.736 -36.640 1.00 168.42 7 TRP C N 1
ATOM 4490 C CA . TRP C 2 7 ? 80.755 52.424 -36.801 1.00 168.25 7 TRP C CA 1
ATOM 4491 C C . TRP C 2 7 ? 80.564 53.574 -37.774 1.00 167.96 7 TRP C C 1
ATOM 4492 O O . TRP C 2 7 ? 80.865 54.729 -37.449 1.00 169.04 7 TRP C O 1
ATOM 4503 N N . ASP C 2 8 ? 80.024 53.250 -38.947 1.00 170.74 8 ASP C N 1
ATOM 4504 C CA . ASP C 2 8 ? 79.569 54.255 -39.895 1.00 172.04 8 ASP C CA 1
ATOM 4505 C C . ASP C 2 8 ? 78.515 55.173 -39.243 1.00 172.31 8 ASP C C 1
ATOM 4506 O O . ASP C 2 8 ? 77.422 55.349 -39.775 1.00 176.21 8 ASP C O 1
ATOM 4511 N N . ILE C 2 9 ? 78.830 55.690 -38.053 1.00 190.86 9 ILE C N 1
ATOM 4512 C CA . ILE C 2 9 ? 78.272 56.946 -37.545 1.00 191.57 9 ILE C CA 1
ATOM 4513 C C . ILE C 2 9 ? 79.407 57.847 -36.984 1.00 193.48 9 ILE C C 1
ATOM 4514 O O . ILE C 2 9 ? 79.166 59.002 -36.624 1.00 194.59 9 ILE C O 1
ATOM 4519 N N . PHE C 2 10 ? 80.647 57.349 -36.961 1.00 234.38 10 PHE C N 1
ATOM 4520 C CA . PHE C 2 10 ? 81.726 58.010 -36.222 1.00 236.92 10 PHE C CA 1
ATOM 4521 C C . PHE C 2 10 ? 83.030 58.149 -37.009 1.00 238.67 10 PHE C C 1
ATOM 4522 O O . PHE C 2 10 ? 84.006 57.407 -36.822 1.00 242.94 10 PHE C O 1
#

Sequence (578 aa):
VDKVAAVVNNGVVLESDVDGLMQSVKLNAAQARQQLPDDATLRHQIMERLIMDQIILQMGQKMGVKISDEQLDQAIANIAKQNNMTLDQMRSRLAYDGLNYNTYRNQIRKEMIISEVRNNEVRRRITILPQEVESLAQQVGNQNDASTELNLSHILIPLPENPTSDQVNEAESQARAIVDQARNDFGKLAIAHSADQQALNGGQMGWGRIQELPGIFAQALSTAKKGDIVGPIRSGVGFHILKVNDLAAQKDRAYRMLMNRKFSEEAASWMQEQRASAYVKILSVDKVAAVVNNGVVLESDVDGLMQSVKLNAAQARQQLPDDATLRHQIMERLIMDQIILQMGQKMGVKISDEQLDQAIANIAKQNNMTLDQMRSRLAYDGLNYNTYRNQIRKEMIISEVRNNEVRRRITILPQEVESLAQQVGNQNDASTELNLSHILIPLPENPTSDQVNEAESQARAIVDQARNDFGKLAIAHSADQQALNGGQMGWGRIQELPGIFAQALSTAKKGDIVGPIRSGVGFHILKVNDLAAQKDRAYRMLMNRKFSEEAASWMQEQRASAYVKILSNFTLKFWDIF

InterPro domains:
  IPR000297 Peptidyl-prolyl cis-trans isomerase, PpiC-type [PF00639] (178-272)
  IPR000297 Peptidyl-prolyl cis-trans isomerase, PpiC-type [PF00639] (289-380)
  IPR000297 Peptidyl-prolyl cis-trans isomerase, PpiC-type [PS50198] (171-272)
  IPR000297 Peptidyl-prolyl cis-trans isomerase, PpiC-type [PS50198] (282-382)
  IPR015391 SurA N-terminal [PF09312] (25-142)
  IPR023034 Peptidyl-prolyl isomerase SurA [MF_01183] (9-428)
  IPR023058 Peptidyl-prolyl cis-trans isomerase, PpiC-type, conserved site [PS01096] (321-342)
  IPR027304 Trigger factor/SurA domain superfamily [SSF109998] (25-201)
  IPR046357 Peptidyl-prolyl cis-trans isomerase domain superfamily [G3DSA:3.10.50.40] (163-279)
  IPR046357 Peptidyl-prolyl cis-trans isomerase domain superfamily [G3DSA:3.10.50.40] (280-381)
  IPR050280 Outer Membrane Protein Chaperone SurA [PTHR47637] (1-427)

Solvent-accessible surface area: 31491 Å² total; per-residue (Å²): 192,113,122,41,2,0,38,1,52,158,23,58,2,38,23,82,53,0,85,39,50,30,126,56,38,74,86,88,14,84,109,23,103,136,158,63,59,96,91,77,64,5,82,110,97,7,13,57,100,24,2,35,29,43,3,2,35,32,40,0,160,181,58,88,35,185,10,48,96,126,38,0,62,86,0,32,44,53,12,7,165,65,86,137,61,49,132,96,102,31,127,76,72,49,58,184,93,74,58,97,77,92,54,58,46,72,80,4,66,103,48,1,10,7,8,56,0,13,12,71,53,0,99,211,61,15,105,24,85,30,17,44,10,11,6,37,8,45,74,16,22,90,59,100,32,85,64,9,59,2,34,0,9,0,0,12,9,67,24,69,157,136,32,90,78,111,92,12,76,110,5,53,66,69,0,129,62,10,8,81,108,11,139,127,110,1,16,165,46,0,92,65,80,9,56,23,180,63,4,140,92,3,0,110,9,23,109,0,71,9,77,5,0,0,16,23,0,28,133,31,2,28,89,15,123,130,41,52,24,26,28,30,36,138,19,40,49,1,8,1,0,1,47,2,42,45,32,55,74,53,6,16,125,0,4,23,65,13,7,38,118,54,0,42,96,54,4,56,40,6,56,136,92,36,62,89,92,29,136,49,100,92,70,153,203,82,154,51,0,0,47,0,51,162,26,62,2,49,26,51,65,0,82,38,32,33,114,51,46,89,68,90,16,75,117,59,90,108,175,59,74,94,88,80,66,10,66,102,100,10,3,54,80,7,0,20,7,44,11,2,26,52,31,1,128,164,54,76,43,143,4,41,76,127,12,0,62,78,0,0,39,46,12,2,171,54,63,137,56,79,57,114,96,14,109,70,114,22,73,175,52,44,76,95,32,71,74,47,38,74,100,10,55,51,52,3,17,0,10,66,0,2,9,68,40,0,77,200,68,36,90,40,98,28,6,53,12,4,10,20,0,50,88,7,28,84,44,90,21,85,78,21,46,4,24,2,13,0,0,4,3,83,17,57,173,137,51,70,79,108,72,26,98,126,10,59,68,85,0,133,42,3,4,96,93,16,148,149,111,4,18,153,24,0,99,56,66,14,55,18,157,42,4,146,103,9,0,114,33,27,153,1,95,9,65,10,0,0,25,27,0,29,151,44,3,35,92,22,51,125,49,57,15,8,25,25,28,119,10,24,47,0,8,0,0,0,55,4,48,20,34,23,86,51,9,18,112,0,26,19,66,6,12,44,126,47,0,46,107,49,2,61,42,8,41,145,88,26,77,75,87,26,129,30,106,82,67,135,60,0,1,19,104,0,3,55,26,27

Nearest PDB structures (foldseek):
  2pv3-assembly1_B  TM=9.755E-01  e=6.743E-42  Escherichia coli
  1m5y-assembly1_A  TM=5.892E-01  e=1.052E-35  Escherichia coli
  1m5y-assembly1_D-2  TM=5.820E-01  e=8.272E-35  Escherichia coli
  8qpw-assembly1_F  TM=8.915E-01  e=1.348E-17  Escherichia coli
  8pzv-assembly1_F  TM=9.083E-01  e=1.188E-16  Escherichia coli

Radius of gyration: 28.28 Å; Cα contacts (8 Å, |Δi|>4): 835; chains: 3; bounding box: 71×71×67 Å

Foldseek 3Di:
DQAFQWDWFPGTDGVCNQVVVLVVCVVVCVVPPHDDDDNVVSSVVSQVVRNLLVLLLVVLVVPVDDADPVRLVVVVQVVCPVVPHHDVRVQCPVVVVPDGPCSVSVVVRSVVSSVVSLLVVLVVVDDDDPCQLVVQLVQLVLLPQDQKKWWKFKAFDWADQDDDVVRAVVQVVVVVVLLVVVVVPQQVVQCVGGDDPCRVVRRTPGIGTLVPDDPVVNVFCSNDAAQDKDDQDQDSTGTMIMGTHHTVCSSVVSCVVRSPVSSVVSSVVVSVVSVVPIDIGGDD/DKAFQKCWPNDTDIPCNLVVVVLVVVVVCVVVVPDDPDPVVVSVVSSVVSSLLVLQVVVCVVDPFFAPPCNLVVVVQVVQVVVVHGPVRVVVVCVVSNHDVVVVSVVVRSVVSSCVRLVVVLLVVADDDVVQLVVLLVLCPLQPLDQKKWWKAKAFAAADQDHDPVCQVVRVVVVVVLLVVVLVPQLVCLCVGRPDDCSVVSSGDGIDGLVNDPPQQSVFPSSDDAQDKDDLDADSRGGMIMHIHDIVCSSVVSVCVRSPVSSVVRSVVVSVVSSVVIDMDGDD/DCPPVVVVVD

Organism: Escherichia coli (strain K12) (NCBI:txid83333)

CATH classification: 1.10.4030.10 (+1 more: 3.10.50.40)